Protein AF-A0A067BSN5-F1 (afdb_monomer_lite)

Organism: Saprolegnia parasitica (strain CBS 223.65) (NCBI:txid695850)

Foldseek 3Di:
DDPDDDDDDDPCPPDDPFAPLCQQEAPDPVVVVVVCVVQVADCDPPDPRHLQPHPDGPQALASDPLRNVVCADPRNDHDALRNQCCAQFHGGNFKDKAFDDQPPLLLVLLVLLVVLLVVQCVDVVLVVLLVVQDWDKWQFAFPVQDDPQKWFAEQESSLSGGDTDPAFFFHADPPDSNPDGHGHMFIQRSSLLLQLLLLLVLQQPDEDQVQLPVRTDPGPCSSVSNVSSVVSVVPGDDDDCPSSNVSLVVLVVLQEWTWTWIDDNNDTDIDIDRLCDSVTNSNSVSSSLSSCCSVVQKTWIWTHHPNDIHTYIHGGDDPPPPPPPPDDDDPVRVVVVVVVVVVVVVVVVVVVVVVVVCVVCVVVDDVVVVVVVVVVVVVVVVVVD

Structure (mmCIF, N/CA/C/O backbone):
data_AF-A0A067BSN5-F1
#
_entry.id   AF-A0A067BSN5-F1
#
loop_
_atom_site.group_PDB
_atom_site.id
_atom_site.type_symbol
_atom_site.label_atom_id
_atom_site.label_alt_id
_atom_site.label_comp_id
_atom_site.label_asym_id
_atom_site.label_entity_id
_atom_site.label_seq_id
_atom_site.pdbx_PDB_ins_code
_atom_site.Cartn_x
_atom_site.Cartn_y
_atom_site.Cartn_z
_atom_site.occupancy
_atom_site.B_iso_or_equiv
_atom_site.auth_seq_id
_atom_site.auth_comp_id
_atom_site.auth_asym_id
_atom_site.auth_atom_id
_atom_site.pdbx_PDB_model_num
ATOM 1 N N . MET A 1 1 ? 41.403 24.137 27.382 1.00 34.91 1 MET A N 1
ATOM 2 C CA . MET A 1 1 ? 40.594 23.102 26.706 1.00 34.91 1 MET A CA 1
ATOM 3 C C . MET A 1 1 ? 39.813 23.798 25.606 1.00 34.91 1 MET A C 1
ATOM 5 O O . MET A 1 1 ? 39.042 24.689 25.944 1.00 34.91 1 MET A O 1
ATOM 9 N N . PRO A 1 2 ? 40.088 23.525 24.323 1.00 34.25 2 PRO A N 1
ATOM 10 C CA . PRO A 1 2 ? 39.362 24.165 23.237 1.00 34.25 2 PRO A CA 1
ATOM 11 C C . PRO A 1 2 ? 37.929 23.631 23.232 1.00 34.25 2 PRO A C 1
ATOM 13 O O . PRO A 1 2 ? 37.708 22.422 23.261 1.00 34.25 2 PRO A O 1
ATOM 16 N N . SER A 1 3 ? 36.966 24.549 23.264 1.00 37.88 3 SER A N 1
ATOM 17 C CA . SER A 1 3 ? 35.544 24.269 23.120 1.00 37.88 3 SER A CA 1
ATOM 18 C C . SER A 1 3 ? 35.314 23.582 21.776 1.00 37.88 3 SER A C 1
ATOM 20 O O . SER A 1 3 ? 35.442 24.217 20.729 1.00 37.88 3 SER A O 1
ATOM 22 N N . ALA A 1 4 ? 35.005 22.286 21.802 1.00 39.91 4 ALA A N 1
ATOM 23 C CA . ALA A 1 4 ? 34.506 21.577 20.640 1.00 39.91 4 ALA A CA 1
ATOM 24 C C . ALA A 1 4 ? 33.156 22.197 20.263 1.00 39.91 4 ALA A C 1
ATOM 26 O O . ALA A 1 4 ? 32.150 21.996 20.942 1.00 39.91 4 ALA A O 1
ATOM 27 N N . SER A 1 5 ? 33.154 23.008 19.209 1.00 39.91 5 SER A N 1
ATOM 28 C CA . SER A 1 5 ? 31.932 23.439 18.544 1.00 39.91 5 SER A CA 1
ATOM 29 C C . SER A 1 5 ? 31.191 22.185 18.065 1.00 39.91 5 SER A C 1
ATOM 31 O O . SER A 1 5 ? 31.807 21.377 17.361 1.00 39.91 5 SER A O 1
ATOM 33 N N . PRO A 1 6 ? 29.913 21.984 18.424 1.00 41.19 6 PRO A N 1
ATOM 34 C CA . PRO A 1 6 ? 29.151 20.851 17.920 1.00 41.19 6 PRO A CA 1
ATOM 35 C C . PRO A 1 6 ? 29.038 20.963 16.395 1.00 41.19 6 PRO A C 1
ATOM 37 O O . PRO A 1 6 ? 28.510 21.942 15.871 1.00 41.19 6 PRO A O 1
ATOM 40 N N . SER A 1 7 ? 29.569 19.977 15.670 1.00 42.16 7 SER A N 1
ATOM 41 C CA . SER A 1 7 ? 29.392 19.874 14.223 1.00 42.16 7 SER A CA 1
ATOM 42 C C . SER A 1 7 ? 27.965 19.424 13.934 1.00 42.16 7 SER A C 1
ATOM 44 O O . SER A 1 7 ? 27.627 18.257 14.133 1.00 42.16 7 SER A O 1
ATOM 46 N N . ILE A 1 8 ? 27.121 20.355 13.491 1.00 47.25 8 ILE A N 1
ATOM 47 C CA . ILE A 1 8 ? 25.735 20.080 13.106 1.00 47.25 8 ILE A CA 1
ATOM 48 C C . ILE A 1 8 ? 25.682 19.796 11.602 1.00 47.25 8 ILE A C 1
ATOM 50 O O . ILE A 1 8 ? 26.203 20.542 10.772 1.00 47.25 8 ILE A O 1
ATOM 54 N N . LEU A 1 9 ? 25.053 18.678 11.261 1.00 47.88 9 LEU A N 1
ATOM 55 C CA . LEU A 1 9 ? 24.929 18.150 9.909 1.00 47.88 9 LEU A CA 1
ATOM 56 C C . LEU A 1 9 ? 23.762 18.823 9.170 1.00 47.88 9 LEU A C 1
ATOM 58 O O . LEU A 1 9 ? 22.606 18.438 9.313 1.00 47.88 9 LEU A O 1
ATOM 62 N N . VAL A 1 10 ? 24.062 19.851 8.374 1.00 44.47 10 VAL A N 1
ATOM 63 C CA . VAL A 1 10 ? 23.078 20.536 7.519 1.00 44.47 10 VAL A CA 1
ATOM 64 C C . VAL A 1 10 ? 22.833 19.715 6.250 1.00 44.47 10 VAL A C 1
ATOM 66 O O . VAL A 1 10 ? 23.783 19.396 5.539 1.00 44.47 10 VAL A O 1
ATOM 69 N N . LYS A 1 11 ? 21.563 19.411 5.941 1.00 45.53 11 LYS A N 1
ATOM 70 C CA . LYS A 1 11 ? 21.134 18.681 4.727 1.00 45.53 11 LYS A CA 1
ATOM 71 C C . LYS A 1 11 ? 21.806 17.316 4.519 1.00 45.53 11 LYS A C 1
ATOM 73 O O . LYS A 1 11 ? 21.986 16.889 3.383 1.00 45.53 11 LYS A O 1
ATOM 78 N N . ASN A 1 12 ? 22.139 16.600 5.588 1.00 48.19 12 ASN A N 1
ATOM 79 C CA . ASN A 1 12 ? 22.433 15.181 5.437 1.00 48.19 12 ASN A CA 1
ATOM 80 C C . ASN A 1 12 ? 21.136 14.407 5.612 1.00 48.19 12 ASN A C 1
ATOM 82 O O . ASN A 1 12 ? 20.753 14.070 6.729 1.00 48.19 12 ASN A O 1
ATOM 86 N N . ILE A 1 13 ? 20.450 14.157 4.499 1.00 53.62 13 ILE A N 1
ATOM 87 C CA . ILE A 1 13 ? 19.649 12.940 4.431 1.00 53.62 13 ILE A CA 1
ATOM 88 C C . ILE A 1 13 ? 20.702 11.835 4.460 1.00 53.62 13 ILE A C 1
ATOM 90 O O . ILE A 1 13 ? 21.520 11.812 3.539 1.00 53.62 13 ILE A O 1
ATOM 94 N N . PRO A 1 14 ? 20.777 11.006 5.517 1.00 52.72 14 PRO A N 1
ATOM 95 C CA . PRO A 1 14 ? 21.803 9.983 5.607 1.00 52.72 14 PRO A CA 1
ATOM 96 C C . PRO A 1 14 ? 21.734 9.133 4.344 1.00 52.72 14 PRO A C 1
ATOM 98 O O . PRO A 1 14 ? 20.775 8.390 4.141 1.00 52.72 14 PRO A O 1
ATOM 101 N N . TYR A 1 15 ? 22.739 9.285 3.482 1.00 52.72 15 TYR A N 1
ATOM 102 C CA . TYR A 1 15 ? 22.864 8.469 2.292 1.00 52.72 15 TYR A CA 1
ATOM 103 C C . TYR A 1 15 ? 23.043 7.031 2.760 1.00 52.72 15 TYR A C 1
ATOM 105 O O . TYR A 1 15 ? 24.060 6.677 3.364 1.00 52.72 15 TYR A O 1
ATOM 113 N N . ARG A 1 16 ? 22.022 6.213 2.533 1.00 53.72 16 ARG A N 1
ATOM 114 C CA . ARG A 1 16 ? 22.119 4.774 2.700 1.00 53.72 16 ARG A CA 1
ATOM 115 C C . ARG A 1 16 ? 22.183 4.171 1.313 1.00 53.72 16 ARG A C 1
ATOM 117 O O . ARG A 1 16 ? 21.280 4.379 0.512 1.00 53.72 16 ARG A O 1
ATOM 124 N N . MET A 1 17 ? 23.244 3.413 1.052 1.00 53.44 17 MET A N 1
ATOM 125 C CA . MET A 1 17 ? 23.201 2.437 -0.028 1.00 53.44 17 MET A CA 1
ATOM 126 C C . MET A 1 17 ? 22.204 1.365 0.395 1.00 53.44 17 MET A C 1
ATOM 128 O O . MET A 1 17 ? 22.497 0.542 1.260 1.00 53.44 17 MET A O 1
ATOM 132 N N . ALA A 1 18 ? 20.999 1.465 -0.147 1.00 60.41 18 ALA A N 1
ATOM 133 C CA . ALA A 1 18 ? 19.981 0.437 -0.069 1.00 60.41 18 ALA A CA 1
ATOM 134 C C . ALA A 1 18 ? 19.930 -0.304 -1.408 1.00 60.41 18 ALA A C 1
ATOM 136 O O . ALA A 1 18 ? 20.429 0.179 -2.427 1.00 60.41 18 ALA A O 1
ATOM 137 N N . THR A 1 19 ? 19.339 -1.489 -1.394 1.00 66.06 19 THR A N 1
ATOM 138 C CA . THR A 1 19 ? 18.939 -2.192 -2.610 1.00 66.06 19 THR A CA 1
ATOM 139 C C . THR A 1 19 ? 17.956 -1.304 -3.376 1.00 66.06 19 THR A C 1
ATOM 141 O O . THR A 1 19 ? 16.988 -0.790 -2.819 1.00 66.06 19 THR A O 1
ATOM 144 N N . TRP A 1 20 ? 18.235 -1.059 -4.656 1.00 75.75 20 TRP A N 1
ATOM 145 C CA . TRP A 1 20 ? 17.374 -0.250 -5.518 1.00 75.75 20 TRP A CA 1
ATOM 146 C C . TRP A 1 20 ? 16.216 -1.119 -6.026 1.00 75.75 20 TRP A C 1
ATOM 148 O O . TRP A 1 20 ? 16.192 -1.526 -7.176 1.00 75.75 20 TRP A O 1
ATOM 158 N N . THR A 1 21 ? 15.276 -1.459 -5.146 1.00 88.25 21 THR A N 1
ATOM 159 C CA . THR A 1 21 ? 14.183 -2.414 -5.423 1.00 88.25 21 THR A CA 1
ATOM 160 C C . THR A 1 21 ? 13.202 -1.901 -6.481 1.00 88.25 21 THR A C 1
ATOM 162 O O . THR A 1 21 ? 12.676 -2.683 -7.270 1.00 88.25 21 THR A O 1
ATOM 165 N N . SER A 1 22 ? 13.016 -0.581 -6.571 1.00 89.00 22 SER A N 1
ATOM 166 C CA . SER A 1 22 ? 12.194 0.058 -7.606 1.00 89.00 22 SER A CA 1
ATOM 167 C C . SER A 1 22 ? 12.787 -0.012 -9.013 1.00 89.00 22 SER A C 1
ATOM 169 O O . SER A 1 22 ? 12.058 0.255 -9.962 1.00 89.00 22 SER A O 1
ATOM 171 N N . ILE A 1 23 ? 14.055 -0.417 -9.182 1.00 89.25 23 ILE A N 1
ATOM 172 C CA . ILE A 1 23 ? 14.627 -0.662 -10.515 1.00 89.25 23 ILE A CA 1
ATOM 173 C C . ILE A 1 23 ? 13.877 -1.763 -11.265 1.00 89.25 23 ILE A C 1
ATOM 175 O O . ILE A 1 23 ? 13.965 -1.821 -12.477 1.00 89.25 23 ILE A O 1
ATOM 179 N N . ASN A 1 24 ? 13.149 -2.633 -10.558 1.00 90.75 24 ASN A N 1
ATOM 180 C CA . ASN A 1 24 ? 12.385 -3.729 -11.155 1.00 90.75 24 ASN A CA 1
ATOM 181 C C . ASN A 1 24 ? 11.139 -3.240 -11.923 1.00 90.75 24 ASN A C 1
ATOM 183 O O . ASN A 1 24 ? 10.558 -4.002 -12.699 1.00 90.75 24 ASN A O 1
ATOM 187 N N . LEU A 1 25 ? 10.720 -1.995 -11.684 1.00 93.31 25 LEU A N 1
ATOM 188 C CA . LEU A 1 25 ? 9.608 -1.323 -12.359 1.00 93.31 25 LEU A CA 1
ATOM 189 C C . LEU A 1 25 ? 10.077 -0.672 -13.666 1.00 93.31 25 LEU A C 1
ATOM 191 O O . LEU A 1 25 ? 11.259 -0.709 -14.002 1.00 93.31 25 LEU A O 1
ATOM 195 N N . ASN A 1 26 ? 9.155 -0.042 -14.391 1.00 92.12 26 ASN A N 1
ATOM 196 C CA . ASN A 1 26 ? 9.467 0.746 -15.574 1.00 92.12 26 ASN A CA 1
ATOM 197 C C . ASN A 1 26 ? 10.556 1.787 -15.272 1.00 92.12 26 ASN A C 1
ATOM 199 O O . ASN A 1 26 ? 10.383 2.695 -14.457 1.00 92.12 26 ASN A O 1
ATOM 203 N N . TRP A 1 27 ? 11.693 1.651 -15.951 1.00 88.88 27 TRP A N 1
ATOM 204 C CA . TRP A 1 27 ? 12.857 2.521 -15.788 1.00 88.88 27 TRP A CA 1
ATOM 205 C C . TRP A 1 27 ? 13.030 3.528 -16.931 1.00 88.88 27 TRP A C 1
ATOM 207 O O . TRP A 1 27 ? 14.100 4.112 -17.080 1.00 88.88 27 TRP A O 1
ATOM 217 N N . PHE A 1 28 ? 11.974 3.783 -17.702 1.00 89.00 28 PHE A N 1
ATOM 218 C CA . PHE A 1 28 ? 11.923 4.681 -18.855 1.00 89.00 28 PHE A CA 1
ATOM 219 C C . PHE A 1 28 ? 12.745 4.254 -20.080 1.00 89.00 28 PHE A C 1
ATOM 221 O O . PHE A 1 28 ? 13.859 3.740 -20.000 1.00 89.00 28 PHE A O 1
ATOM 228 N N . PHE A 1 29 ? 12.234 4.659 -21.247 1.00 89.38 29 PHE A N 1
ATOM 229 C CA . PHE A 1 29 ? 12.800 4.377 -22.570 1.00 89.38 29 PHE A CA 1
ATOM 230 C C . PHE A 1 29 ? 14.283 4.749 -22.741 1.00 89.38 29 PHE A C 1
ATOM 232 O O . PHE A 1 29 ? 15.004 4.133 -23.523 1.00 89.38 29 PHE A O 1
ATOM 239 N N . PHE A 1 30 ? 14.769 5.764 -22.020 1.00 91.00 30 PHE A N 1
ATOM 240 C CA . PHE A 1 30 ? 16.182 6.143 -22.085 1.00 91.00 30 PHE A CA 1
ATOM 241 C C . PHE A 1 30 ? 17.105 5.007 -21.620 1.00 91.00 30 PHE A C 1
ATOM 243 O O . PHE A 1 30 ? 18.132 4.766 -22.257 1.00 91.00 30 PHE A O 1
ATOM 250 N N . ASN A 1 31 ? 16.733 4.298 -20.549 1.00 89.25 31 ASN A N 1
ATOM 251 C CA . ASN A 1 31 ? 17.513 3.166 -20.053 1.00 89.25 31 ASN A CA 1
ATOM 252 C C . ASN A 1 31 ? 17.443 1.981 -21.019 1.00 89.25 31 ASN A C 1
ATOM 254 O O . ASN A 1 31 ? 18.477 1.368 -21.276 1.00 89.25 31 ASN A O 1
ATOM 258 N N . ASP A 1 32 ? 16.290 1.745 -21.655 1.00 88.56 32 ASP A N 1
ATOM 259 C CA . ASP A 1 32 ? 16.169 0.723 -22.701 1.00 88.56 32 ASP A CA 1
ATOM 260 C C . ASP A 1 32 ? 17.157 0.983 -23.844 1.00 88.56 32 ASP A C 1
ATOM 262 O O . ASP A 1 32 ? 17.954 0.113 -24.195 1.00 88.56 32 ASP A O 1
ATOM 266 N N . VAL A 1 33 ? 17.176 2.204 -24.391 1.00 91.00 33 VAL A N 1
ATOM 267 C CA . VAL A 1 33 ? 18.092 2.580 -25.483 1.00 91.00 33 VAL A CA 1
ATOM 268 C C . VAL A 1 33 ? 19.554 2.490 -25.044 1.00 91.00 33 VAL A C 1
ATOM 270 O O . VAL A 1 33 ? 20.391 1.999 -25.805 1.00 91.00 33 VAL A O 1
ATOM 273 N N . TYR A 1 34 ? 19.869 2.930 -23.825 1.00 89.75 34 TYR A N 1
ATOM 274 C CA . TYR A 1 34 ? 21.221 2.857 -23.277 1.00 89.75 34 TYR A CA 1
ATOM 275 C C . TYR A 1 34 ? 21.707 1.405 -23.142 1.00 89.75 34 TYR A C 1
ATOM 277 O O . TYR A 1 34 ? 22.799 1.071 -23.609 1.00 89.75 34 TYR A O 1
ATOM 285 N N . CYS A 1 35 ? 20.884 0.513 -22.585 1.00 87.75 35 CYS A N 1
ATOM 286 C CA . CYS A 1 35 ? 21.192 -0.914 -22.480 1.00 87.75 35 CYS A CA 1
ATOM 287 C C . CYS A 1 35 ? 21.336 -1.568 -23.860 1.00 87.75 35 CYS A C 1
ATOM 289 O O . CYS A 1 35 ? 22.287 -2.316 -24.094 1.00 87.75 35 CYS A O 1
ATOM 291 N N . MET A 1 36 ? 20.460 -1.233 -24.809 1.00 89.06 36 MET A N 1
ATOM 292 C CA . MET A 1 36 ? 20.544 -1.743 -26.180 1.00 89.06 36 MET A CA 1
ATOM 293 C C . MET A 1 36 ? 21.811 -1.286 -26.903 1.00 89.06 36 MET A C 1
ATOM 295 O O . MET A 1 36 ? 22.442 -2.088 -27.597 1.00 89.06 36 MET A O 1
ATOM 299 N N . GLN A 1 37 ? 22.246 -0.041 -26.686 1.00 89.94 37 GLN A N 1
ATOM 300 C CA . GLN A 1 37 ? 23.514 0.465 -27.211 1.00 89.94 37 GLN A CA 1
ATOM 301 C C . GLN A 1 37 ? 24.705 -0.339 -26.673 1.00 89.94 37 GLN A C 1
ATOM 303 O O . GLN A 1 37 ? 25.584 -0.717 -27.449 1.00 89.94 37 GLN A O 1
ATOM 308 N N . LEU A 1 38 ? 24.734 -0.630 -25.367 1.00 88.38 38 LEU A N 1
ATOM 309 C CA . LEU A 1 38 ? 25.792 -1.445 -24.754 1.00 88.38 38 LEU A CA 1
ATOM 310 C C . LEU A 1 38 ? 25.809 -2.879 -25.301 1.00 88.38 38 LEU A C 1
ATOM 312 O O . LEU A 1 38 ? 26.876 -3.476 -25.446 1.00 88.38 38 LEU A O 1
ATOM 316 N N . CYS A 1 39 ? 24.636 -3.414 -25.635 1.00 88.06 39 CYS A N 1
ATOM 317 C CA . CYS A 1 39 ? 24.460 -4.767 -26.153 1.00 88.06 39 CYS A CA 1
ATOM 318 C C . CYS A 1 39 ? 24.565 -4.869 -27.686 1.00 88.06 39 CYS A C 1
ATOM 320 O O . CYS A 1 39 ? 24.510 -5.976 -28.219 1.00 88.06 39 CYS A O 1
ATOM 322 N N . ASN A 1 40 ? 24.749 -3.749 -28.401 1.00 89.88 40 ASN A N 1
ATOM 323 C CA . ASN A 1 40 ? 24.688 -3.661 -29.868 1.00 89.88 40 ASN A CA 1
ATOM 324 C C . ASN A 1 40 ? 23.406 -4.2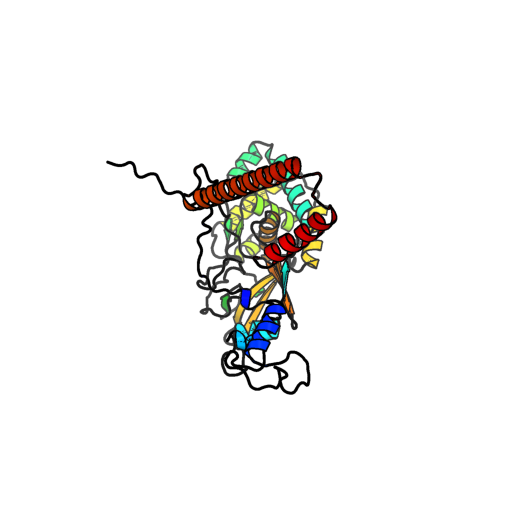96 -30.456 1.00 89.88 40 ASN A C 1
ATOM 326 O O . ASN A 1 40 ? 23.407 -4.881 -31.545 1.00 89.88 40 ASN A O 1
ATOM 330 N N . GLN A 1 41 ? 22.311 -4.186 -29.709 1.00 90.56 41 GLN A N 1
ATOM 331 C CA . GLN A 1 41 ? 20.997 -4.712 -30.051 1.00 90.56 41 GLN A CA 1
ATOM 332 C C . GLN A 1 41 ? 20.062 -3.567 -30.451 1.00 90.56 41 GLN A C 1
ATOM 334 O O . GLN A 1 41 ? 20.321 -2.391 -30.197 1.00 90.56 41 GLN A O 1
ATOM 339 N N . SER A 1 42 ? 18.985 -3.913 -31.139 1.00 90.06 42 SER A N 1
ATOM 340 C CA . SER A 1 42 ? 18.004 -2.984 -31.678 1.00 90.06 42 SER A CA 1
ATOM 341 C C . SER A 1 42 ? 16.636 -3.265 -31.073 1.00 90.06 42 SER A C 1
ATOM 343 O O . SER A 1 42 ? 16.218 -4.417 -30.991 1.00 90.06 42 SER A O 1
ATOM 345 N N . LEU A 1 43 ? 15.916 -2.197 -30.718 1.00 89.19 43 LEU A N 1
ATOM 346 C CA . LEU A 1 43 ? 14.495 -2.246 -30.344 1.00 89.19 43 LEU A CA 1
ATOM 347 C C . LEU A 1 43 ? 13.571 -2.342 -31.567 1.00 89.19 43 LEU A C 1
ATOM 349 O O . LEU A 1 43 ? 12.366 -2.546 -31.430 1.00 89.19 43 LEU A O 1
ATOM 353 N N . ILE A 1 44 ? 14.115 -2.165 -32.775 1.00 90.25 44 ILE A N 1
ATOM 354 C CA . ILE A 1 44 ? 13.345 -2.227 -34.014 1.00 90.25 44 ILE A CA 1
ATOM 355 C C . ILE A 1 44 ? 13.153 -3.691 -34.399 1.00 90.25 44 ILE A C 1
ATOM 357 O O . ILE A 1 44 ? 14.109 -4.405 -34.722 1.00 90.25 44 ILE A O 1
ATOM 361 N N . VAL A 1 45 ? 11.886 -4.095 -34.416 1.00 88.56 45 VAL A N 1
ATOM 362 C CA . VAL A 1 45 ? 11.442 -5.433 -34.804 1.00 88.56 45 VAL A CA 1
ATOM 363 C C . VAL A 1 45 ? 12.000 -5.827 -36.174 1.00 88.56 45 VAL A C 1
ATOM 365 O O . VAL A 1 45 ? 11.956 -5.033 -37.114 1.00 88.56 45 VAL A O 1
ATOM 36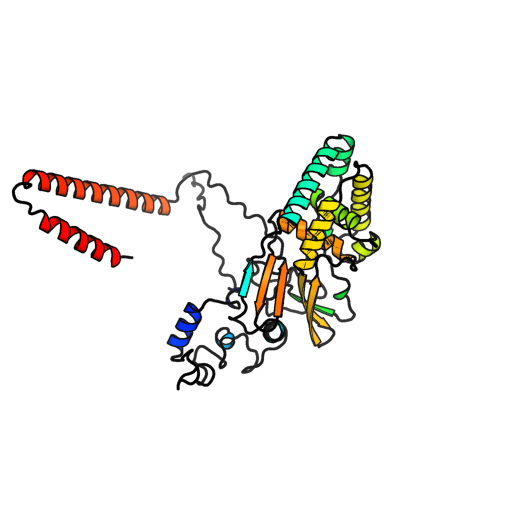8 N N . ASN A 1 46 ? 12.455 -7.078 -36.304 1.00 87.12 46 ASN A N 1
ATOM 369 C CA . ASN A 1 46 ? 12.885 -7.686 -37.574 1.00 87.12 46 ASN A CA 1
ATOM 370 C C . ASN A 1 46 ? 14.172 -7.083 -38.177 1.00 87.12 46 ASN A C 1
ATOM 372 O O . ASN A 1 46 ? 14.450 -7.233 -39.368 1.00 87.12 46 ASN A O 1
ATOM 376 N N . THR A 1 47 ? 14.971 -6.398 -37.360 1.00 90.44 47 THR A N 1
ATOM 377 C CA . THR A 1 47 ? 16.355 -6.054 -37.704 1.00 90.44 47 THR A CA 1
ATOM 378 C C . THR A 1 47 ? 17.284 -7.230 -37.406 1.00 90.44 47 THR A C 1
ATOM 380 O O . THR A 1 47 ? 16.971 -8.097 -36.594 1.00 90.44 47 THR A O 1
ATOM 383 N N . THR A 1 48 ? 18.455 -7.276 -38.046 1.00 88.56 48 THR A N 1
ATOM 384 C CA . THR A 1 48 ? 19.434 -8.365 -37.852 1.00 88.56 48 THR A CA 1
ATOM 385 C C . THR A 1 48 ? 19.957 -8.472 -36.419 1.00 88.56 48 THR A C 1
ATOM 387 O O . THR A 1 48 ? 20.538 -9.490 -36.059 1.00 88.56 48 THR A O 1
ATOM 390 N N . ASN A 1 49 ? 19.784 -7.419 -35.620 1.00 89.25 49 ASN A N 1
ATOM 391 C CA . ASN A 1 49 ? 20.164 -7.341 -34.216 1.00 89.25 49 ASN A CA 1
ATOM 392 C C . ASN A 1 49 ? 18.964 -7.044 -33.294 1.00 89.25 49 ASN A C 1
ATOM 394 O O . ASN A 1 49 ? 19.162 -6.476 -32.224 1.00 89.25 49 ASN A O 1
ATOM 398 N N . ASP A 1 50 ? 17.737 -7.408 -33.689 1.00 90.00 50 ASP A N 1
ATOM 399 C CA . ASP A 1 50 ? 16.540 -7.324 -32.833 1.00 90.00 50 ASP A CA 1
ATOM 400 C C . ASP A 1 50 ? 16.780 -8.068 -31.512 1.00 90.00 50 ASP A C 1
ATOM 402 O O . ASP A 1 50 ? 17.047 -9.274 -31.524 1.00 90.00 50 ASP A O 1
ATOM 406 N N . PHE A 1 51 ? 16.675 -7.358 -30.387 1.00 87.19 51 PHE A N 1
ATOM 407 C CA . PHE A 1 51 ? 17.035 -7.853 -29.053 1.00 87.19 51 PHE A CA 1
ATOM 408 C C . PHE A 1 51 ? 16.309 -9.140 -28.636 1.00 87.19 51 PHE A C 1
ATOM 410 O O . PHE A 1 51 ? 16.848 -9.925 -27.862 1.00 87.19 51 PHE A O 1
ATOM 417 N N . ARG A 1 52 ? 15.119 -9.399 -29.191 1.00 84.75 52 ARG A N 1
ATOM 418 C CA . ARG A 1 52 ? 14.311 -10.591 -28.880 1.00 84.75 52 ARG A CA 1
ATOM 419 C C . ARG A 1 52 ? 14.823 -11.859 -29.558 1.00 84.75 52 ARG A C 1
ATOM 421 O O . ARG A 1 52 ? 14.473 -12.960 -29.149 1.00 84.75 52 ARG A O 1
ATOM 428 N N . SER A 1 53 ? 15.592 -11.704 -30.635 1.00 85.25 53 SER A N 1
ATOM 429 C CA . SER A 1 53 ? 16.100 -12.810 -31.462 1.00 85.25 53 SER A CA 1
ATOM 430 C C . SER A 1 53 ? 17.624 -12.885 -31.498 1.00 85.25 53 SER A C 1
ATOM 432 O O . SER A 1 53 ? 18.191 -13.944 -31.773 1.00 85.25 53 SER A O 1
ATOM 434 N N . ALA A 1 54 ? 18.293 -11.765 -31.224 1.00 83.69 54 ALA A N 1
ATOM 435 C CA . ALA A 1 54 ? 19.733 -11.701 -31.099 1.00 83.69 54 ALA A CA 1
ATOM 436 C C . ALA A 1 54 ? 20.197 -12.531 -29.887 1.00 83.69 54 ALA A C 1
ATOM 438 O O . ALA A 1 54 ? 19.481 -12.627 -28.889 1.00 83.69 54 ALA A O 1
ATOM 439 N N . PRO A 1 55 ? 21.408 -13.114 -29.936 1.00 82.50 55 PRO A N 1
ATOM 440 C CA . PRO A 1 55 ? 21.995 -13.768 -28.773 1.00 82.50 55 PRO A CA 1
ATOM 441 C C . PRO A 1 55 ? 22.035 -12.820 -27.559 1.00 82.50 55 PRO A C 1
ATOM 443 O O . PRO A 1 55 ? 22.294 -11.625 -27.756 1.00 82.50 55 PRO A O 1
ATOM 446 N N . PRO A 1 56 ? 21.827 -13.327 -26.326 1.00 77.94 56 PRO A N 1
ATOM 447 C CA . PRO A 1 56 ? 21.946 -12.520 -25.115 1.00 77.94 56 PRO A CA 1
ATOM 448 C C . PRO A 1 56 ? 23.305 -11.814 -25.053 1.00 77.94 56 PRO A C 1
ATOM 450 O O . PRO A 1 56 ? 24.346 -12.408 -25.355 1.00 77.94 56 PRO A O 1
ATOM 453 N N . CYS A 1 57 ? 23.301 -10.532 -24.696 1.00 80.00 57 CYS A N 1
ATOM 454 C CA . CYS A 1 57 ? 24.534 -9.774 -24.513 1.00 80.00 57 CYS A CA 1
ATOM 455 C C . CYS A 1 57 ? 25.187 -10.086 -23.162 1.00 80.00 57 CYS A C 1
ATOM 457 O O . CYS A 1 57 ? 24.569 -10.661 -22.279 1.00 80.00 57 CYS A O 1
ATOM 459 N N . VAL A 1 58 ? 26.431 -9.642 -22.954 1.00 79.75 58 VAL A N 1
ATOM 460 C CA . VAL A 1 58 ? 27.175 -9.868 -21.693 1.00 79.75 58 VAL A CA 1
ATOM 461 C C . VAL A 1 58 ? 26.428 -9.353 -20.452 1.00 79.75 58 VAL A C 1
ATOM 463 O O . VAL A 1 58 ? 26.671 -9.832 -19.349 1.00 79.75 58 VAL A O 1
ATOM 466 N N . LEU A 1 59 ? 25.529 -8.382 -20.631 1.00 79.56 59 LEU A N 1
ATOM 467 C CA . LEU A 1 59 ? 24.742 -7.781 -19.557 1.00 79.56 59 LEU A CA 1
ATOM 468 C C . LEU A 1 59 ? 23.411 -8.494 -19.288 1.00 79.56 59 LEU A C 1
ATOM 470 O O . LEU A 1 59 ? 22.783 -8.173 -18.289 1.00 79.56 59 LEU A O 1
ATOM 474 N N . SER A 1 60 ? 22.973 -9.419 -20.149 1.00 82.25 60 SER A N 1
ATOM 475 C CA . SER A 1 60 ? 21.697 -10.123 -19.997 1.00 82.25 60 SER A CA 1
ATOM 476 C C . SER A 1 60 ? 21.884 -11.634 -20.032 1.00 82.25 60 SER A C 1
ATOM 478 O O . SER A 1 60 ? 22.545 -12.188 -20.910 1.00 82.25 60 SER A O 1
ATOM 480 N N . SER A 1 61 ? 21.250 -12.320 -19.091 1.00 75.06 61 SER A N 1
ATOM 481 C CA . SER A 1 61 ? 21.160 -13.783 -19.055 1.00 75.06 61 SER A CA 1
ATOM 482 C C . SER A 1 61 ? 20.104 -14.350 -20.020 1.00 75.06 61 SER A C 1
ATOM 484 O O . SER A 1 61 ? 20.113 -15.553 -20.290 1.00 75.06 61 SER A O 1
ATOM 486 N N . THR A 1 62 ? 19.212 -13.508 -20.550 1.00 78.50 62 THR A N 1
ATOM 487 C CA . THR A 1 62 ? 18.049 -13.880 -21.377 1.00 78.50 62 THR A CA 1
ATOM 488 C C . THR A 1 62 ? 17.882 -12.927 -22.573 1.00 78.50 62 THR A C 1
ATOM 490 O O . THR A 1 62 ? 18.577 -11.918 -22.704 1.00 78.50 62 THR A O 1
ATOM 493 N N . SER A 1 63 ? 16.950 -13.243 -23.474 1.00 75.25 63 SER A N 1
ATOM 494 C CA . SER A 1 63 ? 16.545 -12.386 -24.600 1.00 75.25 63 SER A CA 1
ATOM 495 C C . SER A 1 63 ? 15.372 -11.447 -24.252 1.00 75.25 63 SER A C 1
ATOM 497 O O . SER A 1 63 ? 14.591 -11.083 -25.131 1.00 75.25 63 SER A O 1
ATOM 499 N N . ASP A 1 64 ? 15.216 -11.093 -22.972 1.00 79.06 64 ASP A N 1
ATOM 500 C CA . ASP A 1 64 ? 14.251 -10.110 -22.469 1.00 79.06 64 ASP A CA 1
ATOM 501 C C . ASP A 1 64 ? 14.949 -9.055 -21.589 1.00 79.06 64 ASP A C 1
ATOM 503 O O . ASP A 1 64 ? 16.136 -9.167 -21.277 1.00 79.06 64 ASP A O 1
ATOM 507 N N . PHE A 1 65 ? 14.223 -7.999 -21.212 1.00 81.44 65 PHE A N 1
ATOM 508 C CA . PHE A 1 65 ? 14.767 -6.948 -20.348 1.00 81.44 65 PHE A CA 1
ATOM 509 C C . PHE A 1 65 ? 15.002 -7.434 -18.917 1.00 81.44 65 PHE A C 1
ATOM 511 O O . PHE A 1 65 ? 15.971 -7.031 -18.280 1.00 81.44 65 PHE A O 1
ATOM 518 N N . ALA A 1 66 ? 14.156 -8.329 -18.414 1.00 82.06 66 ALA A N 1
ATOM 519 C CA . ALA A 1 66 ? 14.255 -8.858 -17.060 1.00 82.06 66 ALA A CA 1
ATOM 520 C C . ALA A 1 66 ? 15.577 -9.620 -16.803 1.00 82.06 66 ALA A C 1
ATOM 522 O O . ALA A 1 66 ? 16.096 -9.589 -15.682 1.00 82.06 66 ALA A O 1
ATOM 523 N N . GLY A 1 67 ? 16.193 -10.203 -17.837 1.00 81.19 67 GLY A N 1
ATOM 524 C CA . GLY A 1 67 ? 17.543 -10.771 -17.765 1.00 81.19 67 GLY A CA 1
ATOM 525 C C . GLY A 1 67 ? 18.656 -9.768 -17.485 1.00 81.19 67 GLY A C 1
ATOM 526 O O . GLY A 1 67 ? 19.675 -10.158 -16.915 1.00 81.19 67 GLY A O 1
ATOM 527 N N . LEU A 1 68 ? 18.468 -8.480 -17.800 1.00 82.12 68 LEU A N 1
ATOM 528 C CA . LEU A 1 68 ? 19.428 -7.422 -17.448 1.00 82.12 68 LEU A CA 1
ATOM 529 C C . LEU A 1 68 ? 19.524 -7.224 -15.931 1.00 82.12 68 LEU A C 1
ATOM 531 O O . LEU A 1 68 ? 20.554 -6.782 -15.425 1.00 82.12 68 LEU A O 1
ATOM 535 N N . LEU A 1 69 ? 18.452 -7.553 -15.208 1.00 84.31 69 LEU A N 1
ATOM 536 C CA . LEU A 1 69 ? 18.394 -7.475 -13.750 1.00 84.31 69 LEU A CA 1
ATOM 537 C C . LEU A 1 69 ? 18.834 -8.780 -13.069 1.00 84.31 69 LEU A C 1
ATOM 539 O O . LEU A 1 69 ? 19.020 -8.799 -11.854 1.00 84.31 69 LEU A O 1
ATOM 543 N N . GLY A 1 70 ? 18.994 -9.873 -13.825 1.00 84.69 70 GLY A N 1
ATOM 544 C CA . GLY A 1 70 ? 19.326 -11.189 -13.273 1.00 84.69 70 GLY A CA 1
ATOM 545 C C . GLY A 1 70 ? 18.239 -11.766 -12.358 1.00 84.69 70 GLY A C 1
ATOM 546 O O . GLY A 1 70 ? 18.556 -12.489 -11.416 1.00 84.69 70 GLY A O 1
ATOM 547 N N . LEU A 1 71 ? 16.967 -11.418 -12.596 1.00 86.44 71 LEU A N 1
ATOM 548 C CA . LEU A 1 71 ? 15.817 -11.885 -11.799 1.00 86.44 71 LEU A CA 1
ATOM 549 C C . LEU A 1 71 ? 15.325 -13.283 -12.197 1.00 86.44 71 LEU A C 1
ATOM 551 O O . LEU A 1 71 ? 14.481 -13.875 -11.521 1.00 86.44 71 LEU A O 1
ATOM 555 N N . ASN A 1 72 ? 15.841 -13.802 -13.304 1.00 85.12 72 ASN A N 1
ATOM 556 C CA . ASN A 1 72 ? 15.612 -15.159 -13.764 1.00 85.12 72 ASN A CA 1
ATOM 557 C C . ASN A 1 72 ? 16.339 -16.166 -12.856 1.00 85.12 72 ASN A C 1
ATOM 559 O O . ASN A 1 72 ? 17.424 -15.903 -12.337 1.00 85.12 72 ASN A O 1
ATOM 563 N N . ASN A 1 73 ? 15.763 -17.352 -12.682 1.00 81.56 73 ASN A N 1
ATOM 564 C CA . ASN A 1 73 ? 16.345 -18.382 -11.823 1.00 81.56 73 ASN A CA 1
ATOM 565 C C . ASN A 1 73 ? 17.262 -19.327 -12.607 1.00 81.56 73 ASN A C 1
ATOM 567 O O . ASN A 1 73 ? 18.437 -19.476 -12.274 1.00 81.56 73 ASN A O 1
ATOM 571 N N . PHE A 1 74 ? 16.732 -19.963 -13.653 1.00 74.00 74 PHE A N 1
ATOM 572 C CA . PHE A 1 74 ? 17.472 -20.901 -14.498 1.00 74.00 74 PHE A CA 1
ATOM 573 C C . PHE A 1 74 ? 17.164 -20.617 -15.966 1.00 74.00 74 PHE A C 1
ATOM 575 O O . PHE A 1 74 ? 16.073 -20.907 -16.446 1.00 74.00 74 PHE A O 1
ATOM 582 N N . GLY A 1 75 ? 18.124 -20.037 -16.690 1.00 76.62 75 GLY A N 1
ATOM 583 C CA . GLY A 1 75 ? 17.897 -19.648 -18.083 1.00 76.62 75 GLY A CA 1
ATOM 584 C C . GLY A 1 75 ? 16.790 -18.600 -18.175 1.00 76.62 75 GLY A C 1
ATOM 585 O O . GLY A 1 75 ? 16.951 -17.513 -17.643 1.00 76.62 75 GLY A O 1
ATOM 586 N N . THR A 1 76 ? 15.673 -18.924 -18.818 1.00 77.00 76 THR A N 1
ATOM 587 C CA . THR A 1 76 ? 14.535 -18.010 -19.027 1.00 77.00 76 THR A CA 1
ATOM 588 C C . THR A 1 76 ? 13.405 -18.170 -18.007 1.00 77.00 76 THR A C 1
ATOM 590 O O . THR A 1 76 ? 12.383 -17.504 -18.139 1.00 77.00 76 THR A O 1
ATOM 593 N N . ASP A 1 77 ? 13.556 -19.049 -17.014 1.00 85.31 77 ASP A N 1
ATOM 594 C CA . ASP A 1 77 ? 12.472 -19.363 -16.081 1.00 85.31 77 ASP A CA 1
ATOM 595 C C . ASP A 1 77 ? 12.448 -18.415 -14.872 1.00 85.31 77 ASP A C 1
ATOM 597 O O . ASP A 1 77 ? 13.474 -18.181 -14.221 1.00 85.31 77 ASP A O 1
ATOM 601 N N . TYR A 1 78 ? 11.244 -17.949 -14.529 1.00 89.62 78 TYR A N 1
ATOM 602 C CA . TYR A 1 78 ? 10.925 -17.201 -13.310 1.00 89.62 78 TYR A CA 1
ATOM 603 C C . TYR A 1 78 ? 10.072 -18.081 -12.389 1.00 89.62 78 TYR A C 1
ATOM 605 O O . TYR A 1 78 ? 9.035 -18.595 -12.813 1.00 89.62 78 TYR A O 1
ATOM 613 N N . ILE A 1 79 ? 10.492 -18.278 -11.137 1.00 91.25 79 ILE A N 1
ATOM 614 C CA . ILE A 1 79 ? 9.797 -19.146 -10.170 1.00 91.25 79 ILE A CA 1
ATOM 615 C C . ILE A 1 79 ? 9.508 -18.411 -8.860 1.00 91.25 79 ILE A C 1
ATOM 617 O O . ILE A 1 79 ? 10.124 -17.396 -8.549 1.00 91.25 79 ILE A O 1
ATOM 621 N N . ASN A 1 80 ? 8.596 -18.946 -8.047 1.00 93.50 80 ASN A N 1
ATOM 622 C CA . ASN A 1 80 ? 8.258 -18.390 -6.732 1.00 93.50 80 ASN A CA 1
ATOM 623 C C . ASN A 1 80 ? 7.812 -16.914 -6.840 1.00 93.50 80 ASN A C 1
ATOM 625 O O . ASN A 1 80 ? 6.980 -16.604 -7.688 1.00 93.50 80 ASN A O 1
ATOM 629 N N . GLN A 1 81 ? 8.344 -15.996 -6.021 1.00 93.44 81 GLN A N 1
ATOM 630 C CA . GLN A 1 81 ? 7.975 -14.575 -6.067 1.00 93.44 81 GLN A CA 1
ATOM 631 C C . GLN A 1 81 ? 8.277 -13.909 -7.417 1.00 93.44 81 GLN A C 1
ATOM 633 O O . GLN A 1 81 ? 7.441 -13.152 -7.906 1.00 93.44 81 GLN A O 1
ATOM 638 N N . THR A 1 82 ? 9.435 -14.188 -8.036 1.00 93.19 82 THR A N 1
ATOM 639 C CA . THR A 1 82 ? 9.777 -13.594 -9.343 1.00 93.19 82 THR A CA 1
ATOM 640 C C . THR A 1 82 ? 8.816 -14.078 -10.420 1.00 93.19 82 THR A C 1
ATOM 642 O O . THR A 1 82 ? 8.335 -13.271 -11.208 1.00 93.19 82 THR A O 1
ATOM 645 N N . GLY A 1 83 ? 8.478 -15.372 -10.400 1.00 93.38 83 GLY A N 1
ATOM 646 C CA . GLY A 1 83 ? 7.479 -15.963 -11.289 1.00 93.38 83 GLY A CA 1
ATOM 647 C C . GLY A 1 83 ? 6.094 -15.353 -11.101 1.00 93.38 83 GLY A C 1
ATOM 648 O O . GLY A 1 83 ? 5.475 -14.948 -12.079 1.00 93.38 83 GLY A O 1
ATOM 649 N N . LEU A 1 84 ? 5.629 -15.226 -9.855 1.00 95.12 84 LEU A N 1
ATOM 650 C CA . LEU A 1 84 ? 4.328 -14.624 -9.561 1.00 95.12 84 LEU A CA 1
ATOM 651 C C . LEU A 1 84 ? 4.231 -13.189 -10.094 1.00 95.12 84 LEU A C 1
ATOM 653 O O . LEU A 1 84 ? 3.255 -12.861 -10.755 1.00 95.12 84 LEU A O 1
ATOM 657 N N . VAL A 1 85 ? 5.243 -12.346 -9.870 1.00 94.81 85 VAL A N 1
ATOM 658 C CA . VAL A 1 85 ? 5.229 -10.974 -10.408 1.00 94.81 85 VAL A CA 1
ATOM 659 C C . VAL A 1 85 ? 5.264 -10.976 -11.934 1.00 94.81 85 VAL A C 1
ATOM 661 O O . VAL A 1 85 ? 4.444 -10.308 -12.559 1.00 94.81 85 VAL A O 1
ATOM 664 N N . TYR A 1 86 ? 6.167 -11.758 -12.529 1.00 93.06 86 TYR A N 1
ATOM 665 C CA . TYR A 1 86 ? 6.350 -11.792 -13.977 1.00 93.06 86 TYR A CA 1
ATOM 666 C C . TYR A 1 86 ? 5.087 -12.245 -14.725 1.00 93.06 86 TYR A C 1
ATOM 668 O O . TYR A 1 86 ? 4.727 -11.651 -15.740 1.00 93.06 86 TYR A O 1
ATOM 676 N N . TYR A 1 87 ? 4.417 -13.294 -14.236 1.00 93.19 87 TYR A N 1
ATOM 677 C CA . TYR A 1 87 ? 3.276 -13.901 -14.928 1.00 93.19 87 TYR A CA 1
ATOM 678 C C . TYR A 1 87 ? 1.920 -13.285 -14.564 1.00 93.19 87 TYR A C 1
ATOM 680 O O . TYR A 1 87 ? 1.048 -13.248 -15.427 1.00 93.19 87 TYR A O 1
ATOM 688 N N . GLU A 1 88 ? 1.727 -12.806 -13.331 1.00 94.94 88 GLU A N 1
ATOM 689 C CA . GLU A 1 88 ? 0.427 -12.273 -12.882 1.00 94.94 88 GLU A CA 1
ATOM 690 C C . GLU A 1 88 ? 0.326 -10.747 -13.016 1.00 94.94 88 GLU A C 1
ATOM 692 O O . GLU A 1 88 ? -0.772 -10.216 -13.165 1.00 94.94 88 GLU A O 1
ATOM 697 N N . ILE A 1 89 ? 1.453 -10.027 -12.957 1.00 95.12 89 ILE A N 1
ATOM 698 C CA . ILE A 1 89 ? 1.484 -8.561 -13.098 1.00 95.12 89 ILE A CA 1
ATOM 699 C C . ILE A 1 89 ? 1.999 -8.197 -14.486 1.00 95.12 89 ILE A C 1
ATOM 701 O O . ILE A 1 89 ? 1.305 -7.543 -15.261 1.00 95.12 89 ILE A O 1
ATOM 705 N N . GLY A 1 90 ? 3.199 -8.658 -14.823 1.00 93.88 90 GLY A N 1
ATOM 706 C CA . GLY A 1 90 ? 3.803 -8.455 -16.132 1.00 93.88 90 GLY A CA 1
ATOM 707 C C . GLY A 1 90 ? 5.331 -8.511 -16.089 1.00 93.88 90 GLY A C 1
ATOM 708 O O . GLY A 1 90 ? 5.926 -8.604 -15.011 1.00 93.88 90 GLY A O 1
ATOM 709 N N . PRO A 1 91 ? 5.991 -8.436 -17.255 1.00 91.38 91 PRO A N 1
ATOM 710 C CA . PRO A 1 91 ? 7.445 -8.480 -17.334 1.00 91.38 91 PRO A CA 1
ATOM 711 C C . PRO A 1 91 ? 8.109 -7.352 -16.532 1.00 91.38 91 PRO A C 1
ATOM 713 O O . PRO A 1 91 ? 7.694 -6.192 -16.601 1.00 91.38 91 PRO A O 1
ATOM 716 N N . PHE A 1 92 ? 9.188 -7.671 -15.807 1.00 91.75 92 PHE A N 1
ATOM 717 C CA . PHE A 1 92 ? 9.994 -6.650 -15.126 1.00 91.75 92 PHE A CA 1
ATOM 718 C C . PHE A 1 92 ? 10.486 -5.592 -16.116 1.00 91.75 92 PHE A C 1
ATOM 720 O O . PHE A 1 92 ? 10.666 -5.876 -17.301 1.00 91.75 92 PHE A O 1
ATOM 727 N N . LEU A 1 93 ? 10.717 -4.376 -15.618 1.00 91.38 93 LEU A N 1
ATOM 728 C CA . LEU A 1 93 ? 11.056 -3.191 -16.416 1.00 91.38 93 LEU A CA 1
ATOM 729 C C . LEU A 1 93 ? 9.933 -2.666 -17.319 1.00 91.38 93 LEU A C 1
ATOM 731 O O . LEU A 1 93 ? 10.120 -1.645 -17.972 1.00 91.38 93 LEU A O 1
ATOM 735 N N . SER A 1 94 ? 8.766 -3.316 -17.320 1.00 90.50 94 SER A N 1
ATOM 736 C CA . SER A 1 94 ? 7.564 -2.866 -18.039 1.00 90.50 94 SER A CA 1
ATOM 737 C C . SER A 1 94 ? 6.366 -2.621 -17.114 1.00 90.50 94 SER A C 1
ATOM 739 O O . SER A 1 94 ? 5.305 -2.244 -17.589 1.00 90.50 94 SER A O 1
ATOM 741 N N . ILE A 1 95 ? 6.524 -2.821 -15.798 1.00 95.06 95 ILE A N 1
ATOM 742 C CA . ILE A 1 95 ? 5.475 -2.554 -14.803 1.00 95.06 95 ILE A CA 1
ATOM 743 C C . ILE A 1 95 ? 5.519 -1.076 -14.417 1.00 95.06 95 ILE A C 1
ATOM 745 O O . ILE A 1 95 ? 6.489 -0.621 -13.802 1.00 95.06 95 ILE A O 1
ATOM 749 N N . ASP A 1 96 ? 4.466 -0.336 -14.731 1.00 95.69 96 ASP A N 1
ATOM 750 C CA . ASP A 1 96 ? 4.316 1.063 -14.357 1.00 95.69 96 ASP A CA 1
ATOM 751 C C . ASP A 1 96 ? 3.811 1.190 -12.914 1.00 95.69 96 ASP A C 1
ATOM 753 O O . ASP A 1 96 ? 2.980 0.413 -12.450 1.00 95.69 96 ASP A O 1
ATOM 757 N N . ALA A 1 97 ? 4.316 2.186 -12.186 1.00 95.50 97 ALA A N 1
ATOM 758 C CA . ALA A 1 97 ? 3.843 2.533 -10.849 1.00 95.50 97 ALA A CA 1
ATOM 759 C C . ALA A 1 97 ? 3.223 3.931 -10.876 1.00 95.50 97 ALA A C 1
ATOM 761 O O . ALA A 1 97 ? 3.929 4.939 -10.966 1.00 95.50 97 ALA A O 1
ATOM 762 N N . LEU A 1 98 ? 1.894 3.990 -10.808 1.00 96.00 98 LEU A N 1
ATOM 763 C CA . LEU A 1 98 ? 1.121 5.223 -10.908 1.00 96.00 98 LEU A CA 1
ATOM 764 C C . LEU A 1 98 ? 0.573 5.623 -9.542 1.00 96.00 98 LEU A C 1
ATOM 766 O O . LEU A 1 98 ? -0.106 4.850 -8.871 1.00 96.00 98 LEU A O 1
ATOM 770 N N . TYR A 1 99 ? 0.851 6.856 -9.128 1.00 95.88 99 TYR A N 1
ATOM 771 C CA . TYR A 1 99 ? 0.304 7.398 -7.889 1.00 95.88 99 TYR A CA 1
ATOM 772 C C . TYR A 1 99 ? -1.219 7.537 -7.981 1.00 95.88 99 TYR A C 1
ATOM 774 O O . TYR A 1 99 ? -1.741 8.110 -8.939 1.00 95.88 99 TYR A O 1
ATOM 782 N N . ILE A 1 100 ? -1.926 7.058 -6.959 1.00 97.12 100 ILE A N 1
ATOM 783 C CA . ILE A 1 100 ? -3.374 7.198 -6.841 1.00 97.12 100 ILE A CA 1
ATOM 784 C C . ILE A 1 100 ? -3.672 8.382 -5.921 1.00 97.12 100 ILE A C 1
ATOM 786 O O . ILE A 1 100 ? -3.345 8.373 -4.732 1.00 97.12 100 ILE A O 1
ATOM 790 N N . GLU A 1 101 ? -4.332 9.402 -6.467 1.00 95.88 101 GLU A N 1
ATOM 791 C CA . GLU A 1 101 ? -4.806 10.543 -5.686 1.00 95.88 101 GLU A CA 1
ATOM 792 C C . GLU A 1 101 ? -5.989 10.154 -4.789 1.00 95.88 101 GLU A C 1
ATOM 794 O O . GLU A 1 101 ? -6.843 9.344 -5.155 1.00 95.88 101 GLU A O 1
ATOM 799 N N . ILE A 1 102 ? -6.078 10.779 -3.612 1.00 96.94 102 ILE A N 1
ATOM 800 C CA . ILE A 1 102 ? -7.207 10.588 -2.697 1.00 96.94 102 ILE A CA 1
ATOM 801 C C . ILE A 1 102 ? -8.472 11.181 -3.339 1.00 96.94 102 ILE A C 1
ATOM 803 O O . ILE A 1 102 ? -8.512 12.394 -3.578 1.00 96.94 102 ILE A O 1
ATOM 807 N N . PRO A 1 103 ? -9.548 10.397 -3.555 1.00 97.19 103 PRO A N 1
ATOM 808 C CA . PRO A 1 103 ? -10.788 10.935 -4.094 1.00 97.19 103 PRO A CA 1
ATOM 809 C C . PRO A 1 103 ? -11.343 12.047 -3.199 1.00 97.19 103 PRO A C 1
ATOM 811 O O . PRO A 1 103 ? -11.443 11.899 -1.976 1.00 97.19 103 PRO A O 1
ATOM 814 N N . SER A 1 104 ? -11.767 13.156 -3.806 1.00 96.69 104 SER A N 1
ATOM 815 C CA . SER A 1 104 ? -12.242 14.342 -3.076 1.00 96.69 104 SER A CA 1
ATOM 816 C C . SER A 1 104 ? -13.394 14.034 -2.114 1.00 96.69 104 SER A C 1
ATOM 818 O O . SER A 1 104 ? -13.457 14.603 -1.027 1.00 96.69 104 SER A O 1
ATOM 820 N N . VAL A 1 105 ? -14.265 13.083 -2.467 1.00 97.19 105 VAL A N 1
ATOM 821 C CA . VAL A 1 105 ? -15.377 12.616 -1.623 1.00 97.19 105 VAL A CA 1
ATOM 822 C C . VAL A 1 105 ? -14.877 11.903 -0.363 1.00 97.19 105 VAL A C 1
ATOM 824 O O . VAL A 1 105 ? -15.439 12.101 0.712 1.00 97.19 105 VAL A O 1
ATOM 827 N N . VAL A 1 106 ? -13.808 11.108 -0.469 1.00 97.12 106 VAL A N 1
ATOM 828 C CA . VAL A 1 106 ? -13.206 10.390 0.668 1.00 97.12 106 VAL A CA 1
ATOM 829 C C . VAL A 1 106 ? -12.544 11.378 1.625 1.00 97.12 106 VAL A C 1
ATOM 831 O O . VAL A 1 106 ? -12.792 11.330 2.831 1.00 97.12 106 VAL A O 1
ATOM 834 N N . SER A 1 107 ? -11.782 12.333 1.086 1.00 96.81 107 SER A N 1
ATOM 835 C CA . SER A 1 107 ? -11.191 13.417 1.879 1.00 96.81 107 SER A CA 1
ATOM 836 C C . SER A 1 107 ? -12.271 14.265 2.569 1.00 96.81 107 SER A C 1
ATOM 838 O O . SER A 1 107 ? -12.215 14.481 3.780 1.00 96.81 107 SER A O 1
ATOM 840 N N . ALA A 1 108 ? -13.333 14.644 1.845 1.00 96.94 108 ALA A N 1
ATOM 841 C CA . ALA A 1 108 ? -14.457 15.392 2.405 1.00 96.94 108 ALA A CA 1
ATOM 842 C C . ALA A 1 108 ? -15.179 14.625 3.527 1.00 96.94 108 ALA A C 1
ATOM 844 O O . ALA A 1 108 ? -15.538 15.228 4.539 1.00 96.94 108 ALA A O 1
ATOM 845 N N . ALA A 1 109 ? -15.370 13.309 3.379 1.00 97.19 109 ALA A N 1
ATOM 846 C CA . ALA A 1 109 ? -15.961 12.456 4.411 1.00 97.19 109 ALA A CA 1
ATOM 847 C C . ALA A 1 109 ? -15.123 12.438 5.693 1.00 97.19 109 ALA A C 1
ATOM 849 O O . ALA A 1 109 ? -15.666 12.614 6.786 1.00 97.19 109 ALA A O 1
ATOM 850 N N . HIS A 1 110 ? -13.803 12.293 5.562 1.00 97.06 110 HIS A N 1
ATOM 851 C CA . HIS A 1 110 ? -12.889 12.342 6.698 1.00 97.06 110 HIS A CA 1
ATOM 852 C C . HIS A 1 110 ? -12.891 13.722 7.376 1.00 97.06 110 HIS A C 1
ATOM 854 O O . HIS A 1 110 ? -13.041 13.804 8.594 1.00 97.06 110 HIS A O 1
ATOM 860 N N . THR A 1 111 ? -12.821 14.821 6.614 1.00 96.50 111 THR A N 1
ATOM 861 C CA . THR A 1 111 ? -12.895 16.185 7.170 1.00 96.50 111 THR A CA 1
ATOM 862 C C . THR A 1 111 ? -14.230 16.454 7.868 1.00 96.50 111 THR A C 1
ATOM 864 O O . THR A 1 111 ? -14.252 17.037 8.954 1.00 96.50 111 THR A O 1
ATOM 867 N N . ALA A 1 112 ? -15.349 16.016 7.284 1.00 96.69 112 ALA A N 1
ATOM 868 C CA . ALA A 1 112 ? -16.668 16.158 7.894 1.00 96.69 112 ALA A CA 1
ATOM 869 C C . ALA A 1 112 ? -16.765 15.377 9.209 1.00 96.69 112 ALA A C 1
ATOM 871 O O . ALA A 1 112 ? -17.266 15.911 10.200 1.00 96.69 112 ALA A O 1
ATOM 872 N N . PHE A 1 113 ? -16.236 14.149 9.242 1.00 97.19 113 PHE A N 1
ATOM 873 C CA . PHE A 1 113 ? -16.167 13.358 10.467 1.00 97.19 113 PHE A CA 1
ATOM 874 C C . PHE A 1 113 ? -15.275 14.010 11.523 1.00 97.19 113 PHE A C 1
ATOM 876 O O . PHE A 1 113 ? -15.680 14.097 12.677 1.00 97.19 113 PHE A O 1
ATOM 883 N N . GLN A 1 114 ? -14.096 14.517 11.152 1.00 96.38 114 GLN A N 1
ATOM 884 C CA . GLN A 1 114 ? -13.220 15.216 12.094 1.00 96.38 114 GLN A CA 1
ATOM 885 C C . GLN A 1 114 ? -13.909 16.439 12.702 1.00 96.38 114 GLN A C 1
ATOM 887 O O . GLN A 1 114 ? -13.882 16.613 13.919 1.00 96.38 114 GLN A O 1
ATOM 892 N N . LYS A 1 115 ? -14.571 17.265 11.881 1.00 96.25 115 LYS A N 1
ATOM 893 C CA . LYS A 1 115 ? -15.332 18.422 12.370 1.00 96.25 115 LYS A CA 1
ATOM 894 C C . LYS A 1 115 ? -16.427 17.992 13.347 1.00 96.25 115 LYS A C 1
ATOM 896 O O . LYS A 1 115 ? -16.505 18.535 14.445 1.00 96.25 115 LYS A O 1
ATOM 901 N N . TYR A 1 116 ? -17.216 16.989 12.967 1.00 96.75 116 TYR A N 1
ATOM 902 C CA . TYR A 1 116 ? -18.248 16.411 13.822 1.00 96.75 116 TYR A CA 1
ATOM 903 C C . TYR A 1 116 ? -17.665 15.897 15.147 1.00 96.75 116 TYR A C 1
ATOM 905 O O . TYR A 1 116 ? -18.169 16.245 16.211 1.00 96.75 116 TYR A O 1
ATOM 913 N N . LEU A 1 117 ? -16.565 15.140 15.105 1.00 96.62 117 LEU A N 1
ATOM 914 C CA . LEU A 1 117 ? -15.888 14.627 16.293 1.00 96.62 117 LEU A CA 1
ATOM 915 C C . LEU A 1 117 ? -15.504 15.773 17.237 1.00 96.62 117 LEU A C 1
ATOM 917 O O . LEU A 1 117 ? -15.861 15.736 18.411 1.00 96.62 117 LEU A O 1
ATOM 921 N N . PHE A 1 118 ? -14.842 16.820 16.739 1.00 96.06 118 PHE A N 1
ATOM 922 C CA . PHE A 1 118 ? -14.446 17.958 17.574 1.00 96.06 118 PHE A CA 1
ATOM 923 C C . PHE A 1 118 ? -15.637 18.750 18.134 1.00 96.06 118 PHE A C 1
ATOM 925 O O . PHE A 1 118 ? -15.559 19.223 19.266 1.00 96.06 118 PHE A O 1
ATOM 932 N N . GLU A 1 119 ? -16.748 18.854 17.401 1.00 96.44 119 GLU A N 1
ATOM 933 C CA . GLU A 1 119 ? -17.990 19.446 17.919 1.00 96.44 119 GLU A CA 1
ATOM 934 C C . GLU A 1 119 ? -18.559 18.635 19.093 1.00 96.44 119 GLU A C 1
ATOM 936 O O . GLU A 1 119 ? -18.951 19.213 20.106 1.00 96.44 119 GLU A O 1
ATOM 941 N N . GLN A 1 120 ? -18.556 17.300 19.009 1.00 96.25 120 GLN A N 1
ATOM 942 C CA . GLN A 1 120 ? -19.028 16.434 20.099 1.00 96.25 120 GLN A CA 1
ATOM 943 C C . GLN A 1 120 ? -18.090 16.450 21.314 1.00 96.25 120 GLN A C 1
ATOM 945 O O . GLN A 1 120 ? -18.545 16.358 22.457 1.00 96.25 120 GLN A O 1
ATOM 950 N N . LEU A 1 121 ? -16.785 16.596 21.072 1.00 96.38 121 LEU A N 1
ATOM 951 C CA . LEU A 1 121 ? -15.748 16.694 22.101 1.00 96.38 121 LEU A CA 1
ATOM 952 C C . LEU A 1 121 ? -15.700 18.059 22.804 1.00 96.38 121 LEU A C 1
ATOM 954 O O . LEU A 1 121 ? -14.962 18.205 23.776 1.00 96.38 121 LEU A O 1
ATOM 958 N N . ALA A 1 122 ? -16.493 19.044 22.369 1.00 95.44 122 ALA A N 1
ATOM 959 C CA . ALA A 1 122 ? -16.683 20.281 23.127 1.00 95.44 122 ALA A CA 1
ATOM 960 C C . ALA A 1 122 ? -17.331 20.020 24.503 1.00 95.44 122 ALA A C 1
ATOM 962 O O . ALA A 1 122 ? -17.149 20.804 25.438 1.00 95.44 122 ALA A O 1
ATOM 963 N N . ASP A 1 123 ? -18.052 18.903 24.652 1.00 95.38 123 ASP A N 1
ATOM 964 C CA . ASP A 1 123 ? -18.533 18.427 25.944 1.00 95.38 123 ASP A CA 1
ATOM 965 C C . ASP A 1 123 ? -17.390 17.838 26.793 1.00 95.38 123 ASP A C 1
ATOM 967 O O . ASP A 1 123 ? -16.649 16.940 26.384 1.00 95.38 123 ASP A O 1
ATOM 971 N N . SER A 1 124 ? -17.269 18.323 28.032 1.00 94.00 124 SER A N 1
ATOM 972 C CA . SER A 1 124 ? -16.174 17.940 28.932 1.00 94.00 124 SER A CA 1
ATOM 973 C C . SER A 1 124 ? -16.185 16.465 29.358 1.00 94.00 124 SER A C 1
ATOM 975 O O . SER A 1 124 ? -15.129 15.925 29.704 1.00 94.00 124 SER A O 1
ATOM 977 N N . HIS A 1 125 ? -17.347 15.803 29.365 1.00 94.19 125 HIS A N 1
ATOM 978 C CA . HIS A 1 125 ? -17.453 14.379 29.669 1.00 94.19 125 HIS A CA 1
ATOM 979 C C . HIS A 1 125 ? -16.991 13.548 28.469 1.00 94.19 125 HIS A C 1
ATOM 981 O O . HIS A 1 125 ? -16.153 12.661 28.645 1.00 94.19 125 HIS A O 1
ATOM 987 N N . HIS A 1 126 ? -17.440 13.892 27.256 1.00 94.75 126 HIS A N 1
ATOM 988 C CA . HIS A 1 126 ? -16.968 13.260 26.019 1.00 94.75 126 HIS A CA 1
ATOM 989 C C . HIS A 1 126 ? -15.457 13.406 25.839 1.00 94.75 126 HIS A C 1
ATOM 991 O O . HIS A 1 126 ? -14.782 12.414 25.567 1.00 94.75 126 HIS A O 1
ATOM 997 N N . TRP A 1 127 ? -14.909 14.603 26.075 1.00 95.69 127 TRP A N 1
ATOM 998 C CA . TRP A 1 127 ? -13.467 14.849 26.016 1.00 95.69 127 TRP A CA 1
ATOM 999 C C . TRP A 1 127 ? -12.672 13.949 26.969 1.00 95.69 127 TRP A C 1
ATOM 1001 O O . TRP A 1 127 ? -11.680 13.337 26.574 1.00 95.69 127 TRP A O 1
ATOM 1011 N N . LYS A 1 128 ? -13.127 13.808 28.222 1.00 94.94 128 LYS A N 1
ATOM 1012 C CA . LYS A 1 128 ? -12.470 12.936 29.209 1.00 94.94 128 LYS A CA 1
ATOM 1013 C C . LYS A 1 128 ? -12.487 11.469 28.788 1.00 94.94 128 LYS A C 1
ATOM 1015 O O . LYS A 1 128 ? -11.470 10.802 28.937 1.00 94.94 128 LYS A O 1
ATOM 1020 N N . THR A 1 129 ? -13.611 10.972 28.272 1.00 94.06 129 THR A N 1
ATOM 1021 C CA . THR A 1 129 ? -13.702 9.588 27.781 1.00 94.06 129 THR A CA 1
ATOM 1022 C C . THR A 1 129 ? -12.844 9.378 26.534 1.00 94.06 129 THR A C 1
ATOM 1024 O O . THR A 1 129 ? -12.172 8.358 26.433 1.00 94.06 129 THR A O 1
ATOM 1027 N N . PHE A 1 130 ? -12.803 10.349 25.620 1.00 95.94 130 PHE A N 1
ATOM 1028 C CA . PHE A 1 130 ? -11.957 10.299 24.427 1.00 95.94 130 PHE A CA 1
ATOM 1029 C C . PHE A 1 130 ? -10.468 10.189 24.772 1.00 95.94 130 PHE A C 1
ATOM 1031 O O . PHE A 1 130 ? -9.783 9.329 24.232 1.00 95.94 130 PHE A O 1
ATOM 1038 N N . LEU A 1 131 ? -9.980 10.989 25.726 1.00 95.44 131 LEU A N 1
ATOM 1039 C CA . LEU A 1 131 ? -8.585 10.929 26.185 1.00 95.44 131 LEU A CA 1
ATOM 1040 C C . LEU A 1 131 ? -8.211 9.608 26.876 1.00 95.44 131 LEU A C 1
ATOM 1042 O O . LEU A 1 131 ? -7.029 9.315 27.030 1.00 95.44 131 LEU A O 1
ATOM 1046 N N . GLN A 1 132 ? -9.200 8.837 27.329 1.00 95.19 132 GLN A N 1
ATOM 1047 C CA . GLN A 1 132 ? -8.995 7.528 27.949 1.00 95.19 132 GLN A CA 1
ATOM 1048 C C . GLN A 1 132 ? -8.991 6.381 26.932 1.00 95.19 132 GLN A C 1
ATOM 1050 O O . GLN A 1 132 ? -8.666 5.258 27.315 1.00 95.19 132 GLN A O 1
ATOM 1055 N N . LEU A 1 133 ? -9.351 6.630 25.666 1.00 94.94 133 LEU A N 1
ATOM 1056 C CA . LEU A 1 133 ? -9.267 5.612 24.622 1.00 94.94 133 LEU A CA 1
ATOM 1057 C C . LEU A 1 133 ? -7.792 5.342 24.296 1.00 94.94 133 LEU A C 1
ATOM 1059 O O . LEU A 1 133 ? -7.093 6.261 23.861 1.00 94.94 133 LEU A O 1
ATOM 1063 N N . PRO A 1 134 ? -7.302 4.106 24.491 1.00 95.19 134 PRO A N 1
ATOM 1064 C CA . PRO A 1 134 ? -5.931 3.770 24.147 1.00 95.19 134 PRO A CA 1
ATOM 1065 C C . PRO A 1 134 ? -5.765 3.685 22.627 1.00 95.19 134 PRO A C 1
ATOM 1067 O O . PRO A 1 134 ? -6.701 3.346 21.897 1.00 95.19 134 PRO A O 1
ATOM 1070 N N . THR A 1 135 ? -4.549 3.951 22.158 1.00 95.50 135 THR A N 1
ATOM 1071 C CA . THR A 1 135 ? -4.139 3.580 20.802 1.00 95.50 135 THR A CA 1
ATOM 1072 C C . THR A 1 135 ? -4.090 2.059 20.701 1.00 95.50 135 THR A C 1
ATOM 1074 O O . THR A 1 135 ? -3.454 1.403 21.526 1.00 95.50 135 THR A O 1
ATOM 1077 N N . LEU A 1 136 ? -4.759 1.503 19.693 1.00 95.94 136 LEU A N 1
ATOM 1078 C CA . LEU A 1 136 ? -4.847 0.064 19.470 1.00 95.94 136 LEU A CA 1
ATOM 1079 C C . LEU A 1 136 ? -3.924 -0.346 18.318 1.00 95.94 136 LEU A C 1
ATOM 1081 O O . LEU A 1 136 ? -4.186 0.008 17.172 1.00 95.94 136 LEU A O 1
ATOM 1085 N N . THR A 1 137 ? -2.881 -1.124 18.605 1.00 96.31 137 THR A N 1
ATOM 1086 C CA . THR A 1 137 ? -1.965 -1.658 17.582 1.00 96.31 137 THR A CA 1
ATOM 1087 C C . THR A 1 137 ? -2.296 -3.115 17.284 1.00 96.31 137 THR A C 1
ATOM 1089 O O . THR A 1 137 ? -2.182 -3.987 18.148 1.00 96.31 137 THR A O 1
ATOM 1092 N N . VAL A 1 138 ? -2.718 -3.387 16.054 1.00 95.94 138 VAL A N 1
ATOM 1093 C CA . VAL A 1 138 ? -3.229 -4.691 15.609 1.00 95.94 138 VAL A CA 1
ATOM 1094 C C . VAL A 1 138 ? -2.462 -5.216 14.402 1.00 95.94 138 VAL A C 1
ATOM 1096 O O . VAL A 1 138 ? -1.935 -4.439 13.611 1.00 95.94 138 VAL A O 1
ATOM 1099 N N . ASN A 1 139 ? -2.457 -6.535 14.227 1.00 95.06 139 ASN A N 1
ATOM 1100 C CA . ASN A 1 139 ? -1.934 -7.230 13.051 1.00 95.06 139 ASN A CA 1
ATOM 1101 C C . ASN A 1 139 ? -3.073 -7.891 12.243 1.00 95.06 139 ASN A C 1
ATOM 1103 O O . ASN A 1 139 ? -3.230 -9.117 12.270 1.00 95.06 139 ASN A O 1
ATOM 1107 N N . PRO A 1 140 ? -3.930 -7.101 11.572 1.00 94.50 140 PRO A N 1
ATOM 1108 C CA . PRO A 1 140 ? -5.102 -7.641 10.900 1.00 94.50 140 PRO A CA 1
ATOM 1109 C C . PRO A 1 140 ? -4.691 -8.583 9.763 1.00 94.50 140 PRO A C 1
ATOM 1111 O O . PRO A 1 140 ? -3.918 -8.234 8.877 1.00 94.50 140 PRO A O 1
ATOM 1114 N N . THR A 1 141 ? -5.230 -9.795 9.800 1.00 94.88 141 THR A N 1
ATOM 1115 C CA . THR A 1 141 ? -5.077 -10.826 8.778 1.00 94.88 141 THR A CA 1
ATOM 1116 C C . THR A 1 141 ? -6.437 -11.050 8.123 1.00 94.88 141 THR A C 1
ATOM 1118 O O . THR A 1 141 ? -7.354 -11.539 8.797 1.00 94.88 141 THR A O 1
ATOM 1121 N N . PRO A 1 142 ? -6.595 -10.712 6.830 1.00 93.38 142 PRO A N 1
ATOM 1122 C CA . PRO A 1 142 ? -7.813 -10.987 6.084 1.00 93.38 142 PRO A CA 1
ATOM 1123 C C . PRO A 1 142 ? -8.301 -12.433 6.257 1.00 93.38 142 PRO A C 1
ATOM 1125 O O . PRO A 1 142 ? -7.481 -13.355 6.251 1.00 93.38 142 PRO A O 1
ATOM 1128 N N . PRO A 1 143 ? -9.621 -12.672 6.379 1.00 90.25 143 PRO A N 1
ATOM 1129 C CA . PRO A 1 143 ? -10.160 -14.023 6.542 1.00 90.25 143 PRO A CA 1
ATOM 1130 C C . PRO A 1 143 ? -9.748 -14.969 5.406 1.00 90.25 143 PRO A C 1
ATOM 1132 O O . PRO A 1 143 ? -9.488 -16.143 5.644 1.00 90.25 143 PRO A O 1
ATOM 1135 N N . THR A 1 144 ? -9.661 -14.443 4.182 1.00 91.19 144 THR A N 1
ATOM 1136 C CA . THR A 1 144 ? -9.273 -15.160 2.956 1.00 91.19 144 THR A CA 1
ATOM 1137 C C . THR A 1 144 ? -7.822 -15.636 2.969 1.00 91.19 144 THR A C 1
ATOM 1139 O O . THR A 1 144 ? -7.467 -16.542 2.221 1.00 91.19 144 THR A O 1
ATOM 1142 N N . TRP A 1 145 ? -6.978 -15.045 3.817 1.00 93.62 145 TRP A N 1
ATOM 1143 C CA . TRP A 1 145 ? -5.558 -15.381 3.911 1.00 93.62 145 TRP A CA 1
ATOM 1144 C C . TRP A 1 145 ? -5.316 -16.483 4.948 1.00 93.62 145 TRP A C 1
ATOM 1146 O O . TRP A 1 145 ? -4.268 -17.121 4.948 1.00 93.62 145 TRP A O 1
ATOM 1156 N N . GLN A 1 146 ? -6.302 -16.764 5.803 1.00 89.50 146 GLN A N 1
ATOM 1157 C CA . GLN A 1 146 ? -6.202 -17.794 6.828 1.00 89.50 146 GLN A CA 1
ATOM 1158 C C . GLN A 1 146 ? -6.464 -19.183 6.233 1.00 89.50 146 GLN A C 1
ATOM 1160 O O . GLN A 1 146 ? -7.511 -19.446 5.645 1.00 89.50 146 GLN A O 1
ATOM 1165 N N . GLY A 1 147 ? -5.529 -20.112 6.431 1.00 85.75 147 GLY A N 1
ATOM 1166 C CA . GLY A 1 147 ? -5.684 -21.486 5.964 1.00 85.75 147 GLY A CA 1
ATOM 1167 C C . GLY A 1 147 ? -4.637 -22.440 6.539 1.00 85.75 147 GLY A C 1
ATOM 1168 O O . GLY A 1 147 ? -3.569 -22.005 6.981 1.00 85.75 147 GLY A O 1
ATOM 1169 N N . PRO A 1 148 ? -4.923 -23.753 6.562 1.00 87.25 148 PRO A N 1
ATOM 1170 C CA . PRO A 1 148 ? -3.971 -24.746 7.035 1.00 87.25 148 PRO A CA 1
ATOM 1171 C C . PRO A 1 148 ? -2.748 -24.793 6.113 1.00 87.25 148 PRO A C 1
ATOM 1173 O O . PRO A 1 148 ? -2.882 -24.955 4.904 1.00 87.25 148 PRO A O 1
ATOM 1176 N N . GLY A 1 149 ? -1.550 -24.675 6.689 1.00 88.19 149 GLY A N 1
ATOM 1177 C CA . GLY A 1 149 ? -0.299 -24.730 5.926 1.00 88.19 149 GLY A CA 1
ATOM 1178 C C . GLY A 1 149 ? -0.022 -23.497 5.060 1.00 88.19 149 GLY A C 1
ATOM 1179 O O . GLY A 1 149 ? 0.798 -23.593 4.149 1.00 88.19 149 GLY A O 1
ATOM 1180 N N . MET A 1 150 ? -0.694 -22.370 5.328 1.00 94.06 150 MET A N 1
ATOM 1181 C CA . MET A 1 150 ? -0.382 -21.087 4.695 1.00 94.06 150 MET A CA 1
ATOM 1182 C C . MET A 1 150 ? 0.932 -20.526 5.240 1.00 94.06 150 MET A C 1
ATOM 1184 O O . MET A 1 150 ? 1.103 -20.391 6.454 1.00 94.06 150 MET A O 1
ATOM 1188 N N . LEU A 1 151 ? 1.847 -20.191 4.334 1.00 96.44 151 LEU A N 1
ATOM 1189 C CA . LEU A 1 151 ? 3.098 -19.497 4.638 1.00 96.44 151 LEU A CA 1
ATOM 1190 C C . LEU A 1 151 ? 3.186 -18.230 3.792 1.00 96.44 151 LEU A C 1
ATOM 1192 O O . LEU A 1 151 ? 2.774 -18.232 2.636 1.00 96.44 151 LEU A O 1
ATOM 1196 N N . TYR A 1 152 ? 3.737 -17.162 4.361 1.00 96.50 152 TYR A N 1
ATOM 1197 C CA . TYR A 1 152 ? 3.802 -15.839 3.740 1.00 96.50 152 TYR A CA 1
ATOM 1198 C C . TYR A 1 152 ? 5.247 -15.406 3.507 1.00 96.50 152 TYR A C 1
ATOM 1200 O O . TYR A 1 152 ? 6.135 -15.727 4.303 1.00 96.50 152 TYR A O 1
ATOM 1208 N N . TYR A 1 153 ? 5.494 -14.652 2.439 1.00 95.69 153 TYR A N 1
ATOM 1209 C CA . TYR A 1 153 ? 6.848 -14.339 1.974 1.00 95.69 153 TYR A CA 1
ATOM 1210 C C . TYR A 1 153 ? 7.139 -12.840 1.824 1.00 95.69 153 TYR A C 1
ATOM 1212 O O . TYR A 1 153 ? 8.314 -12.492 1.712 1.00 95.69 153 TYR A O 1
ATOM 1220 N N . GLY A 1 154 ? 6.142 -11.953 1.886 1.00 94.31 154 GLY A N 1
ATOM 1221 C CA . GLY A 1 154 ? 6.336 -10.504 1.786 1.00 94.31 154 GLY A CA 1
ATOM 1222 C C . GLY A 1 154 ? 5.127 -9.776 1.191 1.00 94.31 154 GLY A C 1
ATOM 1223 O O . GLY A 1 154 ? 4.550 -10.231 0.204 1.00 94.31 154 GLY A O 1
ATOM 1224 N N . GLY A 1 155 ? 4.747 -8.638 1.784 1.00 94.44 155 GLY A N 1
ATOM 1225 C CA . GLY A 1 155 ? 3.659 -7.780 1.294 1.00 94.44 155 GLY A CA 1
ATOM 1226 C C . GLY A 1 155 ? 4.115 -6.697 0.312 1.00 94.44 155 GLY A C 1
ATOM 1227 O O . GLY A 1 155 ? 3.321 -5.862 -0.118 1.00 94.44 155 GLY A O 1
ATOM 1228 N N . ASN A 1 156 ? 5.399 -6.696 -0.040 1.00 94.31 156 ASN A N 1
ATOM 1229 C CA . ASN A 1 156 ? 5.993 -5.793 -1.011 1.00 94.31 156 ASN A CA 1
ATOM 1230 C C . ASN A 1 156 ? 6.326 -6.568 -2.289 1.00 94.31 156 ASN A C 1
ATOM 1232 O O . ASN A 1 156 ? 7.207 -7.428 -2.274 1.00 94.31 156 ASN A O 1
ATOM 1236 N N . LEU A 1 157 ? 5.659 -6.237 -3.397 1.00 93.38 157 LEU A N 1
ATOM 1237 C CA . LEU A 1 157 ? 5.865 -6.899 -4.690 1.00 93.38 157 LEU A CA 1
ATOM 1238 C C . LEU A 1 157 ? 7.288 -6.732 -5.249 1.00 93.38 157 LEU A C 1
ATOM 1240 O O . LEU A 1 157 ? 7.715 -7.521 -6.084 1.00 93.38 157 LEU A O 1
ATOM 1244 N N . LEU A 1 158 ? 8.039 -5.734 -4.774 1.00 92.25 158 LEU A N 1
ATOM 1245 C CA . LEU A 1 158 ? 9.430 -5.501 -5.169 1.00 92.25 158 LEU A CA 1
ATOM 1246 C C . LEU A 1 158 ? 10.419 -6.364 -4.369 1.00 92.25 158 LEU A C 1
ATOM 1248 O O . LEU A 1 158 ? 11.586 -6.478 -4.750 1.00 92.25 158 LEU A O 1
ATOM 1252 N N . CYS A 1 159 ? 9.962 -6.995 -3.283 1.00 92.88 159 CYS A N 1
ATOM 1253 C CA . CYS A 1 159 ? 10.747 -7.924 -2.478 1.00 92.88 159 CYS A CA 1
ATOM 1254 C C . CYS A 1 159 ? 10.587 -9.350 -2.995 1.00 92.88 159 CYS A C 1
ATOM 1256 O O . CYS A 1 159 ? 9.788 -10.146 -2.506 1.00 92.88 159 CYS A O 1
ATOM 1258 N N . LEU A 1 160 ? 11.399 -9.679 -3.996 1.00 92.44 160 LEU A N 1
ATOM 1259 C CA . LEU A 1 160 ? 11.316 -10.929 -4.755 1.00 92.44 160 LEU A CA 1
ATOM 1260 C C . LEU A 1 160 ? 12.013 -12.120 -4.072 1.00 92.44 160 LEU A C 1
ATOM 1262 O O . LEU A 1 160 ? 12.323 -13.126 -4.707 1.00 92.44 160 LEU A O 1
ATOM 1266 N N . TYR A 1 161 ? 12.292 -12.006 -2.777 1.00 89.25 161 TYR A N 1
ATOM 1267 C CA . TYR A 1 161 ? 12.942 -13.029 -1.971 1.00 89.25 161 TYR A CA 1
ATOM 1268 C C . TYR A 1 161 ? 12.497 -12.911 -0.513 1.00 89.25 161 TYR A C 1
ATOM 1270 O O . TYR A 1 161 ? 12.112 -11.848 -0.035 1.00 89.25 161 TYR A O 1
ATOM 1278 N N . GLY A 1 162 ? 12.552 -14.025 0.211 1.00 89.62 162 GLY A N 1
ATOM 1279 C CA . GLY A 1 162 ? 12.129 -14.083 1.604 1.00 89.62 162 GLY A CA 1
ATOM 1280 C C . GLY A 1 162 ? 12.011 -15.519 2.089 1.00 89.62 162 GLY A C 1
ATOM 1281 O O . GLY A 1 162 ? 11.771 -16.433 1.299 1.00 89.62 162 GLY A O 1
ATOM 1282 N N . ALA A 1 163 ? 12.193 -15.722 3.391 1.00 93.31 163 ALA A N 1
ATOM 1283 C CA . ALA A 1 163 ? 11.942 -17.009 4.025 1.00 93.31 163 ALA A CA 1
ATOM 1284 C C . ALA A 1 163 ? 10.431 -17.185 4.283 1.00 93.31 163 ALA A C 1
ATOM 1286 O O . ALA A 1 163 ? 9.715 -16.188 4.404 1.00 93.31 163 ALA A O 1
ATOM 1287 N N . PRO A 1 164 ? 9.925 -18.424 4.386 1.00 95.25 164 PRO A N 1
ATOM 1288 C CA . PRO A 1 164 ? 8.539 -18.649 4.781 1.00 95.25 164 PRO A CA 1
ATOM 1289 C C . PRO A 1 164 ? 8.285 -18.131 6.202 1.00 95.25 164 PRO A C 1
ATOM 1291 O O . PRO A 1 164 ? 9.016 -18.478 7.131 1.00 95.25 164 PRO A O 1
ATOM 1294 N N . GLN A 1 165 ? 7.226 -17.342 6.377 1.00 95.94 165 GLN A N 1
ATOM 1295 C CA . GLN A 1 165 ? 6.761 -16.845 7.673 1.00 95.94 165 GLN A CA 1
ATOM 1296 C C . GLN A 1 165 ? 5.346 -17.343 7.973 1.00 95.94 165 GLN A C 1
ATOM 1298 O O . GLN A 1 165 ? 4.549 -17.588 7.072 1.00 95.94 165 GLN A O 1
ATOM 1303 N N . THR A 1 166 ? 5.013 -17.456 9.258 1.00 93.69 166 THR A N 1
ATOM 1304 C CA . THR A 1 166 ? 3.668 -17.841 9.727 1.00 93.69 166 THR A CA 1
ATOM 1305 C C . THR A 1 166 ? 2.753 -16.640 9.973 1.00 93.69 166 THR A C 1
ATOM 1307 O O . THR A 1 166 ? 1.653 -16.798 10.494 1.00 93.69 166 THR A O 1
ATOM 1310 N N . TYR A 1 167 ? 3.222 -15.435 9.659 1.00 93.75 167 TYR A N 1
ATOM 1311 C CA . TYR A 1 167 ? 2.510 -14.178 9.844 1.00 93.75 167 TYR A CA 1
ATOM 1312 C C . TYR A 1 167 ? 2.569 -13.357 8.560 1.00 93.75 167 TYR A C 1
ATOM 1314 O O . TYR A 1 167 ? 3.536 -13.440 7.807 1.00 93.75 167 TYR A O 1
ATOM 1322 N N . VAL A 1 168 ? 1.537 -12.547 8.351 1.00 95.62 168 VAL A N 1
ATOM 1323 C CA . VAL A 1 168 ? 1.444 -11.595 7.244 1.00 95.62 168 VAL A CA 1
ATOM 1324 C C . VAL A 1 168 ? 2.479 -10.489 7.438 1.00 95.62 168 VAL A C 1
ATOM 1326 O O . VAL A 1 168 ? 2.553 -9.898 8.517 1.00 95.62 168 VAL A O 1
ATOM 1329 N N . GLN A 1 169 ? 3.277 -10.202 6.411 1.00 95.69 169 GLN A N 1
ATOM 1330 C CA . GLN A 1 169 ? 4.259 -9.118 6.418 1.00 95.69 169 GLN A CA 1
ATOM 1331 C C . GLN A 1 169 ? 3.663 -7.777 5.971 1.00 95.69 169 GLN A C 1
ATOM 1333 O O . GLN A 1 169 ? 2.669 -7.744 5.246 1.00 95.69 169 GLN A O 1
ATOM 1338 N N . THR A 1 170 ? 4.306 -6.679 6.372 1.00 94.75 170 THR A N 1
ATOM 1339 C CA . THR A 1 170 ? 3.944 -5.311 5.969 1.00 94.75 170 THR A CA 1
ATOM 1340 C C . THR A 1 170 ? 3.875 -5.131 4.447 1.00 94.75 170 THR A C 1
ATOM 1342 O O . THR A 1 170 ? 4.557 -5.822 3.687 1.00 94.75 170 THR A O 1
ATOM 1345 N N . MET A 1 171 ? 3.049 -4.174 4.021 1.00 95.12 171 MET A N 1
ATOM 1346 C CA . MET A 1 171 ? 2.879 -3.777 2.622 1.00 95.12 171 MET A CA 1
ATOM 1347 C C . MET A 1 171 ? 4.112 -3.044 2.082 1.00 95.12 171 MET A C 1
ATOM 1349 O O . MET A 1 171 ? 5.020 -2.699 2.843 1.00 95.12 171 MET A O 1
ATOM 1353 N N . PHE A 1 172 ? 4.120 -2.774 0.774 1.00 94.56 172 PHE A N 1
ATOM 1354 C CA . PHE A 1 172 ? 5.209 -2.056 0.113 1.00 94.56 172 PHE A CA 1
ATOM 1355 C C . PHE A 1 172 ? 5.491 -0.687 0.745 1.00 94.56 172 PHE A C 1
ATOM 1357 O O . PHE A 1 172 ? 4.599 -0.012 1.260 1.00 94.56 172 PHE A O 1
ATOM 1364 N N . SER A 1 173 ? 6.749 -0.266 0.680 1.00 91.06 173 SER A N 1
ATOM 1365 C CA . SER A 1 173 ? 7.193 1.049 1.132 1.00 91.06 173 SER A CA 1
ATOM 1366 C C . SER A 1 173 ? 8.296 1.549 0.221 1.00 91.06 173 SER A C 1
ATOM 1368 O O . SER A 1 173 ? 9.168 0.774 -0.170 1.00 91.06 173 SER A O 1
ATOM 1370 N N . PHE A 1 174 ? 8.329 2.855 -0.035 1.00 85.75 174 PHE A N 1
ATOM 1371 C CA . PHE A 1 174 ? 9.452 3.486 -0.726 1.00 85.75 174 PHE A CA 1
ATOM 1372 C C . PHE A 1 174 ? 10.805 3.226 -0.032 1.00 85.75 174 PHE A C 1
ATOM 1374 O O . PHE A 1 174 ? 11.838 3.132 -0.690 1.00 85.75 174 PHE A O 1
ATOM 1381 N N . TYR A 1 175 ? 10.810 3.103 1.300 1.00 84.88 175 TYR A N 1
ATOM 1382 C CA . TYR A 1 175 ? 12.031 2.905 2.092 1.00 84.88 175 TYR A CA 1
ATOM 1383 C C . TYR A 1 175 ? 12.356 1.435 2.378 1.00 84.88 175 TYR A C 1
ATOM 1385 O O . TYR A 1 175 ? 13.304 1.160 3.117 1.00 84.88 175 TYR A O 1
ATOM 1393 N N . ASP A 1 176 ? 11.578 0.501 1.832 1.00 86.62 176 ASP A N 1
ATOM 1394 C CA . ASP A 1 176 ? 11.801 -0.923 2.039 1.00 86.62 176 ASP A CA 1
ATOM 1395 C C . ASP A 1 176 ? 12.904 -1.440 1.105 1.00 86.62 176 ASP A C 1
ATOM 1397 O O . ASP A 1 176 ? 12.790 -1.443 -0.123 1.00 86.62 176 ASP A O 1
ATOM 1401 N N . ASN A 1 177 ? 14.001 -1.870 1.722 1.00 87.12 177 ASN A N 1
ATOM 1402 C CA . ASN A 1 177 ? 15.166 -2.458 1.070 1.00 87.12 177 ASN A CA 1
ATOM 1403 C C . ASN A 1 177 ? 15.092 -3.998 1.028 1.00 87.12 177 ASN A C 1
ATOM 1405 O O . ASN A 1 177 ? 16.080 -4.654 0.683 1.00 87.12 177 ASN A O 1
ATOM 1409 N N . CYS A 1 178 ? 13.954 -4.587 1.404 1.00 89.06 178 CYS A N 1
ATOM 1410 C CA . CYS A 1 178 ? 13.732 -6.027 1.401 1.00 89.06 178 CYS A CA 1
ATOM 1411 C C . CYS A 1 178 ? 14.760 -6.801 2.248 1.00 89.06 178 CYS A C 1
ATOM 1413 O O . CYS A 1 178 ? 15.086 -7.945 1.935 1.00 89.06 178 CYS A O 1
ATOM 1415 N N . ASP A 1 179 ? 15.331 -6.192 3.295 1.00 88.12 179 ASP A N 1
ATOM 1416 C CA . ASP A 1 179 ? 16.329 -6.843 4.159 1.00 88.12 179 ASP A CA 1
ATOM 1417 C C . ASP A 1 179 ? 15.710 -7.590 5.351 1.00 88.12 179 ASP A C 1
ATOM 1419 O O . ASP A 1 179 ? 16.358 -8.442 5.969 1.00 88.12 179 ASP A O 1
ATOM 1423 N N . ARG A 1 180 ? 14.451 -7.283 5.674 1.00 89.25 180 ARG A N 1
ATOM 1424 C CA . ARG A 1 180 ? 13.722 -7.798 6.833 1.00 89.25 180 ARG A CA 1
ATOM 1425 C C . ARG A 1 180 ? 12.289 -8.130 6.460 1.00 89.25 180 ARG A C 1
ATOM 1427 O O . ARG A 1 180 ? 11.610 -7.371 5.783 1.00 89.25 180 ARG A O 1
ATOM 1434 N N . GLN A 1 181 ? 11.802 -9.239 7.002 1.00 92.94 181 GLN A N 1
ATOM 1435 C CA . GLN A 1 181 ? 10.390 -9.599 6.952 1.00 92.94 181 GLN A CA 1
ATOM 1436 C C . GLN A 1 181 ? 9.737 -9.138 8.256 1.00 92.94 181 GLN A C 1
ATOM 1438 O O . GLN A 1 181 ? 9.908 -9.768 9.296 1.00 92.94 181 GLN A O 1
ATOM 1443 N N . VAL A 1 182 ? 9.059 -7.991 8.211 1.00 93.38 182 VAL A N 1
ATOM 1444 C CA . VAL A 1 182 ? 8.409 -7.369 9.377 1.00 93.38 182 VAL A CA 1
ATOM 1445 C C . VAL A 1 182 ? 6.909 -7.679 9.348 1.00 93.38 182 VAL A C 1
ATOM 1447 O O . VAL A 1 182 ? 6.318 -7.575 8.270 1.00 93.38 182 VAL A O 1
ATOM 1450 N N . PRO A 1 183 ? 6.278 -8.050 10.481 1.00 94.69 183 PRO A N 1
ATOM 1451 C CA . PRO A 1 183 ? 4.832 -8.248 10.549 1.00 94.69 183 PRO A CA 1
ATOM 1452 C C . PRO A 1 183 ? 4.034 -7.027 10.076 1.00 94.69 183 PRO A C 1
ATOM 1454 O O . PRO A 1 183 ? 4.452 -5.886 10.266 1.00 94.69 183 PRO A O 1
ATOM 1457 N N . ALA A 1 184 ? 2.873 -7.266 9.468 1.00 94.44 184 ALA A N 1
ATOM 1458 C CA . ALA A 1 184 ? 1.920 -6.214 9.148 1.00 94.44 184 ALA A CA 1
ATOM 1459 C C . ALA A 1 184 ? 1.299 -5.669 10.437 1.00 94.44 184 ALA A C 1
ATOM 1461 O O . ALA A 1 184 ? 0.675 -6.412 11.195 1.00 94.44 184 ALA A O 1
ATOM 1462 N N . GLU A 1 185 ? 1.442 -4.365 10.654 1.00 94.06 185 GLU A N 1
ATOM 1463 C CA . GLU A 1 185 ? 0.858 -3.662 11.792 1.00 94.06 185 GLU A CA 1
ATOM 1464 C C . GLU A 1 185 ? 0.018 -2.470 11.319 1.00 94.06 185 GLU A C 1
ATOM 1466 O O . GLU A 1 185 ? 0.343 -1.767 10.352 1.00 94.06 185 GLU A O 1
ATOM 1471 N N . LEU A 1 186 ? -1.091 -2.250 12.019 1.00 95.62 186 LEU A N 1
ATOM 1472 C CA . LEU A 1 186 ? -1.961 -1.095 11.877 1.00 95.62 186 LEU A CA 1
ATOM 1473 C C . LEU A 1 186 ? -2.169 -0.472 13.256 1.00 95.62 186 LEU A C 1
ATOM 1475 O O . LEU A 1 186 ? -2.657 -1.123 14.181 1.00 95.62 186 LEU A O 1
ATOM 1479 N N . GLU A 1 187 ? -1.799 0.798 13.376 1.00 95.38 187 GLU A N 1
ATOM 1480 C CA . GLU A 1 187 ? -1.990 1.588 14.585 1.00 95.38 187 GLU A CA 1
ATOM 1481 C C . GLU A 1 187 ? -3.281 2.405 14.471 1.00 95.38 187 GLU A C 1
ATOM 1483 O O . GLU A 1 187 ? -3.416 3.293 13.633 1.00 95.38 187 GLU A O 1
ATOM 1488 N N . LEU A 1 188 ? -4.249 2.113 15.333 1.00 96.31 188 LEU A N 1
ATOM 1489 C CA . LEU A 1 188 ? -5.521 2.818 15.408 1.00 96.31 188 LEU A CA 1
ATOM 1490 C C . LEU A 1 188 ? -5.481 3.789 16.587 1.00 96.31 188 LEU A C 1
ATOM 1492 O O . LEU A 1 188 ? -5.835 3.445 17.718 1.00 96.31 188 LEU A O 1
ATOM 1496 N N . SER A 1 189 ? -5.056 5.023 16.316 1.00 95.69 189 SER A N 1
ATOM 1497 C CA . SER A 1 189 ? -5.208 6.132 17.265 1.00 95.69 189 SER A CA 1
ATOM 1498 C C . SER A 1 189 ? -6.693 6.393 17.562 1.00 95.69 189 SER A C 1
ATOM 1500 O O . SER A 1 189 ? -7.555 6.064 16.747 1.00 95.69 189 SER A O 1
ATOM 1502 N N . ALA A 1 190 ? -7.023 7.022 18.694 1.00 96.25 190 ALA A N 1
ATOM 1503 C CA . ALA A 1 190 ? -8.412 7.330 19.054 1.00 96.25 190 ALA A CA 1
ATOM 1504 C C . ALA A 1 190 ? -9.250 7.984 17.920 1.00 96.25 190 ALA A C 1
ATOM 1506 O O . ALA A 1 190 ? -10.356 7.501 17.665 1.00 96.25 190 ALA A O 1
ATOM 1507 N N . PRO A 1 191 ? -8.781 9.023 17.192 1.00 96.12 191 PRO A N 1
ATOM 1508 C CA . PRO A 1 191 ? -9.553 9.582 16.077 1.00 96.12 191 PRO A CA 1
ATOM 1509 C C . PRO A 1 191 ? -9.697 8.606 14.897 1.00 96.12 191 PRO A C 1
ATOM 1511 O O . PRO A 1 191 ? -10.794 8.493 14.348 1.00 96.12 191 PRO A O 1
ATOM 1514 N N . THR A 1 192 ? -8.640 7.865 14.541 1.00 96.94 192 THR A N 1
ATOM 1515 C CA . THR A 1 192 ? -8.663 6.850 13.470 1.00 96.94 192 THR A CA 1
ATOM 1516 C C . THR A 1 192 ? -9.631 5.712 13.800 1.00 96.94 192 THR A C 1
ATOM 1518 O O . THR A 1 192 ? -10.444 5.319 12.964 1.00 96.94 192 THR A O 1
ATOM 1521 N N . LEU A 1 193 ? -9.598 5.226 15.043 1.00 97.25 193 LEU A N 1
ATOM 1522 C CA . LEU A 1 193 ? -10.491 4.199 15.571 1.00 97.25 193 LEU A CA 1
ATOM 1523 C C . LEU A 1 193 ? -11.957 4.629 15.454 1.00 97.25 193 LEU A C 1
ATOM 1525 O O . LEU A 1 193 ? -12.786 3.878 14.942 1.00 97.25 193 LEU A O 1
ATOM 1529 N N . LEU A 1 194 ? -12.282 5.841 15.914 1.00 97.25 194 LEU A N 1
ATOM 1530 C CA . LEU A 1 194 ? -13.652 6.353 15.870 1.00 97.25 194 LEU A CA 1
ATOM 1531 C C . LEU A 1 194 ? -14.129 6.586 14.432 1.00 97.25 194 LEU A C 1
ATOM 1533 O O . LEU A 1 194 ? -15.290 6.302 14.141 1.00 9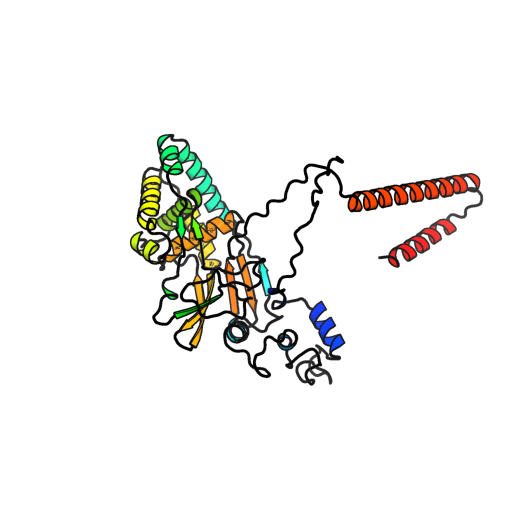7.25 194 LEU A O 1
ATOM 1537 N N . PHE A 1 195 ? -13.253 7.040 13.529 1.00 97.31 195 PHE A N 1
ATOM 1538 C CA . PHE A 1 195 ? -13.576 7.165 12.105 1.00 97.31 195 PHE A CA 1
ATOM 1539 C C . PHE A 1 195 ? -13.878 5.801 11.476 1.00 97.31 195 PHE A C 1
ATOM 1541 O O . PHE A 1 195 ? -14.915 5.634 10.832 1.00 97.31 195 PHE A O 1
ATOM 1548 N N . ALA A 1 196 ? -13.019 4.806 11.711 1.00 96.88 196 ALA A N 1
ATOM 1549 C CA . ALA A 1 196 ? -13.210 3.452 11.203 1.00 96.88 196 ALA A CA 1
ATOM 1550 C C . ALA A 1 196 ? -14.510 2.819 11.728 1.00 96.88 196 ALA A C 1
ATOM 1552 O O . ALA A 1 196 ? -15.262 2.210 10.961 1.00 96.88 196 ALA A O 1
ATOM 1553 N N . LEU A 1 197 ? -14.828 3.021 13.013 1.00 96.12 197 LEU A N 1
ATOM 1554 C CA . LEU A 1 197 ? -16.100 2.601 13.603 1.00 96.12 197 LEU A CA 1
ATOM 1555 C C . LEU A 1 197 ? -17.291 3.321 12.958 1.00 96.12 197 LEU A C 1
ATOM 1557 O O . LEU A 1 197 ? -18.253 2.660 12.579 1.00 96.12 197 LEU A O 1
ATOM 1561 N N . ALA A 1 198 ? -17.234 4.644 12.786 1.00 95.62 198 ALA A N 1
ATOM 1562 C CA . ALA A 1 198 ? -18.316 5.416 12.175 1.00 95.62 198 ALA A CA 1
ATOM 1563 C C . ALA A 1 198 ? -18.587 4.996 10.720 1.00 95.62 198 ALA A C 1
ATOM 1565 O O . ALA A 1 198 ? -19.744 4.814 10.340 1.00 95.62 198 ALA A O 1
ATOM 1566 N N . MET A 1 199 ? -17.533 4.771 9.928 1.00 95.44 199 MET A N 1
ATOM 1567 C CA . MET A 1 199 ? -17.641 4.234 8.567 1.00 95.44 199 MET A CA 1
ATOM 1568 C C . MET A 1 199 ? -18.266 2.835 8.562 1.00 95.44 199 MET A C 1
ATOM 1570 O O . MET A 1 199 ? -19.214 2.583 7.818 1.00 95.44 199 MET A O 1
ATOM 1574 N N . THR A 1 200 ? -17.793 1.948 9.442 1.00 94.38 200 THR A N 1
ATOM 1575 C CA . THR A 1 200 ? -18.319 0.580 9.572 1.00 94.38 200 THR A CA 1
ATOM 1576 C C . THR A 1 200 ? -19.803 0.593 9.948 1.00 94.38 200 THR A C 1
ATOM 1578 O O . THR A 1 200 ? -20.602 -0.077 9.302 1.00 94.38 200 THR A O 1
ATOM 1581 N N . LEU A 1 201 ? -20.199 1.415 10.924 1.00 91.44 201 LEU A N 1
ATOM 1582 C CA . LEU A 1 201 ? -21.589 1.579 11.365 1.00 91.44 201 LEU A CA 1
ATOM 1583 C C . LEU A 1 201 ? -22.503 2.155 10.272 1.00 91.44 201 LEU A C 1
ATOM 1585 O O . LEU A 1 201 ? -23.685 1.821 10.216 1.00 91.44 201 LEU A O 1
ATOM 1589 N N . ALA A 1 202 ? -21.977 3.033 9.416 1.00 91.25 202 ALA A N 1
ATOM 1590 C CA . ALA A 1 202 ? -22.752 3.695 8.369 1.00 91.25 202 ALA A CA 1
ATOM 1591 C C . ALA A 1 202 ? -23.031 2.801 7.149 1.00 91.25 202 ALA A C 1
ATOM 1593 O O . ALA A 1 202 ? -24.003 3.051 6.422 1.00 91.25 202 ALA A O 1
ATOM 1594 N N . VAL A 1 203 ? -22.166 1.811 6.906 1.00 88.69 203 VAL A N 1
ATOM 1595 C CA . VAL A 1 203 ? -22.084 1.079 5.636 1.00 88.69 203 VAL A CA 1
ATOM 1596 C C . VAL A 1 203 ? -22.252 -0.430 5.798 1.00 88.69 203 VAL A C 1
ATOM 1598 O O . VAL A 1 203 ? -22.956 -1.039 4.995 1.00 88.69 203 VAL A O 1
ATOM 1601 N N . ALA A 1 204 ? -21.605 -1.049 6.788 1.00 80.00 204 ALA A N 1
ATOM 1602 C CA . ALA A 1 204 ? -21.566 -2.501 6.907 1.00 80.00 204 ALA A CA 1
ATOM 1603 C C . ALA A 1 204 ? -22.860 -3.016 7.570 1.00 80.00 204 ALA A C 1
ATOM 1605 O O . ALA A 1 204 ? -23.119 -2.698 8.731 1.00 80.00 204 ALA A O 1
ATOM 1606 N N . PRO A 1 205 ? -23.683 -3.830 6.883 1.00 68.56 205 PRO A N 1
ATOM 1607 C CA . PRO A 1 205 ? -24.953 -4.306 7.435 1.00 68.56 205 PRO A CA 1
ATOM 1608 C C . PRO A 1 205 ? -24.775 -5.390 8.511 1.00 68.56 205 PRO A C 1
ATOM 1610 O O . PRO A 1 205 ? -25.655 -5.571 9.348 1.00 68.56 205 PRO A O 1
ATOM 1613 N N . ALA A 1 206 ? -23.644 -6.103 8.502 1.00 68.69 206 ALA A N 1
ATOM 1614 C CA . ALA A 1 206 ? -23.328 -7.184 9.431 1.00 68.69 206 ALA A CA 1
ATOM 1615 C C . ALA A 1 206 ? -21.909 -7.005 9.988 1.00 68.69 206 ALA A C 1
ATOM 1617 O O . ALA A 1 206 ? -20.953 -7.604 9.503 1.00 68.69 206 ALA A O 1
ATOM 1618 N N . TRP A 1 207 ? -21.765 -6.164 11.011 1.00 81.88 207 TRP A N 1
ATOM 1619 C CA . TRP A 1 207 ? -20.510 -6.006 11.745 1.00 81.88 207 TRP A CA 1
ATOM 1620 C C . TRP A 1 207 ? -20.636 -6.623 13.140 1.00 81.88 207 TRP A C 1
ATOM 1622 O O . TRP A 1 207 ? -21.692 -6.584 13.773 1.00 81.88 207 TRP A O 1
ATOM 1632 N N . ASN A 1 208 ? -19.548 -7.215 13.627 1.00 90.31 208 ASN A N 1
ATOM 1633 C CA . ASN A 1 208 ? -19.470 -7.752 14.980 1.00 90.31 208 ASN A CA 1
ATOM 1634 C C . ASN A 1 208 ? -18.061 -7.522 15.531 1.00 90.31 208 ASN A C 1
ATOM 1636 O O . ASN A 1 208 ? -17.076 -7.904 14.901 1.00 90.31 208 ASN A O 1
ATOM 1640 N N . VAL A 1 209 ? -17.976 -6.938 16.728 1.00 93.25 209 VAL A N 1
ATOM 1641 C CA . VAL A 1 209 ? -16.712 -6.692 17.436 1.00 93.25 209 VAL A CA 1
ATOM 1642 C C . VAL A 1 209 ? -15.896 -7.976 17.597 1.00 93.25 209 VAL A C 1
ATOM 1644 O O . VAL A 1 209 ? -14.686 -7.953 17.388 1.00 93.25 209 VAL A O 1
ATOM 1647 N N . SER A 1 210 ? -16.532 -9.110 17.913 1.00 93.44 210 SER A N 1
ATOM 1648 C CA . SER A 1 210 ? -15.819 -10.384 18.064 1.00 93.44 210 SER A CA 1
ATOM 1649 C C . SER A 1 210 ? -15.253 -10.885 16.739 1.00 93.44 210 SER A C 1
ATOM 1651 O O . SER A 1 210 ? -14.159 -11.434 16.726 1.00 93.44 210 SER A O 1
ATOM 1653 N N . ALA A 1 211 ? -15.970 -10.678 15.629 1.00 92.88 211 ALA A N 1
ATOM 1654 C CA . ALA A 1 211 ? -15.503 -11.068 14.302 1.00 92.88 211 ALA A CA 1
ATOM 1655 C C . ALA A 1 211 ? -14.324 -10.197 13.851 1.00 92.88 211 ALA A C 1
ATOM 1657 O O . ALA A 1 211 ? -13.342 -10.730 13.354 1.00 92.88 211 ALA A O 1
ATOM 1658 N N . ILE A 1 212 ? -14.387 -8.882 14.089 1.00 94.62 212 ILE A N 1
ATOM 1659 C CA . ILE A 1 212 ? -13.292 -7.947 13.792 1.00 94.62 212 ILE A CA 1
ATOM 1660 C C . ILE A 1 212 ? -12.046 -8.311 14.609 1.00 94.62 212 ILE A C 1
ATOM 1662 O O . ILE A 1 212 ? -10.966 -8.491 14.054 1.00 94.62 212 ILE A O 1
ATOM 1666 N N . CYS A 1 213 ? -12.195 -8.477 15.926 1.00 95.62 213 CYS A N 1
ATOM 1667 C CA . CYS A 1 213 ? -11.067 -8.794 16.798 1.00 95.62 213 CYS A CA 1
ATOM 1668 C C . CYS A 1 213 ? -10.507 -10.209 16.595 1.00 95.62 213 CYS A C 1
ATOM 1670 O O . CYS A 1 213 ? -9.368 -10.440 16.978 1.00 95.62 213 CYS A O 1
ATOM 1672 N N . ALA A 1 214 ? -11.256 -11.136 15.989 1.00 94.75 214 ALA A N 1
ATOM 1673 C CA . ALA A 1 214 ? -10.751 -12.463 15.629 1.00 94.75 214 ALA A CA 1
ATOM 1674 C C . ALA A 1 214 ? -9.783 -12.443 14.432 1.00 94.75 214 ALA A C 1
ATOM 1676 O O . ALA A 1 214 ? -9.078 -13.423 14.209 1.00 94.75 214 ALA A O 1
ATOM 1677 N N . LEU A 1 215 ? -9.731 -11.346 13.665 1.00 94.06 215 LEU A N 1
ATOM 1678 C CA . LEU A 1 215 ? -8.807 -11.195 12.535 1.00 94.06 215 LEU A CA 1
ATOM 1679 C C . LEU A 1 215 ? -7.413 -10.718 12.948 1.00 94.06 215 LEU A C 1
ATOM 1681 O O . LEU A 1 215 ? -6.566 -10.525 12.088 1.00 94.06 215 LEU A O 1
ATOM 1685 N N . GLN A 1 216 ? -7.161 -10.507 14.234 1.00 93.88 216 GLN A N 1
ATOM 1686 C CA . GLN A 1 216 ? -5.860 -10.101 14.754 1.00 93.88 216 GLN A CA 1
ATOM 1687 C C . GLN A 1 216 ? -5.492 -10.979 15.948 1.00 93.88 216 GLN A C 1
ATOM 1689 O O . GLN A 1 216 ? -6.362 -11.570 16.591 1.00 93.88 216 GLN A O 1
ATOM 1694 N N . THR A 1 217 ? -4.202 -11.056 16.251 1.00 91.56 217 THR A N 1
ATOM 1695 C CA . THR A 1 217 ? -3.685 -11.836 17.383 1.00 91.56 217 THR A CA 1
ATOM 1696 C C . THR A 1 217 ? -2.800 -11.030 18.331 1.00 91.56 217 THR A C 1
ATOM 1698 O O . THR A 1 217 ? -2.420 -11.551 19.377 1.00 91.56 217 THR A O 1
ATOM 1701 N N . SER A 1 218 ? -2.418 -9.799 17.979 1.00 91.50 218 SER A N 1
ATOM 1702 C CA . SER A 1 218 ? -1.474 -8.987 18.753 1.00 91.50 218 SER A CA 1
ATOM 1703 C C . SER A 1 218 ? -2.111 -8.247 19.932 1.00 91.50 218 SER A C 1
ATOM 1705 O O . SER A 1 218 ? -1.441 -8.043 20.943 1.00 91.50 218 SER A O 1
ATOM 1707 N N . ALA A 1 219 ? -3.385 -7.853 19.837 1.00 92.44 219 ALA A N 1
ATOM 1708 C CA . ALA A 1 219 ? -4.046 -6.996 20.822 1.00 92.44 219 ALA A CA 1
ATOM 1709 C C . ALA A 1 219 ? -5.120 -7.747 21.621 1.00 92.44 219 ALA A C 1
ATOM 1711 O O . ALA A 1 219 ? -6.236 -7.986 21.149 1.00 92.44 219 ALA A O 1
ATOM 1712 N N . PHE A 1 220 ? -4.806 -8.083 22.874 1.00 91.38 220 PHE A N 1
ATOM 1713 C CA . PHE A 1 220 ? -5.727 -8.790 23.775 1.00 91.38 220 PHE A CA 1
ATOM 1714 C C . PHE A 1 220 ? -6.932 -7.943 24.214 1.00 91.38 220 PHE A C 1
ATOM 1716 O O . PHE A 1 220 ? -7.982 -8.482 24.557 1.00 91.38 220 PHE A O 1
ATOM 1723 N N . ASP A 1 221 ? -6.795 -6.621 24.201 1.00 93.69 221 ASP A N 1
ATOM 1724 C CA . ASP A 1 221 ? -7.794 -5.643 24.632 1.00 93.69 221 ASP A CA 1
ATOM 1725 C C . ASP A 1 221 ? -8.679 -5.120 23.488 1.00 93.69 221 ASP A C 1
ATOM 1727 O O . ASP A 1 221 ? -9.568 -4.305 23.734 1.00 93.69 221 ASP A O 1
ATOM 1731 N N . CYS A 1 222 ? -8.514 -5.625 22.259 1.00 96.00 222 CYS A N 1
ATOM 1732 C CA . CYS A 1 222 ? -9.262 -5.182 21.075 1.00 96.00 222 CYS A CA 1
ATOM 1733 C C . CYS A 1 222 ? -10.774 -5.063 21.317 1.00 96.00 222 CYS A C 1
ATOM 1735 O O . CYS A 1 222 ? -11.384 -4.046 20.990 1.00 96.00 222 CYS A O 1
ATOM 1737 N N . THR A 1 223 ? -11.394 -6.067 21.945 1.00 96.06 223 THR A N 1
ATOM 1738 C CA . THR A 1 223 ? -12.843 -6.062 22.204 1.00 96.06 223 THR A CA 1
ATOM 1739 C C . THR A 1 223 ? -13.251 -4.958 23.181 1.00 96.06 223 THR A C 1
ATOM 1741 O O . THR A 1 223 ? -14.278 -4.303 22.984 1.00 96.06 223 THR A O 1
ATOM 1744 N N . ALA A 1 224 ? -12.440 -4.707 24.212 1.00 95.56 224 ALA A N 1
ATOM 1745 C CA . ALA A 1 224 ? -12.660 -3.650 25.193 1.00 95.56 224 ALA A CA 1
ATOM 1746 C C . ALA A 1 224 ? -12.477 -2.255 24.570 1.00 95.56 224 ALA A C 1
ATOM 1748 O O . ALA A 1 224 ? -13.283 -1.356 24.818 1.00 95.56 224 ALA A O 1
ATOM 1749 N N . VAL A 1 225 ? -11.469 -2.082 23.711 1.00 96.12 225 VAL A N 1
ATOM 1750 C CA . VAL A 1 225 ? -11.198 -0.804 23.038 1.00 96.12 225 VAL A CA 1
ATOM 1751 C C . VAL A 1 225 ? -12.284 -0.472 22.013 1.00 96.12 225 VAL A C 1
ATOM 1753 O O . VAL A 1 225 ? -12.847 0.624 22.049 1.00 96.12 225 VAL A O 1
ATOM 1756 N N . LEU A 1 226 ? -12.664 -1.430 21.159 1.00 96.25 226 LEU A N 1
ATOM 1757 C CA . LEU A 1 226 ? -13.734 -1.235 20.174 1.00 96.25 226 LEU A CA 1
ATOM 1758 C C . LEU A 1 226 ? -15.079 -0.962 20.854 1.00 96.25 226 LEU A C 1
ATOM 1760 O O . LEU A 1 226 ? -15.786 -0.035 20.461 1.00 96.25 226 LEU A O 1
ATOM 1764 N N . SER A 1 227 ? -15.428 -1.718 21.900 1.00 95.56 227 SER A N 1
ATOM 1765 C CA . SER A 1 227 ? -16.676 -1.486 22.644 1.00 95.56 227 SER A CA 1
ATOM 1766 C C . SER A 1 227 ? -16.700 -0.125 23.345 1.00 95.56 227 SER A C 1
ATOM 1768 O O . SER A 1 227 ? -17.739 0.537 23.344 1.00 95.56 227 SER A O 1
ATOM 1770 N N . SER A 1 228 ? -15.563 0.341 23.869 1.00 95.62 228 SER A N 1
ATOM 1771 C CA . SER A 1 228 ? -15.435 1.687 24.441 1.00 95.62 228 SER A CA 1
ATOM 1772 C C . SER A 1 228 ? -15.622 2.777 23.381 1.00 95.62 228 SER A C 1
ATOM 1774 O O . SER A 1 228 ? -16.356 3.738 23.618 1.00 95.62 228 SER A O 1
ATOM 1776 N N . GLY A 1 229 ? -15.037 2.603 22.191 1.00 96.25 229 GLY A N 1
ATOM 1777 C CA . GLY A 1 229 ? -15.229 3.509 21.054 1.00 96.25 229 GLY A CA 1
ATOM 1778 C C . GLY A 1 229 ? -16.682 3.559 20.570 1.00 96.25 229 GLY A C 1
ATOM 1779 O O . GLY A 1 229 ? -17.232 4.642 20.380 1.00 96.25 229 GLY A O 1
ATOM 1780 N N . ILE A 1 230 ? -17.345 2.403 20.453 1.00 95.06 230 ILE A N 1
ATOM 1781 C CA . ILE A 1 230 ? -18.769 2.309 20.079 1.00 95.06 230 ILE A CA 1
ATOM 1782 C C . ILE A 1 230 ? -19.655 2.977 21.136 1.00 95.06 230 ILE A C 1
ATOM 1784 O O . ILE A 1 230 ? -20.561 3.736 20.798 1.00 95.06 230 ILE A O 1
ATOM 1788 N N . SER A 1 231 ? -19.381 2.726 22.419 1.00 95.25 231 SER A N 1
ATOM 1789 C CA . SER A 1 231 ? -20.099 3.353 23.531 1.00 95.25 231 SER A CA 1
ATOM 1790 C C . SER A 1 231 ? -19.967 4.876 23.490 1.00 95.25 231 SER A C 1
ATOM 1792 O O . SER A 1 231 ? -20.962 5.581 23.655 1.00 95.25 231 SER A O 1
ATOM 1794 N N . LEU A 1 232 ? -18.774 5.399 23.190 1.00 95.56 232 LEU A N 1
ATOM 1795 C CA . LEU A 1 232 ? -18.566 6.835 23.020 1.00 95.56 232 LEU A CA 1
ATOM 1796 C C . LEU A 1 232 ? -19.362 7.391 21.828 1.00 95.56 232 LEU A C 1
ATOM 1798 O O . LEU A 1 232 ? -20.111 8.347 22.012 1.00 95.56 232 LEU A O 1
ATOM 1802 N N . LEU A 1 233 ? -19.282 6.758 20.651 1.00 94.94 233 LEU A N 1
ATOM 1803 C CA . LEU A 1 233 ? -20.050 7.173 19.466 1.00 94.94 233 LEU A CA 1
ATOM 1804 C C . LEU A 1 233 ? -21.564 7.153 19.711 1.00 94.94 233 LEU A C 1
ATOM 1806 O O . LEU A 1 233 ? -22.273 8.023 19.218 1.00 94.94 233 LEU A O 1
ATOM 1810 N N . SER A 1 234 ? -22.066 6.203 20.505 1.00 93.94 234 SER A N 1
ATOM 1811 C CA . SER A 1 234 ? -23.498 6.099 20.821 1.00 93.94 234 SER A CA 1
ATOM 1812 C C . SER A 1 234 ? -24.040 7.261 21.663 1.00 93.94 234 SER A C 1
ATOM 1814 O O . SER A 1 234 ? -25.247 7.496 21.673 1.00 93.94 234 SER A O 1
ATOM 1816 N N . LYS A 1 235 ? -23.162 7.991 22.365 1.00 94.62 235 LYS A N 1
ATOM 1817 C CA . LYS A 1 235 ? -23.523 9.175 23.163 1.00 94.62 235 LYS A CA 1
ATOM 1818 C C . LYS A 1 235 ? -23.534 10.462 22.340 1.00 94.62 235 LYS A C 1
ATOM 1820 O O . LYS A 1 235 ? -24.054 11.474 22.806 1.00 94.62 235 LYS A O 1
ATOM 1825 N N . PHE A 1 236 ? -22.943 10.441 21.150 1.00 94.94 236 PHE A N 1
ATOM 1826 C CA . PHE A 1 236 ? -22.887 11.605 20.280 1.00 94.94 236 PHE A CA 1
ATOM 1827 C C . PHE A 1 236 ? -24.224 11.843 19.575 1.00 94.94 236 PHE A C 1
ATOM 1829 O O . PHE A 1 236 ? -25.044 10.939 19.403 1.00 94.94 236 PHE A O 1
ATOM 1836 N N . LEU A 1 237 ? -24.443 13.081 19.136 1.00 93.44 237 LEU A N 1
ATOM 1837 C CA . LEU A 1 237 ? -25.599 13.422 18.310 1.00 93.44 237 LEU A CA 1
ATOM 1838 C C . LEU A 1 237 ? -25.537 12.674 16.967 1.00 93.44 237 LEU A C 1
ATOM 1840 O O . LEU A 1 237 ? -24.445 12.533 16.421 1.00 93.44 237 LEU A O 1
ATOM 1844 N N . PRO A 1 238 ? -26.666 12.224 16.388 1.00 90.94 238 PRO A N 1
ATOM 1845 C CA . PRO A 1 238 ? -26.658 11.528 15.103 1.00 90.94 238 PRO A CA 1
ATOM 1846 C C . PRO A 1 238 ? -25.966 12.341 13.998 1.00 90.94 238 PRO A C 1
ATOM 1848 O O . PRO A 1 238 ? -26.300 13.504 13.773 1.00 90.94 238 PRO A O 1
ATOM 1851 N N . MET A 1 239 ? -25.018 11.716 13.299 1.00 90.12 239 MET A N 1
ATOM 1852 C CA . MET A 1 239 ? -24.326 12.303 12.149 1.00 90.12 239 MET A CA 1
ATOM 1853 C C . MET A 1 239 ? -25.070 11.975 10.847 1.00 90.12 239 MET A C 1
ATOM 1855 O O . MET A 1 239 ? -25.577 10.862 10.679 1.00 90.12 239 MET A O 1
ATOM 1859 N N . ASP A 1 240 ? -25.082 12.907 9.890 1.00 89.31 240 ASP A N 1
ATOM 1860 C CA . ASP A 1 240 ? -25.455 12.570 8.517 1.00 89.31 240 ASP A CA 1
ATOM 1861 C C . ASP A 1 240 ? -24.397 11.645 7.895 1.00 89.31 240 ASP A C 1
ATOM 1863 O O . ASP A 1 240 ? -23.225 11.985 7.734 1.00 89.31 240 ASP A O 1
ATOM 1867 N N . THR A 1 241 ? -24.839 10.444 7.546 1.00 93.12 241 THR A N 1
ATOM 1868 C CA . THR A 1 241 ? -24.012 9.353 7.025 1.00 93.12 241 THR A CA 1
ATOM 1869 C C . THR A 1 241 ? -23.976 9.322 5.496 1.00 93.12 241 THR A C 1
ATOM 1871 O O . THR A 1 241 ? -23.306 8.461 4.926 1.00 93.12 241 THR A O 1
ATOM 1874 N N . ALA A 1 242 ? -24.671 10.234 4.805 1.00 95.12 242 ALA A N 1
ATOM 1875 C CA . ALA A 1 242 ? -24.698 10.291 3.342 1.00 95.12 242 ALA A CA 1
ATOM 1876 C C . ALA A 1 242 ? -23.290 10.415 2.740 1.00 95.12 242 ALA A C 1
ATOM 1878 O O . ALA A 1 242 ? -22.946 9.668 1.822 1.00 95.12 242 ALA A O 1
ATOM 1879 N N . LEU A 1 243 ? -22.450 11.286 3.309 1.00 94.69 243 LEU A N 1
ATOM 1880 C CA . LEU A 1 243 ? -21.083 11.496 2.832 1.00 94.69 243 LEU A CA 1
ATOM 1881 C C . LEU A 1 243 ? -20.179 10.281 3.100 1.00 94.69 243 LEU A C 1
ATOM 1883 O O . LEU A 1 243 ? -19.384 9.914 2.240 1.00 94.69 243 LEU A O 1
ATOM 1887 N N . LEU A 1 244 ? -20.355 9.605 4.244 1.00 95.44 244 LEU A N 1
ATOM 1888 C CA . LEU A 1 244 ? -19.630 8.369 4.573 1.00 95.44 244 LEU A CA 1
ATOM 1889 C C . LEU A 1 244 ? -19.977 7.239 3.588 1.00 95.44 244 LEU A C 1
ATOM 1891 O O . LEU A 1 244 ? -19.092 6.546 3.087 1.00 95.44 244 LEU A O 1
ATOM 1895 N N . ARG A 1 245 ? -21.263 7.088 3.242 1.00 95.25 245 ARG A N 1
ATOM 1896 C CA . ARG A 1 245 ? -21.701 6.108 2.235 1.00 95.25 245 ARG A CA 1
ATOM 1897 C C . ARG A 1 245 ? -21.180 6.448 0.842 1.00 95.25 245 ARG A C 1
ATOM 1899 O O . ARG A 1 245 ? -20.737 5.546 0.140 1.00 95.25 245 ARG A O 1
ATOM 1906 N N . ALA A 1 246 ? -21.197 7.724 0.454 1.00 96.12 246 ALA A N 1
ATOM 1907 C CA . ALA A 1 246 ? -20.645 8.167 -0.826 1.00 96.12 246 ALA A CA 1
ATOM 1908 C C . ALA A 1 246 ? -19.131 7.905 -0.915 1.00 96.12 246 ALA A C 1
ATOM 1910 O O . ALA A 1 246 ? -18.655 7.395 -1.928 1.00 96.12 246 ALA A O 1
ATOM 1911 N N . ALA A 1 247 ? -18.386 8.175 0.163 1.00 96.75 247 ALA A N 1
ATOM 1912 C CA . ALA A 1 247 ? -16.966 7.848 0.250 1.00 96.75 247 ALA A CA 1
ATOM 1913 C C . ALA A 1 247 ? -16.717 6.343 0.121 1.00 96.75 247 ALA A C 1
ATOM 1915 O O . ALA A 1 247 ? -15.837 5.936 -0.630 1.00 96.75 247 ALA A O 1
ATOM 1916 N N . HIS A 1 248 ? -17.524 5.505 0.776 1.00 95.75 248 HIS A N 1
ATOM 1917 C CA . HIS A 1 248 ? -17.416 4.057 0.609 1.00 95.75 248 HIS A CA 1
ATOM 1918 C C . HIS A 1 248 ? -17.666 3.602 -0.834 1.00 95.75 248 HIS A C 1
ATOM 1920 O O . HIS A 1 248 ? -16.895 2.793 -1.338 1.00 95.75 248 HIS A O 1
ATOM 1926 N N . GLN A 1 249 ? -18.679 4.141 -1.520 1.00 96.00 249 GLN A N 1
ATOM 1927 C CA . GLN A 1 249 ? -18.914 3.814 -2.933 1.00 96.00 249 GLN A CA 1
ATOM 1928 C C . GLN A 1 249 ? -17.720 4.205 -3.815 1.00 96.00 249 GLN A C 1
ATOM 1930 O O . GLN A 1 249 ? -17.307 3.423 -4.664 1.00 96.00 249 GLN A O 1
ATOM 1935 N N . SER A 1 250 ? -17.109 5.368 -3.564 1.00 96.50 250 SER A N 1
ATOM 1936 C CA . SER A 1 250 ? -15.888 5.780 -4.269 1.00 96.50 250 SER A CA 1
ATOM 1937 C C . SER A 1 250 ? -14.692 4.865 -3.978 1.00 96.50 250 SER A C 1
ATOM 1939 O O . SER A 1 250 ? -13.853 4.664 -4.853 1.00 96.50 250 SER A O 1
ATOM 1941 N N . LEU A 1 251 ? -14.586 4.319 -2.764 1.00 96.38 251 LEU A N 1
ATOM 1942 C CA . LEU A 1 251 ? -13.525 3.374 -2.404 1.00 96.38 251 LEU A CA 1
ATOM 1943 C C . LEU A 1 251 ? -13.753 1.996 -3.039 1.00 96.38 251 LEU A C 1
ATOM 1945 O O . LEU A 1 251 ? -12.787 1.364 -3.447 1.00 96.38 251 LEU A O 1
ATOM 1949 N N . LEU A 1 252 ? -15.010 1.560 -3.183 1.00 95.25 252 LEU A N 1
ATOM 1950 C CA . LEU A 1 252 ? -15.350 0.336 -3.915 1.00 95.25 252 LEU A CA 1
ATOM 1951 C C . LEU A 1 252 ? -14.955 0.422 -5.390 1.00 95.25 252 LEU A C 1
ATOM 1953 O O . LEU A 1 252 ? -14.479 -0.559 -5.942 1.00 95.25 252 LEU A O 1
ATOM 1957 N N . THR A 1 253 ? -15.128 1.584 -6.028 1.00 94.50 253 THR A N 1
ATOM 1958 C CA . THR A 1 253 ? -14.723 1.765 -7.433 1.00 94.50 253 THR A CA 1
ATOM 1959 C C . THR A 1 253 ? -13.213 1.821 -7.625 1.00 94.50 253 THR A C 1
ATOM 1961 O O . THR A 1 253 ? -12.739 1.539 -8.718 1.00 94.50 253 THR A O 1
ATOM 1964 N N . LEU A 1 254 ? -12.473 2.228 -6.591 1.00 94.38 254 LEU A N 1
ATOM 1965 C CA . LEU A 1 254 ? -11.014 2.316 -6.638 1.00 94.38 254 LEU A CA 1
ATOM 1966 C C . LEU A 1 254 ? -10.343 0.948 -6.436 1.00 94.38 254 LEU A C 1
ATOM 1968 O O . LEU A 1 254 ? -9.205 0.769 -6.849 1.00 94.38 254 LEU A O 1
ATOM 1972 N N . ASP A 1 255 ? -11.048 0.020 -5.781 1.00 94.50 255 ASP A N 1
ATOM 1973 C CA . ASP A 1 255 ? -10.626 -1.361 -5.515 1.00 94.50 255 ASP A CA 1
ATOM 1974 C C . ASP A 1 255 ? -9.245 -1.494 -4.847 1.00 94.50 255 ASP A C 1
ATOM 1976 O O . ASP A 1 255 ? -8.503 -2.445 -5.076 1.00 94.50 255 ASP A O 1
ATOM 1980 N N . LEU A 1 256 ? -8.882 -0.530 -3.989 1.00 96.56 256 LEU A N 1
ATOM 1981 C CA . LEU A 1 256 ? -7.612 -0.582 -3.263 1.00 96.56 256 LEU A CA 1
ATOM 1982 C C . LEU A 1 256 ? -7.514 -1.850 -2.416 1.00 96.56 256 LEU A C 1
ATOM 1984 O O . LEU A 1 256 ? -8.422 -2.170 -1.641 1.00 96.56 256 LEU A O 1
ATOM 1988 N N . SER A 1 257 ? -6.364 -2.509 -2.497 1.00 96.44 257 SER A N 1
ATOM 1989 C CA . SER A 1 257 ? -6.148 -3.815 -1.891 1.00 96.44 257 SER A CA 1
ATOM 1990 C C . SER A 1 257 ? -4.843 -3.909 -1.099 1.00 96.44 257 SER A C 1
ATOM 1992 O O . SER A 1 257 ? -3.914 -3.106 -1.232 1.00 96.44 257 SER A O 1
ATOM 1994 N N . LEU A 1 258 ? -4.806 -4.898 -0.211 1.00 96.31 258 LEU A N 1
ATOM 1995 C CA . LEU A 1 258 ? -3.587 -5.406 0.404 1.00 96.31 258 LEU A CA 1
ATOM 1996 C C . LEU A 1 258 ? -3.005 -6.509 -0.479 1.00 96.31 258 LEU A C 1
ATOM 1998 O O . LEU A 1 258 ? -3.758 -7.255 -1.101 1.00 96.31 258 LEU A O 1
ATOM 2002 N N . PHE A 1 259 ? -1.681 -6.647 -0.471 1.00 96.50 259 PHE A N 1
ATOM 2003 C CA . PHE A 1 259 ? -0.942 -7.634 -1.258 1.00 96.50 259 PHE A CA 1
ATOM 2004 C C . PHE A 1 259 ? -0.070 -8.504 -0.354 1.00 96.50 259 PHE A C 1
ATOM 2006 O O . PHE A 1 259 ? 0.507 -8.009 0.617 1.00 96.50 259 PHE A O 1
ATOM 2013 N N . GLN A 1 260 ? 0.052 -9.790 -0.681 1.00 96.75 260 GLN A N 1
ATOM 2014 C CA . GLN A 1 260 ? 0.952 -10.709 0.008 1.00 96.75 260 GLN A CA 1
ATOM 2015 C C . GLN A 1 260 ? 1.376 -11.863 -0.906 1.00 96.75 260 GLN A C 1
ATOM 2017 O O . GLN A 1 260 ? 0.538 -12.502 -1.541 1.00 96.75 260 GLN A O 1
ATOM 2022 N N . PHE A 1 261 ? 2.667 -12.196 -0.917 1.00 97.06 261 PHE A N 1
ATOM 2023 C CA . PHE A 1 261 ? 3.135 -13.465 -1.474 1.00 97.06 261 PHE A CA 1
ATOM 2024 C C . PHE A 1 261 ? 2.887 -14.597 -0.485 1.00 97.06 261 PHE A C 1
ATOM 2026 O O . PHE A 1 261 ? 3.282 -14.496 0.680 1.00 97.06 261 PHE A O 1
ATOM 2033 N N . ALA A 1 262 ? 2.300 -15.701 -0.942 1.00 96.75 262 ALA A N 1
ATOM 2034 C CA . ALA A 1 262 ? 2.038 -16.846 -0.086 1.00 96.75 262 ALA A CA 1
ATOM 2035 C C . ALA A 1 262 ? 2.256 -18.186 -0.788 1.00 96.75 262 ALA A C 1
ATOM 2037 O O . ALA A 1 262 ? 2.296 -18.285 -2.016 1.00 96.75 262 ALA A O 1
ATOM 2038 N N . THR A 1 263 ? 2.350 -19.236 0.018 1.00 95.88 263 THR A N 1
ATOM 2039 C CA . THR A 1 263 ? 2.178 -20.611 -0.434 1.00 95.88 263 THR A CA 1
ATOM 2040 C C . THR A 1 263 ? 1.050 -21.279 0.331 1.00 95.88 263 THR A C 1
ATOM 2042 O O . THR A 1 263 ? 0.925 -21.131 1.547 1.00 95.88 263 THR A O 1
ATOM 2045 N N . SER A 1 264 ? 0.232 -22.039 -0.394 1.00 91.62 264 SER A N 1
ATOM 2046 C CA . SER A 1 264 ? -0.716 -22.983 0.191 1.00 91.62 264 SER A CA 1
ATOM 2047 C C . SER A 1 264 ? -0.129 -24.384 0.041 1.00 91.62 264 SER A C 1
ATOM 2049 O O . SER A 1 264 ? -0.174 -24.995 -1.032 1.00 91.62 264 SER A O 1
ATOM 2051 N N . GLY A 1 265 ? 0.547 -24.860 1.091 1.00 87.44 265 GLY A N 1
ATOM 2052 C CA . GLY A 1 265 ? 1.369 -26.068 1.019 1.00 87.44 265 GLY A CA 1
ATOM 2053 C C . GLY A 1 265 ? 2.620 -25.855 0.160 1.00 87.44 265 GLY A C 1
ATOM 2054 O O . GLY A 1 265 ? 3.629 -25.366 0.655 1.00 87.44 265 GLY A O 1
ATOM 2055 N N . SER A 1 266 ? 2.571 -26.244 -1.117 1.00 87.12 266 SER A N 1
ATOM 2056 C CA . SER A 1 266 ? 3.683 -26.082 -2.074 1.00 87.12 266 SER A CA 1
ATOM 2057 C C . SER A 1 266 ? 3.360 -25.185 -3.271 1.00 87.12 266 SER A C 1
ATOM 2059 O O . SER A 1 266 ? 4.251 -24.901 -4.069 1.00 87.12 266 SER A O 1
ATOM 2061 N N . GLN A 1 267 ? 2.104 -24.756 -3.418 1.00 92.44 267 GLN A N 1
ATOM 2062 C CA . GLN A 1 267 ? 1.675 -23.909 -4.530 1.00 92.44 267 GLN A CA 1
ATOM 2063 C C . GLN A 1 267 ? 1.868 -22.442 -4.168 1.00 92.44 267 GLN A C 1
ATOM 2065 O O . GLN A 1 267 ? 1.331 -21.989 -3.158 1.00 92.44 267 GLN A O 1
ATOM 2070 N N . TRP A 1 268 ? 2.627 -21.721 -4.990 1.00 94.56 268 TRP A N 1
ATOM 2071 C CA . TRP A 1 268 ? 2.820 -20.279 -4.873 1.00 94.56 268 TRP A CA 1
ATOM 2072 C C . TRP A 1 268 ? 1.595 -19.538 -5.392 1.00 94.56 268 TRP A C 1
ATOM 2074 O O . TRP A 1 268 ? 1.061 -19.883 -6.441 1.00 94.56 268 TRP A O 1
ATOM 2084 N N . THR A 1 269 ? 1.160 -18.522 -4.657 1.00 95.12 269 THR A N 1
ATOM 2085 C CA . THR A 1 269 ? 0.030 -17.677 -5.034 1.00 95.12 269 THR A CA 1
ATOM 2086 C C . THR A 1 269 ? 0.256 -16.251 -4.560 1.00 95.12 269 THR A C 1
ATOM 2088 O O . THR A 1 269 ? 0.904 -16.005 -3.537 1.00 95.12 269 THR A O 1
ATOM 2091 N N . ILE A 1 270 ? -0.324 -15.307 -5.291 1.00 95.75 270 ILE A N 1
ATOM 2092 C CA . ILE A 1 270 ? -0.543 -13.953 -4.797 1.00 95.75 270 ILE A CA 1
ATOM 2093 C C . ILE A 1 270 ? -1.848 -13.964 -4.004 1.00 95.75 270 ILE A C 1
ATOM 2095 O O . ILE A 1 270 ? -2.834 -14.574 -4.423 1.00 95.75 270 ILE A O 1
ATOM 2099 N N . LEU A 1 271 ? -1.844 -13.319 -2.844 1.00 95.81 271 LEU A N 1
ATOM 2100 C CA . LEU A 1 271 ? -3.045 -13.033 -2.078 1.00 95.81 271 LEU A CA 1
ATOM 2101 C C . LEU A 1 271 ? -3.338 -11.542 -2.167 1.00 95.81 271 LEU A C 1
ATOM 2103 O O . LEU A 1 271 ? -2.486 -10.709 -1.852 1.00 95.81 271 LEU A O 1
ATOM 2107 N N . THR A 1 272 ? -4.569 -11.225 -2.546 1.00 95.31 272 THR A N 1
ATOM 2108 C CA . THR A 1 272 ? -5.101 -9.866 -2.536 1.00 95.31 272 THR A CA 1
ATOM 2109 C C . THR A 1 272 ? -6.368 -9.818 -1.702 1.00 95.31 272 THR A C 1
ATOM 2111 O O . THR A 1 272 ? -7.202 -10.718 -1.788 1.00 95.31 272 THR A O 1
ATOM 2114 N N . GLU A 1 273 ? -6.530 -8.775 -0.896 1.00 94.25 273 GLU A N 1
ATOM 2115 C CA . GLU A 1 273 ? -7.786 -8.496 -0.190 1.00 94.25 273 GLU A CA 1
ATOM 2116 C C . GLU A 1 273 ? -8.145 -7.026 -0.392 1.00 94.25 273 GLU A C 1
ATOM 2118 O O . GLU A 1 273 ? -7.366 -6.141 -0.034 1.00 94.25 273 GLU A O 1
ATOM 2123 N N . ALA A 1 274 ? -9.337 -6.762 -0.928 1.00 95.00 274 ALA A N 1
ATOM 2124 C CA . ALA A 1 274 ? -9.862 -5.408 -1.044 1.00 95.00 274 ALA A CA 1
ATOM 2125 C C . ALA A 1 274 ? -10.063 -4.784 0.348 1.00 95.00 274 ALA A C 1
ATOM 2127 O O . ALA A 1 274 ? -10.678 -5.382 1.236 1.00 95.00 274 ALA A O 1
ATOM 2128 N N . LEU A 1 275 ? -9.593 -3.549 0.534 1.00 93.88 275 LEU A N 1
ATOM 2129 C CA . LEU A 1 275 ? -9.639 -2.851 1.822 1.00 93.88 275 LEU A CA 1
ATOM 2130 C C . LEU A 1 275 ? -11.068 -2.722 2.350 1.00 93.88 275 LEU A C 1
ATOM 2132 O O . LEU A 1 275 ? -11.315 -2.953 3.531 1.00 93.88 275 LEU A O 1
ATOM 2136 N N . VAL A 1 276 ? -12.009 -2.352 1.478 1.00 92.94 276 VAL A N 1
ATOM 2137 C CA . VAL A 1 276 ? -13.370 -1.964 1.870 1.00 92.94 276 VAL A CA 1
ATOM 2138 C C . VAL A 1 276 ? -14.451 -2.956 1.429 1.00 92.94 276 VAL A C 1
ATOM 2140 O O . VAL A 1 276 ? -15.575 -2.549 1.155 1.00 92.94 276 VAL A O 1
ATOM 2143 N N . ASN A 1 277 ? -14.159 -4.258 1.383 1.00 90.00 277 ASN A N 1
ATOM 2144 C CA . ASN A 1 277 ? -15.173 -5.265 1.051 1.00 90.00 277 ASN A CA 1
ATOM 2145 C C . ASN A 1 277 ? -16.272 -5.355 2.140 1.00 90.00 277 ASN A C 1
ATOM 2147 O O . ASN A 1 277 ? -15.990 -5.850 3.233 1.00 90.00 277 ASN A O 1
ATOM 2151 N N . PRO A 1 278 ? -17.537 -4.969 1.867 1.00 82.81 278 PRO A N 1
ATOM 2152 C CA . PRO A 1 278 ? -18.594 -4.918 2.880 1.00 82.81 278 PRO A CA 1
ATOM 2153 C C . PRO A 1 278 ? -19.032 -6.299 3.389 1.00 82.81 278 PRO A C 1
ATOM 2155 O O . PRO A 1 278 ? -19.708 -6.380 4.414 1.00 82.81 278 PRO A O 1
ATOM 2158 N N . ALA A 1 279 ? -18.673 -7.382 2.690 1.00 85.75 279 ALA A N 1
ATOM 2159 C CA . ALA A 1 279 ? -18.950 -8.750 3.123 1.00 85.75 279 ALA A CA 1
ATOM 2160 C C . ALA A 1 279 ? -17.918 -9.285 4.135 1.00 85.75 279 ALA A C 1
ATOM 2162 O O . ALA A 1 279 ? -18.173 -10.292 4.795 1.00 85.75 279 ALA A O 1
ATOM 2163 N N . SER A 1 280 ? -16.759 -8.630 4.260 1.00 89.25 280 SER A N 1
ATOM 2164 C CA . SER A 1 280 ? -15.651 -9.054 5.117 1.00 89.25 280 SER A CA 1
ATOM 2165 C C . SER A 1 280 ? -15.608 -8.219 6.396 1.00 89.25 280 SER A C 1
ATOM 2167 O O . SER A 1 280 ? -15.702 -6.994 6.358 1.00 89.25 280 SER A O 1
ATOM 2169 N N . ALA A 1 281 ? -15.379 -8.857 7.550 1.00 90.50 281 ALA A N 1
ATOM 2170 C CA . ALA A 1 281 ? -15.139 -8.129 8.802 1.00 90.50 281 ALA A CA 1
ATOM 2171 C C . ALA A 1 281 ? -13.838 -7.297 8.760 1.00 90.50 281 ALA A C 1
ATOM 2173 O O . ALA A 1 281 ? -13.661 -6.386 9.569 1.00 90.50 281 ALA A O 1
ATOM 2174 N N . HIS A 1 282 ? -12.956 -7.566 7.788 1.00 92.50 282 HIS A N 1
ATOM 2175 C CA . HIS A 1 282 ? -11.733 -6.803 7.550 1.00 92.50 282 HIS A CA 1
ATOM 2176 C C . HIS A 1 282 ? -12.002 -5.345 7.129 1.00 92.50 282 HIS A C 1
ATOM 2178 O O . HIS A 1 282 ? -11.144 -4.488 7.339 1.00 92.50 282 HIS A O 1
ATOM 2184 N N . VAL A 1 283 ? -13.208 -5.034 6.625 1.00 94.50 283 VAL A N 1
ATOM 2185 C CA . VAL A 1 283 ? -13.624 -3.684 6.192 1.00 94.50 283 VAL A CA 1
ATOM 2186 C C . VAL A 1 283 ? -13.328 -2.599 7.235 1.00 94.50 283 VAL A C 1
ATOM 2188 O O . VAL A 1 283 ? -12.946 -1.483 6.887 1.00 94.50 283 VAL A O 1
ATOM 2191 N N . PHE A 1 284 ? -13.435 -2.940 8.524 1.00 95.56 284 PHE A N 1
ATOM 2192 C CA . PHE A 1 284 ? -13.118 -2.041 9.631 1.00 95.56 284 PHE A CA 1
ATOM 2193 C C . PHE A 1 284 ? -11.649 -1.590 9.611 1.00 95.56 284 PHE A C 1
ATOM 2195 O O . PHE A 1 284 ? -11.372 -0.392 9.680 1.00 95.56 284 PHE A O 1
ATOM 2202 N N . PHE A 1 285 ? -10.709 -2.530 9.476 1.00 96.06 285 PHE A N 1
ATOM 2203 C CA . PHE A 1 285 ? -9.282 -2.211 9.375 1.00 96.06 285 PHE A CA 1
ATOM 2204 C C . PHE A 1 285 ? -8.981 -1.480 8.066 1.00 96.06 285 PHE A C 1
ATOM 2206 O O . PHE A 1 285 ? -8.187 -0.541 8.064 1.00 96.06 285 PHE A O 1
ATOM 2213 N N . GLY A 1 286 ? -9.701 -1.828 6.993 1.00 96.12 286 GLY A N 1
ATOM 2214 C CA . GLY A 1 286 ? -9.738 -1.087 5.733 1.00 96.12 286 GLY A CA 1
ATOM 2215 C C . GLY A 1 286 ? -9.934 0.415 5.919 1.00 96.12 286 GLY A C 1
ATOM 2216 O O . GLY A 1 286 ? -9.145 1.212 5.417 1.00 96.12 286 GLY A O 1
ATOM 2217 N N . TYR A 1 287 ? -10.940 0.819 6.699 1.00 97.19 287 TYR A N 1
ATOM 2218 C CA . TYR A 1 287 ? -11.174 2.236 6.994 1.00 97.19 287 TYR A CA 1
ATOM 2219 C C . TYR A 1 287 ? -10.070 2.878 7.846 1.00 97.19 287 TYR A C 1
ATOM 2221 O O . TYR A 1 287 ? -9.834 4.078 7.712 1.00 97.19 287 TYR A O 1
ATOM 2229 N N . GLY A 1 288 ? -9.370 2.098 8.676 1.00 97.00 288 GLY A N 1
ATOM 2230 C CA . GLY A 1 288 ? -8.159 2.546 9.370 1.00 97.00 288 GLY A CA 1
ATOM 2231 C C . GLY A 1 288 ? -7.027 2.877 8.394 1.00 97.00 288 GLY A C 1
ATOM 2232 O O . GLY A 1 288 ? -6.478 3.975 8.443 1.00 97.00 288 GLY A O 1
ATOM 2233 N N . TYR A 1 289 ? -6.752 1.985 7.436 1.00 97.00 289 TYR A N 1
ATOM 2234 C CA . TYR A 1 289 ? -5.777 2.243 6.371 1.00 97.00 289 TYR A CA 1
ATOM 2235 C C . TYR A 1 289 ? -6.153 3.463 5.517 1.00 97.00 289 TYR A C 1
ATOM 2237 O O . TYR A 1 289 ? -5.291 4.276 5.186 1.00 97.00 289 TYR A O 1
ATOM 2245 N N . VAL A 1 290 ? -7.441 3.628 5.194 1.00 97.25 290 VAL A N 1
ATOM 2246 C CA . VAL A 1 290 ? -7.936 4.793 4.443 1.00 97.25 290 VAL A CA 1
ATOM 2247 C C . VAL A 1 290 ? -7.750 6.089 5.232 1.00 97.25 290 VAL A C 1
ATOM 2249 O O . VAL A 1 290 ? -7.369 7.098 4.647 1.00 97.25 290 VAL A O 1
ATOM 2252 N N . ALA A 1 291 ? -7.983 6.091 6.545 1.00 96.94 291 ALA A N 1
ATOM 2253 C CA . ALA A 1 291 ? -7.743 7.274 7.370 1.00 96.94 291 ALA A CA 1
ATOM 2254 C C . ALA A 1 291 ? -6.260 7.676 7.375 1.00 96.94 291 ALA A C 1
ATOM 2256 O O . ALA A 1 291 ? -5.950 8.847 7.163 1.00 96.94 291 ALA A O 1
ATOM 2257 N N . ASP A 1 292 ? -5.349 6.712 7.530 1.00 95.31 292 ASP A N 1
ATOM 2258 C CA . ASP A 1 292 ? -3.904 6.958 7.434 1.00 95.31 292 ASP A CA 1
ATOM 2259 C C . ASP A 1 292 ? -3.506 7.508 6.056 1.00 95.31 292 ASP A C 1
ATOM 2261 O O . ASP A 1 292 ? -2.663 8.403 5.963 1.00 95.31 292 ASP A O 1
ATOM 2265 N N . TRP A 1 293 ? -4.124 6.997 4.987 1.00 96.25 293 TRP A N 1
ATOM 2266 C CA . TRP A 1 293 ? -3.910 7.489 3.626 1.00 96.25 293 TRP A CA 1
ATOM 2267 C C . TRP A 1 293 ? -4.386 8.936 3.467 1.00 96.25 293 TRP A C 1
ATOM 2269 O O . TRP A 1 293 ? -3.636 9.770 2.970 1.00 96.25 293 TRP A O 1
ATOM 2279 N N . VAL A 1 294 ? -5.576 9.275 3.975 1.00 96.38 294 VAL A N 1
ATOM 2280 C CA . VAL A 1 294 ? -6.108 10.650 3.932 1.00 96.38 294 VAL A CA 1
ATOM 2281 C C . VAL A 1 294 ? -5.250 11.627 4.744 1.00 96.38 294 VAL A C 1
ATOM 2283 O O . VAL A 1 294 ? -5.096 12.782 4.348 1.00 96.38 294 VAL A O 1
ATOM 2286 N N . ILE A 1 295 ? -4.675 11.183 5.865 1.00 92.94 295 ILE A N 1
ATOM 2287 C CA . ILE A 1 295 ? -3.758 11.987 6.693 1.00 92.94 295 ILE A CA 1
ATOM 2288 C C . ILE A 1 295 ? -2.389 12.172 6.007 1.00 92.94 295 ILE A C 1
ATOM 2290 O O . ILE A 1 295 ? -1.656 13.103 6.343 1.00 92.94 295 ILE A O 1
ATOM 2294 N N . GLY A 1 296 ? -2.058 11.331 5.022 1.00 91.44 296 GLY A N 1
ATOM 2295 C CA . GLY A 1 296 ? -0.779 11.350 4.309 1.00 91.44 296 GLY A CA 1
ATOM 2296 C C . GLY A 1 296 ? 0.320 10.530 4.987 1.00 91.44 296 GLY A C 1
ATOM 2297 O O . GLY A 1 296 ? 1.495 10.701 4.675 1.00 91.44 296 GLY A O 1
ATOM 2298 N N . SER A 1 297 ? -0.044 9.642 5.916 1.00 92.50 297 SER A N 1
ATOM 2299 C CA . SER A 1 297 ? 0.888 8.700 6.553 1.00 92.50 297 SER A CA 1
ATOM 2300 C C . SER A 1 297 ? 1.144 7.460 5.690 1.00 92.50 297 SER A C 1
ATOM 2302 O O . SER A 1 297 ? 2.105 6.731 5.927 1.00 92.50 297 SER A O 1
ATOM 2304 N N . ARG A 1 298 ? 0.279 7.205 4.706 1.00 94.44 298 ARG A N 1
ATOM 2305 C CA . ARG A 1 298 ? 0.386 6.142 3.697 1.00 94.44 298 ARG A CA 1
ATOM 2306 C C . ARG A 1 298 ? 0.167 6.742 2.317 1.00 94.44 298 ARG A C 1
ATOM 2308 O O . ARG A 1 298 ? -0.393 7.829 2.196 1.00 94.44 298 ARG A O 1
ATOM 2315 N N . GLU A 1 299 ? 0.549 6.009 1.288 1.00 94.81 299 GLU A N 1
ATOM 2316 C CA . GLU A 1 299 ? 0.228 6.318 -0.100 1.00 94.81 299 GLU A CA 1
ATOM 2317 C C . GLU A 1 299 ? -0.463 5.133 -0.774 1.00 94.81 299 GLU A C 1
ATOM 2319 O O . GLU A 1 299 ? -0.434 4.007 -0.275 1.00 94.81 299 GLU A O 1
ATOM 2324 N N . ALA A 1 300 ? -1.097 5.404 -1.908 1.00 96.88 300 ALA A N 1
ATOM 2325 C CA . ALA A 1 300 ? -1.700 4.394 -2.755 1.00 96.88 300 ALA A CA 1
ATOM 2326 C C . ALA A 1 300 ? -1.051 4.465 -4.138 1.00 96.88 300 ALA A C 1
ATOM 2328 O O . ALA A 1 300 ? -0.877 5.554 -4.691 1.00 96.88 300 ALA A O 1
ATOM 2329 N N . VAL A 1 301 ? -0.673 3.310 -4.676 1.00 97.00 301 VAL A N 1
ATOM 2330 C CA . VAL A 1 301 ? 0.018 3.186 -5.962 1.00 97.00 301 VAL A CA 1
ATOM 2331 C C . VAL A 1 301 ? -0.627 2.056 -6.756 1.00 97.00 301 VAL A C 1
ATOM 2333 O O . VAL A 1 301 ? -0.824 0.960 -6.233 1.00 97.00 301 VAL A O 1
ATOM 2336 N N . SER A 1 302 ? -0.967 2.334 -8.011 1.00 97.12 302 SER A N 1
ATOM 2337 C CA . SER A 1 302 ? -1.389 1.344 -8.999 1.00 97.12 302 SER A CA 1
ATOM 2338 C C . SER A 1 302 ? -0.151 0.765 -9.667 1.00 97.12 302 SER A C 1
ATOM 2340 O O . SER A 1 302 ? 0.606 1.506 -10.295 1.00 97.12 302 SER A O 1
ATOM 2342 N N . PHE A 1 303 ? 0.079 -0.535 -9.498 1.00 97.25 303 PHE A N 1
ATOM 2343 C CA . PHE A 1 303 ? 1.101 -1.268 -10.238 1.00 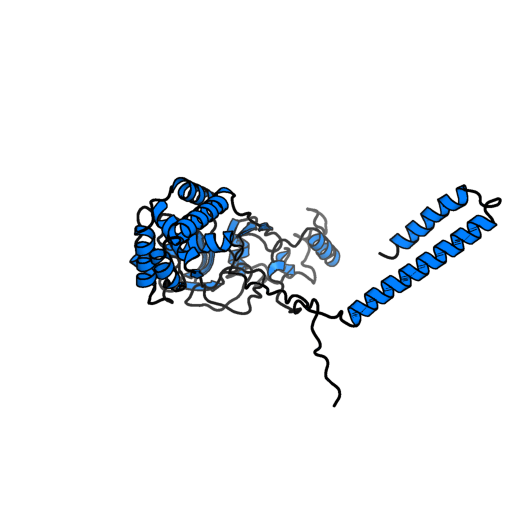97.25 303 PHE A CA 1
ATOM 2344 C C . PHE A 1 303 ? 0.450 -1.891 -11.466 1.00 97.25 303 PHE A C 1
ATOM 2346 O O . PHE A 1 303 ? -0.350 -2.818 -11.339 1.00 97.25 303 PHE A O 1
ATOM 2353 N N . GLU A 1 304 ? 0.765 -1.352 -12.638 1.00 97.25 304 GLU A N 1
ATOM 2354 C CA . GLU A 1 304 ? 0.132 -1.701 -13.907 1.00 97.25 304 GLU A CA 1
ATOM 2355 C C . GLU A 1 304 ? 1.151 -2.407 -14.788 1.00 97.25 304 GLU A C 1
ATOM 2357 O O . GLU A 1 304 ? 2.128 -1.808 -15.230 1.00 97.25 304 GLU A O 1
ATOM 2362 N N . GLY A 1 305 ? 0.950 -3.702 -15.004 1.00 95.19 305 GLY A N 1
ATOM 2363 C CA . GLY A 1 305 ? 1.715 -4.466 -15.978 1.00 95.19 305 GLY A CA 1
ATOM 2364 C C . GLY A 1 305 ? 0.816 -5.026 -17.074 1.00 95.19 305 GLY A C 1
ATOM 2365 O O . GLY A 1 305 ? -0.406 -4.868 -17.063 1.00 95.19 305 GLY A O 1
ATOM 2366 N N . ASP A 1 306 ? 1.438 -5.714 -18.026 1.00 92.19 306 ASP A N 1
ATOM 2367 C CA . ASP A 1 306 ? 0.746 -6.273 -19.190 1.00 92.19 306 ASP A CA 1
ATOM 2368 C C . ASP A 1 306 ? -0.288 -7.360 -18.839 1.00 92.19 306 ASP A C 1
ATOM 2370 O O . ASP A 1 306 ? -1.228 -7.588 -19.604 1.00 92.19 306 ASP A O 1
ATOM 2374 N N . ALA A 1 307 ? -0.109 -8.061 -17.713 1.00 94.69 307 ALA A N 1
ATOM 2375 C CA . ALA A 1 307 ? -0.966 -9.169 -17.289 1.00 94.69 307 ALA A CA 1
ATOM 2376 C C . ALA A 1 307 ? -2.009 -8.754 -16.241 1.00 94.69 307 ALA A C 1
ATOM 2378 O O . ALA A 1 307 ? -3.111 -9.308 -16.225 1.00 94.69 307 ALA A O 1
ATOM 2379 N N . GLY A 1 308 ? -1.696 -7.768 -15.395 1.00 94.31 308 GLY A N 1
ATOM 2380 C CA . GLY A 1 308 ? -2.562 -7.387 -14.288 1.00 94.31 308 GLY A CA 1
ATOM 2381 C C . GLY A 1 308 ? -2.300 -5.990 -13.737 1.00 94.31 308 GLY A C 1
ATOM 2382 O O . GLY A 1 308 ? -1.213 -5.427 -13.862 1.00 94.31 308 GLY A O 1
ATOM 2383 N N . ILE A 1 309 ? -3.335 -5.449 -13.094 1.00 96.31 309 ILE A N 1
ATOM 2384 C CA . ILE A 1 309 ? -3.325 -4.146 -12.427 1.00 96.31 309 ILE A CA 1
ATOM 2385 C C . ILE A 1 309 ? -3.595 -4.366 -10.942 1.00 96.31 309 ILE A C 1
ATOM 2387 O O . ILE A 1 309 ? -4.598 -4.979 -10.573 1.00 96.31 309 ILE A O 1
ATOM 2391 N N . PHE A 1 310 ? -2.710 -3.846 -10.097 1.00 96.69 310 PHE A N 1
ATOM 2392 C CA . PHE A 1 310 ? -2.770 -4.001 -8.649 1.00 96.69 310 PHE A CA 1
ATOM 2393 C C . PHE A 1 310 ? -2.757 -2.621 -7.977 1.00 96.69 310 PHE A C 1
ATOM 2395 O O . PHE A 1 310 ? -1.685 -2.051 -7.762 1.00 96.69 310 PHE A O 1
ATOM 2402 N N . PRO A 1 311 ? -3.930 -2.061 -7.631 1.00 97.06 311 PRO A N 1
ATOM 2403 C CA . PRO A 1 311 ? -4.029 -0.847 -6.830 1.00 97.06 311 PRO A CA 1
ATOM 2404 C C . PRO A 1 311 ? -3.774 -1.186 -5.357 1.00 97.06 311 PRO A C 1
ATOM 2406 O O . PRO A 1 311 ? -4.612 -1.785 -4.677 1.00 97.06 311 PRO A O 1
ATOM 2409 N N . LEU A 1 312 ? -2.594 -0.820 -4.858 1.00 97.44 312 LEU A N 1
ATOM 2410 C CA . LEU A 1 312 ? -2.102 -1.218 -3.541 1.00 97.44 312 LEU A CA 1
ATOM 2411 C C . LEU A 1 312 ? -1.922 -0.019 -2.611 1.00 97.44 312 LEU A C 1
ATOM 2413 O O . LEU A 1 312 ? -1.571 1.080 -3.040 1.00 97.44 312 LEU A O 1
ATOM 2417 N N . ILE A 1 313 ? -2.098 -0.253 -1.310 1.00 96.94 313 ILE A N 1
ATOM 2418 C CA . ILE A 1 313 ? -1.780 0.719 -0.257 1.00 96.94 313 ILE A CA 1
ATOM 2419 C C . ILE A 1 313 ? -0.428 0.415 0.401 1.00 96.94 313 ILE A C 1
ATOM 2421 O O . ILE A 1 313 ? -0.088 -0.744 0.647 1.00 96.94 313 ILE A O 1
ATOM 2425 N N . SER A 1 314 ? 0.338 1.459 0.706 1.00 96.25 314 SER A N 1
ATOM 2426 C CA . SER A 1 314 ? 1.674 1.337 1.286 1.00 96.25 314 SER A CA 1
ATOM 2427 C C . SER A 1 314 ? 1.653 1.042 2.788 1.00 96.25 314 SER A C 1
ATOM 2429 O O . SER A 1 314 ? 0.655 1.241 3.498 1.00 96.25 314 SER A O 1
ATOM 2431 N N . SER A 1 315 ? 2.812 0.650 3.316 1.00 94.31 315 SER A N 1
ATOM 2432 C CA . SER A 1 315 ? 3.101 0.710 4.746 1.00 94.31 315 SER A CA 1
ATOM 2433 C C . SER A 1 315 ? 3.018 2.151 5.263 1.00 94.31 315 SER A C 1
ATOM 2435 O O . SER A 1 315 ? 3.065 3.114 4.494 1.00 94.31 315 SER A O 1
ATOM 2437 N N . VAL A 1 316 ? 2.929 2.307 6.585 1.00 92.75 316 VAL A N 1
ATOM 2438 C CA . VAL A 1 316 ? 3.021 3.628 7.210 1.00 92.75 316 VAL A CA 1
ATOM 2439 C C . VAL A 1 316 ? 4.434 4.184 7.037 1.00 92.75 316 VAL A C 1
ATOM 2441 O O . VAL A 1 316 ? 5.423 3.471 7.229 1.00 92.75 316 VAL A O 1
ATOM 2444 N N . TYR A 1 317 ? 4.531 5.457 6.670 1.00 87.69 317 TYR A N 1
ATOM 2445 C CA . TYR A 1 317 ? 5.785 6.188 6.608 1.00 87.69 317 TYR A CA 1
ATOM 2446 C C . TYR A 1 317 ? 6.079 6.826 7.958 1.00 87.69 317 TYR A C 1
ATOM 2448 O O . TYR A 1 317 ? 5.273 7.585 8.498 1.00 87.69 317 TYR A O 1
ATOM 2456 N N . ALA A 1 318 ? 7.264 6.549 8.504 1.00 77.56 318 ALA A N 1
ATOM 2457 C CA . ALA A 1 318 ? 7.725 7.276 9.675 1.00 77.56 318 ALA A CA 1
ATOM 2458 C C . ALA A 1 318 ? 7.888 8.761 9.301 1.00 77.56 318 ALA A C 1
ATOM 2460 O O . ALA A 1 318 ? 8.558 9.057 8.304 1.00 77.56 318 ALA A O 1
ATOM 2461 N N . PRO A 1 319 ? 7.314 9.703 10.072 1.00 70.00 319 PRO A N 1
ATOM 2462 C CA . PRO A 1 319 ? 7.449 11.117 9.775 1.00 70.00 319 PRO A CA 1
ATOM 2463 C C . PRO A 1 319 ? 8.929 11.486 9.787 1.00 70.00 319 PRO A C 1
ATOM 2465 O O . PRO A 1 319 ? 9.622 11.351 10.799 1.00 70.00 319 PRO A O 1
ATOM 2468 N N . TYR A 1 320 ? 9.424 11.956 8.644 1.00 66.88 320 TYR A N 1
ATOM 2469 C CA . TYR A 1 320 ? 10.786 12.444 8.562 1.00 66.88 320 TYR A CA 1
ATOM 2470 C C . TYR A 1 320 ? 10.858 13.779 9.301 1.00 66.88 320 TYR A C 1
ATOM 2472 O O . TYR A 1 320 ? 10.465 14.827 8.784 1.00 66.88 320 TYR A O 1
ATOM 2480 N N . ALA A 1 321 ? 11.355 13.745 10.537 1.00 59.78 321 ALA A N 1
ATOM 2481 C CA . ALA A 1 321 ? 11.668 14.951 11.279 1.00 59.78 321 ALA A CA 1
ATOM 2482 C C . ALA A 1 321 ? 12.827 15.660 10.568 1.00 59.78 321 ALA A C 1
ATOM 2484 O O . ALA A 1 321 ? 14.002 15.379 10.812 1.00 59.78 321 ALA A O 1
ATOM 2485 N N . MET A 1 322 ? 12.502 16.595 9.672 1.00 56.56 322 MET A N 1
ATOM 2486 C CA . MET A 1 322 ? 13.475 17.583 9.233 1.00 56.56 322 MET A CA 1
ATOM 2487 C C . MET A 1 322 ? 13.905 18.341 10.483 1.00 56.56 322 MET A C 1
ATOM 2489 O O . MET A 1 322 ? 13.153 19.165 11.001 1.00 56.56 322 MET A O 1
ATOM 2493 N N . SER A 1 323 ? 15.103 18.034 10.990 1.00 53.94 323 SER A N 1
ATOM 2494 C CA . SER A 1 323 ? 15.753 18.870 11.991 1.00 53.94 323 SER A CA 1
ATOM 2495 C C . SER A 1 323 ? 15.791 20.271 11.397 1.00 53.94 323 SER A C 1
ATOM 2497 O O . SER A 1 323 ? 16.487 20.520 10.407 1.00 53.94 323 SER A O 1
ATOM 2499 N N . SER A 1 324 ? 14.948 21.162 11.921 1.00 50.47 324 SER A N 1
ATOM 2500 C CA . SER A 1 324 ? 14.986 22.559 11.537 1.00 50.47 324 SER A CA 1
ATOM 2501 C C . SER A 1 324 ? 16.393 23.021 11.875 1.00 50.47 324 SER A C 1
ATOM 2503 O O . SER A 1 324 ? 16.828 22.942 13.023 1.00 50.47 324 SER A O 1
ATOM 2505 N N . ALA A 1 325 ? 17.153 23.378 10.842 1.00 50.00 325 ALA A N 1
ATOM 2506 C CA . ALA A 1 325 ? 18.541 23.777 10.965 1.00 50.00 325 ALA A CA 1
ATOM 2507 C C . ALA A 1 325 ? 18.610 25.085 11.766 1.00 50.00 325 ALA A C 1
ATOM 2509 O O . ALA A 1 325 ? 18.705 26.177 11.207 1.00 50.00 325 ALA A O 1
ATOM 2510 N N . GLN A 1 326 ? 18.531 24.994 13.091 1.00 50.19 326 GLN A N 1
ATOM 2511 C CA . GLN A 1 326 ? 18.906 26.078 13.973 1.00 50.19 326 GLN A CA 1
ATOM 2512 C C . GLN A 1 326 ? 20.434 26.177 13.933 1.00 50.19 326 GLN A C 1
ATOM 2514 O O . GLN A 1 326 ? 21.157 25.578 14.720 1.00 50.19 326 GLN A O 1
ATOM 2519 N N . SER A 1 327 ? 20.880 27.012 12.993 1.00 54.53 327 SER A N 1
ATOM 2520 C CA . SER A 1 327 ? 22.125 27.786 12.968 1.00 54.53 327 SER A CA 1
ATOM 2521 C C . SER A 1 327 ? 23.431 27.175 12.418 1.00 54.53 327 SER A C 1
ATOM 2523 O O . SER A 1 327 ? 23.838 26.053 12.699 1.00 54.53 327 SER A O 1
ATOM 2525 N N . SER A 1 328 ? 24.113 28.064 11.679 1.00 57.44 328 SER A N 1
ATOM 2526 C CA . SER A 1 328 ? 25.425 28.022 11.011 1.00 57.44 328 SER A CA 1
ATOM 2527 C C . SER A 1 328 ? 25.544 27.190 9.725 1.00 57.44 328 SER A C 1
ATOM 2529 O O . SER A 1 328 ? 25.299 25.988 9.683 1.00 57.44 328 SER A O 1
ATOM 2531 N N . LEU A 1 329 ? 25.937 27.868 8.638 1.00 56.22 329 LEU A N 1
ATOM 2532 C CA . LEU A 1 329 ? 26.314 27.215 7.390 1.00 56.22 329 LEU A CA 1
ATOM 2533 C C . LEU A 1 329 ? 27.557 26.354 7.622 1.00 56.22 329 LEU A C 1
ATOM 2535 O O . LEU A 1 329 ? 28.562 26.842 8.136 1.00 56.22 329 LEU A O 1
ATOM 2539 N N . SER A 1 330 ? 27.519 25.105 7.155 1.00 62.25 330 SER A N 1
ATOM 2540 C CA . SER A 1 330 ? 28.717 24.269 7.023 1.00 62.25 330 SER A CA 1
ATOM 2541 C C . SER A 1 330 ? 29.822 25.026 6.271 1.00 62.25 330 SER A C 1
ATOM 2543 O O . SER A 1 330 ? 29.542 25.818 5.364 1.00 62.25 330 SER A O 1
ATOM 2545 N N . THR A 1 331 ? 31.090 24.779 6.613 1.00 66.19 331 THR A N 1
ATOM 2546 C CA . THR A 1 331 ? 32.259 25.372 5.942 1.00 66.19 331 THR A CA 1
ATOM 2547 C C . THR A 1 331 ? 32.213 25.158 4.426 1.00 66.19 331 THR A C 1
ATOM 2549 O O . THR A 1 331 ? 32.536 26.075 3.678 1.00 66.19 331 THR A O 1
ATOM 2552 N N . ALA A 1 332 ? 31.728 24.001 3.958 1.00 64.62 332 ALA A N 1
ATOM 2553 C CA . ALA A 1 332 ? 31.576 23.714 2.530 1.00 64.62 332 ALA A CA 1
ATOM 2554 C C . ALA A 1 332 ? 30.508 24.602 1.867 1.00 64.62 332 ALA A C 1
ATOM 2556 O O . ALA A 1 332 ? 30.742 25.181 0.810 1.00 64.62 332 ALA A O 1
ATOM 2557 N N . THR A 1 333 ? 29.353 24.779 2.514 1.00 68.25 333 THR A N 1
ATOM 2558 C CA . THR A 1 333 ? 28.287 25.665 2.018 1.00 68.25 333 THR A CA 1
ATOM 2559 C C . THR A 1 333 ? 28.717 27.132 2.066 1.00 68.25 333 THR A C 1
ATOM 2561 O O . THR A 1 333 ? 28.402 27.896 1.158 1.00 68.25 333 THR A O 1
ATOM 2564 N N . SER A 1 334 ? 29.496 27.514 3.081 1.00 72.19 334 SER A N 1
ATOM 2565 C CA . SER A 1 334 ? 30.096 28.846 3.189 1.00 72.19 334 SER A CA 1
ATOM 2566 C C . SER A 1 334 ? 31.097 29.099 2.062 1.00 72.19 334 SER A C 1
ATOM 2568 O O . SER A 1 334 ? 31.054 30.158 1.451 1.00 72.19 334 SER A O 1
ATOM 2570 N N . LEU A 1 335 ? 31.949 28.124 1.721 1.00 78.44 335 LEU A N 1
ATOM 2571 C CA . LEU A 1 335 ? 32.884 28.224 0.593 1.00 78.44 335 LEU A CA 1
ATOM 2572 C C . LEU A 1 335 ? 32.165 28.354 -0.753 1.00 78.44 335 LEU A C 1
ATOM 2574 O O . LEU A 1 335 ? 32.585 29.160 -1.581 1.00 78.44 335 LEU A O 1
ATOM 2578 N N . ILE A 1 336 ? 31.066 27.622 -0.960 1.00 81.75 336 ILE A N 1
ATOM 2579 C CA . ILE A 1 336 ? 30.236 27.763 -2.167 1.00 81.75 336 ILE A CA 1
ATOM 2580 C C . ILE A 1 336 ? 29.641 29.172 -2.232 1.00 81.75 336 ILE A C 1
ATOM 2582 O O . ILE A 1 336 ? 29.745 29.826 -3.267 1.00 81.75 336 ILE A O 1
ATOM 2586 N N . LEU A 1 337 ? 29.089 29.687 -1.128 1.00 81.31 337 LEU A N 1
ATOM 2587 C CA . LEU A 1 337 ? 28.573 31.057 -1.095 1.00 81.31 337 LEU A CA 1
ATOM 2588 C C . LEU A 1 337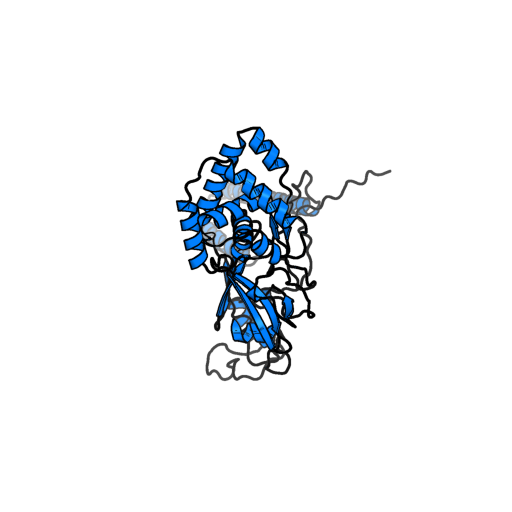 ? 29.667 32.100 -1.324 1.00 81.31 337 LEU A C 1
ATOM 2590 O O . LEU A 1 337 ? 29.467 33.008 -2.125 1.00 81.31 337 LEU A O 1
ATOM 2594 N N . TYR A 1 338 ? 30.833 31.968 -0.688 1.00 85.12 338 TYR A N 1
ATOM 2595 C CA . TYR A 1 338 ? 31.966 32.861 -0.935 1.00 85.12 338 TYR A CA 1
ATOM 2596 C C . TYR A 1 338 ? 32.434 32.794 -2.388 1.00 85.12 338 TYR A C 1
ATOM 2598 O O . TYR A 1 338 ? 32.756 33.832 -2.957 1.00 85.12 338 TYR A O 1
ATOM 2606 N N . SER A 1 339 ? 32.407 31.614 -3.010 1.00 82.56 339 SER A N 1
ATOM 2607 C CA . SER A 1 339 ? 32.738 31.447 -4.428 1.00 82.56 339 SER A CA 1
ATOM 2608 C C . SER A 1 339 ? 31.724 32.156 -5.323 1.00 82.56 339 SER A C 1
ATOM 2610 O O . SER A 1 339 ? 32.135 32.854 -6.244 1.00 82.56 339 SER A O 1
ATOM 2612 N N . ILE A 1 340 ? 30.424 32.062 -5.011 1.00 85.94 340 ILE A N 1
ATOM 2613 C CA . ILE A 1 340 ? 29.352 32.775 -5.726 1.00 85.94 340 ILE A CA 1
ATOM 2614 C C . ILE A 1 340 ? 29.488 34.293 -5.548 1.00 85.94 340 ILE A C 1
ATOM 2616 O O . ILE A 1 340 ? 29.370 35.041 -6.521 1.00 85.94 340 ILE A O 1
ATOM 2620 N N . TYR A 1 341 ? 29.754 34.775 -4.329 1.00 90.38 341 TYR A N 1
ATOM 2621 C CA . TYR A 1 341 ? 29.965 36.202 -4.072 1.00 90.38 341 TYR A CA 1
ATOM 2622 C C . TYR A 1 341 ? 31.209 36.724 -4.788 1.00 90.38 341 TYR A C 1
ATOM 2624 O O . TYR A 1 341 ? 31.152 37.777 -5.421 1.00 90.38 341 TYR A O 1
ATOM 2632 N N . TYR A 1 342 ? 32.312 35.977 -4.731 1.00 90.69 342 TYR A N 1
ATOM 2633 C CA . TYR A 1 342 ? 33.555 36.321 -5.406 1.00 90.69 342 TYR A CA 1
ATOM 2634 C C . TYR A 1 342 ? 33.376 36.349 -6.925 1.00 90.69 342 TYR A C 1
ATOM 2636 O O . TYR A 1 342 ? 33.703 37.356 -7.551 1.00 90.69 342 TYR A O 1
ATOM 2644 N N . SER A 1 343 ? 32.793 35.302 -7.521 1.00 87.31 343 SER A N 1
ATOM 2645 C CA . SER A 1 343 ? 32.551 35.257 -8.965 1.00 87.31 343 SER A CA 1
ATOM 2646 C C . SER A 1 343 ? 31.634 36.397 -9.401 1.00 87.31 343 SER A C 1
ATOM 2648 O O . SER A 1 343 ? 31.931 37.077 -10.378 1.00 87.31 343 SER A O 1
ATOM 2650 N N . SER A 1 344 ? 30.571 36.675 -8.641 1.00 89.56 344 SER A N 1
ATOM 2651 C CA . SER A 1 344 ? 29.654 37.786 -8.925 1.00 89.56 344 SER A CA 1
ATOM 2652 C C . SER A 1 344 ? 30.357 39.143 -8.841 1.00 89.56 344 SER A C 1
ATOM 2654 O O . SER A 1 344 ? 30.188 39.972 -9.732 1.00 89.56 344 SER A O 1
ATOM 2656 N N . ALA A 1 345 ? 31.190 39.368 -7.821 1.00 92.00 345 ALA A N 1
ATOM 2657 C CA . ALA A 1 345 ? 31.955 40.605 -7.671 1.00 92.00 345 ALA A CA 1
ATOM 2658 C C . ALA A 1 345 ? 32.961 40.803 -8.816 1.00 92.00 345 ALA A C 1
ATOM 2660 O O . ALA A 1 345 ? 33.069 41.907 -9.351 1.00 92.00 345 ALA A O 1
ATOM 2661 N N . VAL A 1 346 ? 33.649 39.737 -9.239 1.00 91.44 346 VAL A N 1
ATOM 2662 C CA . VAL A 1 346 ? 34.558 39.765 -10.395 1.00 91.44 346 VAL A CA 1
ATOM 2663 C C . VAL A 1 346 ? 33.789 40.077 -11.680 1.00 91.44 346 VAL A C 1
ATOM 2665 O O . VAL A 1 346 ? 34.210 40.957 -12.429 1.00 91.44 346 VAL A O 1
ATOM 2668 N N . PHE A 1 347 ? 32.638 39.437 -11.919 1.00 85.25 347 PHE A N 1
ATOM 2669 C CA . PHE A 1 347 ? 31.807 39.730 -13.092 1.00 85.25 347 PHE A CA 1
ATOM 2670 C C . PHE A 1 347 ? 31.318 41.180 -13.110 1.00 85.25 347 PHE A C 1
ATOM 2672 O O . PHE A 1 347 ? 31.383 41.828 -14.154 1.00 85.25 347 PHE A O 1
ATOM 2679 N N . VAL A 1 348 ? 30.890 41.717 -11.965 1.00 90.88 348 VAL A N 1
ATOM 2680 C CA . VAL A 1 348 ? 30.480 43.124 -11.849 1.00 90.88 348 VAL A CA 1
ATOM 2681 C C . VAL A 1 348 ? 31.661 44.060 -12.113 1.00 90.88 348 VAL A C 1
ATOM 2683 O O . VAL A 1 348 ? 31.516 45.016 -12.871 1.00 90.88 348 VAL A O 1
ATOM 2686 N N . ALA A 1 349 ? 32.841 43.781 -11.555 1.00 91.75 349 ALA A N 1
ATOM 2687 C CA . ALA A 1 349 ? 34.032 44.597 -11.784 1.00 91.75 349 ALA A CA 1
ATOM 2688 C C . ALA A 1 349 ? 34.447 44.607 -13.265 1.00 91.75 349 ALA A C 1
ATOM 2690 O O . ALA A 1 349 ? 34.689 45.674 -13.829 1.00 91.75 349 ALA A O 1
ATOM 2691 N N . VAL A 1 350 ? 34.464 43.441 -13.920 1.00 88.81 350 VAL A N 1
ATOM 2692 C CA . VAL A 1 350 ? 34.750 43.328 -15.359 1.00 88.81 350 VAL A CA 1
ATOM 2693 C C . VAL A 1 350 ? 33.696 44.072 -16.179 1.00 88.81 350 VAL A C 1
ATOM 2695 O O . VAL A 1 350 ? 34.056 44.833 -17.073 1.00 88.81 350 VAL A O 1
ATOM 2698 N N . ALA A 1 351 ? 32.409 43.933 -15.846 1.00 84.19 351 ALA A N 1
ATOM 2699 C CA . ALA A 1 351 ? 31.335 44.648 -16.530 1.00 84.19 351 ALA A CA 1
ATOM 2700 C C . ALA A 1 351 ? 31.485 46.174 -16.407 1.00 84.19 351 ALA A C 1
ATOM 2702 O O . ALA A 1 351 ? 31.346 46.879 -17.406 1.00 84.19 351 ALA A O 1
ATOM 2703 N N . LEU A 1 352 ? 31.828 46.687 -15.220 1.00 88.44 352 LEU A N 1
ATOM 2704 C CA . LEU A 1 352 ? 32.070 48.116 -14.995 1.00 88.44 352 LEU A CA 1
ATOM 2705 C C . LEU A 1 352 ? 33.301 48.625 -15.756 1.00 88.44 352 LEU A C 1
ATOM 2707 O O . LEU A 1 352 ? 33.251 49.716 -16.323 1.00 88.44 352 LEU A O 1
ATOM 2711 N N . LEU A 1 353 ? 34.382 47.840 -15.821 1.00 88.19 353 LEU A N 1
ATOM 2712 C CA . LEU A 1 353 ? 35.575 48.180 -16.604 1.00 88.19 353 LEU A CA 1
ATOM 2713 C C . LEU A 1 353 ? 35.277 48.204 -18.107 1.00 88.19 353 LEU A C 1
ATOM 2715 O O . LEU A 1 353 ? 35.631 49.168 -18.785 1.00 88.19 353 LEU A O 1
ATOM 2719 N N . CYS A 1 354 ? 34.581 47.187 -18.624 1.00 82.56 354 CYS A N 1
ATOM 2720 C CA . CYS A 1 354 ? 34.142 47.139 -20.018 1.00 82.56 354 CYS A CA 1
ATOM 2721 C C . CYS A 1 354 ? 33.195 48.299 -20.350 1.00 82.56 354 CYS A C 1
ATOM 2723 O O . CYS A 1 354 ? 33.331 48.911 -21.407 1.00 82.56 354 CYS A O 1
ATOM 2725 N N . PHE A 1 355 ? 32.276 48.639 -19.444 1.00 81.88 355 PHE A N 1
ATOM 2726 C CA . PHE A 1 355 ? 31.373 49.777 -19.602 1.00 81.88 355 PHE A CA 1
ATOM 2727 C C . PHE A 1 355 ? 32.133 51.109 -19.605 1.00 81.88 355 PHE A C 1
ATOM 2729 O O . PHE A 1 355 ? 31.932 51.923 -20.501 1.00 81.88 355 PHE A O 1
ATOM 2736 N N . GLY A 1 356 ? 33.062 51.313 -18.666 1.00 85.12 356 GLY A N 1
ATOM 2737 C CA . GLY A 1 356 ? 33.898 52.514 -18.603 1.00 85.12 356 GLY A CA 1
ATOM 2738 C C . GLY A 1 356 ? 34.772 52.692 -19.847 1.00 85.12 356 GLY A C 1
ATOM 2739 O O . GLY A 1 356 ? 34.792 53.772 -20.436 1.00 85.12 356 GLY A O 1
ATOM 2740 N N . TYR A 1 357 ? 35.427 51.621 -20.305 1.00 81.75 357 TYR A N 1
ATOM 2741 C CA . TYR A 1 357 ? 36.174 51.623 -21.567 1.00 81.75 357 TYR A CA 1
ATOM 2742 C C . TYR A 1 357 ? 35.256 51.917 -22.763 1.00 81.75 357 TYR A C 1
ATOM 2744 O O . TYR A 1 357 ? 35.602 52.706 -23.645 1.00 81.75 357 TYR A O 1
ATOM 2752 N N . GLY A 1 358 ? 34.049 51.345 -22.741 1.00 77.31 358 GLY A N 1
ATOM 2753 C CA . GLY A 1 358 ? 32.999 51.597 -23.718 1.00 77.31 358 GLY A CA 1
ATOM 2754 C C . GLY A 1 358 ? 32.600 53.070 -23.810 1.00 77.31 358 GLY A C 1
ATOM 2755 O O . GLY A 1 358 ? 32.483 53.607 -24.908 1.00 77.31 358 GLY A O 1
ATOM 2756 N N . LEU A 1 359 ? 32.458 53.751 -22.670 1.00 78.12 359 LEU A N 1
ATOM 2757 C CA . LEU A 1 359 ? 32.134 55.179 -22.613 1.00 78.12 359 LEU A CA 1
ATOM 2758 C C . LEU A 1 359 ? 33.269 56.062 -23.153 1.00 78.12 359 LEU A C 1
ATOM 2760 O O . LEU A 1 359 ? 33.002 57.010 -23.891 1.00 78.12 359 LEU A O 1
ATOM 2764 N N . VAL A 1 360 ? 34.528 55.746 -22.826 1.00 81.12 360 VAL A N 1
ATOM 2765 C CA . VAL A 1 360 ? 35.707 56.512 -23.284 1.00 81.12 360 VAL A CA 1
ATOM 2766 C C . VAL A 1 360 ? 35.894 56.402 -24.800 1.00 81.12 360 VAL A C 1
ATOM 2768 O O . VAL A 1 360 ? 36.254 57.380 -25.455 1.00 81.12 360 VAL A O 1
ATOM 2771 N N . HIS A 1 361 ? 35.597 55.235 -25.374 1.00 74.62 361 HIS A N 1
ATOM 2772 C CA . HIS A 1 361 ? 35.775 54.958 -26.800 1.00 74.62 361 HIS A CA 1
ATOM 2773 C C . HIS A 1 361 ? 34.461 54.900 -27.594 1.00 74.62 361 HIS A C 1
ATOM 2775 O O . HIS A 1 361 ? 34.477 54.451 -28.739 1.00 74.62 361 HIS A O 1
ATOM 2781 N N . TRP A 1 362 ? 33.342 55.401 -27.048 1.00 68.75 362 TRP A N 1
ATOM 2782 C CA . TRP A 1 362 ? 31.997 55.274 -27.644 1.00 68.75 362 TRP A CA 1
ATOM 2783 C C . TRP A 1 362 ? 31.971 55.701 -29.116 1.00 68.75 362 TRP A C 1
ATOM 2785 O O . TRP A 1 362 ? 31.402 55.021 -29.963 1.00 68.75 362 TRP A O 1
ATOM 2795 N N . ARG A 1 363 ? 32.679 56.775 -29.474 1.00 69.25 363 ARG A N 1
ATOM 2796 C CA . ARG A 1 363 ? 32.721 57.292 -30.853 1.00 69.25 363 ARG A CA 1
ATOM 2797 C C . ARG A 1 363 ? 33.394 56.371 -31.883 1.00 69.25 363 ARG A C 1
ATOM 2799 O O . ARG A 1 363 ? 33.247 56.623 -33.074 1.00 69.25 363 ARG A O 1
ATOM 2806 N N . HIS A 1 364 ? 34.107 55.336 -31.445 1.00 68.12 364 HIS A N 1
ATOM 2807 C CA . HIS A 1 364 ? 34.782 54.349 -32.296 1.00 68.12 364 HIS A CA 1
ATOM 2808 C C . HIS A 1 364 ? 34.169 52.945 -32.201 1.00 68.12 364 HIS A C 1
ATOM 2810 O O . HIS A 1 364 ? 34.658 52.022 -32.851 1.00 68.12 364 HIS A O 1
ATOM 2816 N N . LEU A 1 365 ? 33.119 52.766 -31.396 1.00 65.94 365 LEU A N 1
ATOM 2817 C CA . LEU A 1 365 ? 32.448 51.481 -31.240 1.00 65.94 365 LEU A CA 1
ATOM 2818 C C . LEU A 1 365 ? 31.343 51.342 -32.281 1.00 65.94 365 LEU A C 1
ATOM 2820 O O . LEU A 1 365 ? 30.310 52.005 -32.208 1.00 65.94 365 LEU A O 1
ATOM 2824 N N . ASP A 1 366 ? 31.563 50.452 -33.242 1.00 71.38 366 ASP A N 1
ATOM 2825 C CA . ASP A 1 366 ? 30.544 50.090 -34.217 1.00 71.38 366 ASP A CA 1
ATOM 2826 C C . ASP A 1 366 ? 29.533 49.126 -33.572 1.00 71.38 366 ASP A C 1
ATOM 2828 O O . ASP A 1 366 ? 29.906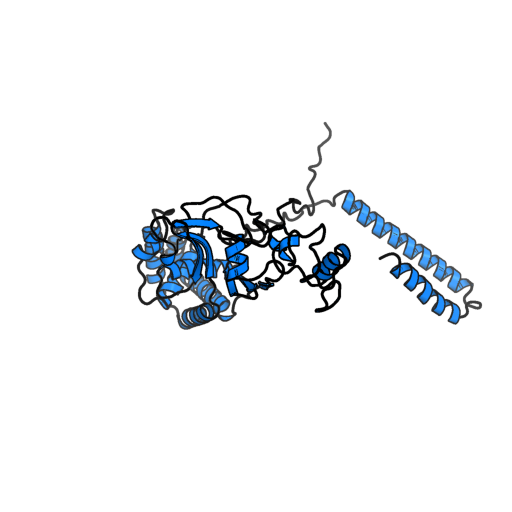 48.053 -33.080 1.00 71.38 366 ASP A O 1
ATOM 2832 N N . GLY A 1 367 ? 28.251 49.504 -33.546 1.00 65.50 367 GLY A N 1
ATOM 2833 C CA . GLY A 1 367 ? 27.187 48.769 -32.849 1.00 65.50 367 GLY A CA 1
ATOM 2834 C C . GLY A 1 367 ? 27.003 47.335 -33.354 1.00 65.50 367 GLY A C 1
ATOM 2835 O O . GLY A 1 367 ? 26.594 46.457 -32.593 1.00 65.50 367 GLY A O 1
ATOM 2836 N N . ALA A 1 368 ? 27.387 47.062 -34.604 1.00 69.62 368 ALA A N 1
ATOM 2837 C CA . ALA A 1 368 ? 27.412 45.715 -35.170 1.00 69.62 368 ALA A CA 1
ATOM 2838 C C . ALA A 1 368 ? 28.370 44.774 -34.413 1.00 69.62 368 ALA A C 1
ATOM 2840 O O . ALA A 1 368 ? 28.085 43.587 -34.267 1.00 69.62 368 ALA A O 1
ATOM 2841 N N . THR A 1 369 ? 29.472 45.289 -33.865 1.00 67.88 369 THR A N 1
ATOM 2842 C CA . THR A 1 369 ? 30.482 44.497 -33.138 1.00 67.88 369 THR A CA 1
ATOM 2843 C C . THR A 1 369 ? 29.942 43.973 -31.802 1.00 67.88 369 THR A C 1
ATOM 2845 O O . THR A 1 369 ? 30.204 42.831 -31.423 1.00 67.88 369 THR A O 1
ATOM 2848 N N . LEU A 1 370 ? 29.099 44.759 -31.122 1.00 68.44 370 LEU A N 1
ATOM 2849 C CA . LEU A 1 370 ? 28.426 44.366 -29.875 1.00 68.44 370 LEU A CA 1
ATOM 2850 C C . LEU A 1 370 ? 27.412 43.227 -30.090 1.00 68.44 370 LEU A C 1
ATOM 2852 O O . LEU A 1 370 ? 27.294 42.339 -29.246 1.00 68.44 370 LEU A O 1
ATOM 2856 N N . TRP A 1 371 ? 26.743 43.183 -31.246 1.00 67.81 371 TRP A N 1
ATOM 2857 C CA . TRP A 1 371 ? 25.836 42.081 -31.602 1.00 67.81 371 TRP A CA 1
ATOM 2858 C C . TRP A 1 371 ? 26.560 40.742 -31.808 1.00 67.81 371 TRP A C 1
ATOM 2860 O O . TRP A 1 371 ? 26.004 39.685 -31.501 1.00 67.81 371 TRP A O 1
ATOM 2870 N N . HIS A 1 372 ? 27.812 40.764 -32.275 1.00 70.00 372 HIS A N 1
ATOM 2871 C CA . HIS A 1 372 ? 28.627 39.551 -32.420 1.00 70.00 372 HIS A CA 1
ATOM 2872 C C . HIS A 1 372 ? 29.126 39.023 -31.066 1.00 70.00 372 HIS A C 1
ATOM 2874 O O . HIS A 1 372 ? 29.220 37.809 -30.877 1.00 70.00 372 HIS A O 1
ATOM 2880 N N . PHE A 1 373 ? 29.371 39.910 -30.097 1.00 68.94 373 PHE A N 1
ATOM 2881 C CA . PHE A 1 373 ? 29.793 39.536 -28.744 1.00 68.94 373 PHE A CA 1
ATOM 2882 C C . PHE A 1 373 ? 28.747 38.676 -28.016 1.00 68.94 373 PHE A C 1
ATOM 2884 O O . PHE A 1 373 ? 29.096 37.653 -27.426 1.00 68.94 373 PHE A O 1
ATOM 2891 N N . HIS A 1 374 ? 27.457 39.016 -28.134 1.00 67.12 374 HIS A N 1
ATOM 2892 C CA . HIS A 1 374 ? 26.366 38.224 -27.550 1.00 67.12 374 HIS A CA 1
ATOM 2893 C C . HIS A 1 374 ? 26.361 36.761 -28.042 1.00 67.12 374 HIS A C 1
ATOM 2895 O O . HIS A 1 374 ? 26.103 35.844 -27.261 1.00 67.12 374 HIS A O 1
ATOM 2901 N N . ARG A 1 375 ? 26.716 36.519 -29.313 1.00 68.19 375 ARG A N 1
ATOM 2902 C CA . ARG A 1 375 ? 26.797 35.164 -29.888 1.00 68.19 375 ARG A CA 1
ATOM 2903 C C . ARG A 1 375 ? 27.992 34.364 -29.362 1.00 68.19 375 ARG A C 1
ATOM 2905 O O . ARG A 1 375 ? 27.851 33.168 -29.128 1.00 68.19 375 ARG A O 1
ATOM 2912 N N . LEU A 1 376 ? 29.137 35.014 -29.146 1.00 65.75 376 LEU A N 1
ATOM 2913 C CA . LEU A 1 376 ? 30.343 34.383 -28.595 1.00 65.75 376 LEU A CA 1
ATOM 2914 C C . LEU A 1 376 ? 30.170 34.006 -27.120 1.00 65.75 376 LEU A C 1
ATOM 2916 O O . LEU A 1 376 ? 30.437 32.867 -26.745 1.00 65.75 376 LEU A O 1
ATOM 2920 N N . VAL A 1 377 ? 29.659 34.922 -26.293 1.00 67.88 377 VAL A N 1
ATOM 2921 C CA . VAL A 1 377 ? 29.437 34.656 -24.860 1.00 67.88 377 VAL A CA 1
ATOM 2922 C C . VAL A 1 377 ? 28.370 33.577 -24.659 1.00 67.88 377 VAL A C 1
ATOM 2924 O O . VAL A 1 377 ? 28.555 32.674 -23.846 1.00 67.88 377 VAL A O 1
ATOM 2927 N N . GLY A 1 378 ? 27.289 33.611 -25.447 1.00 61.44 378 GLY A N 1
ATOM 2928 C CA . GLY A 1 378 ? 26.251 32.579 -25.405 1.00 61.44 378 GLY A CA 1
ATOM 2929 C C . GLY A 1 378 ? 26.741 31.188 -25.829 1.00 61.44 378 GLY A C 1
ATOM 2930 O O . GLY A 1 378 ? 26.262 30.192 -25.291 1.00 61.44 378 GLY A O 1
ATOM 2931 N N . ALA A 1 379 ? 27.701 31.101 -26.758 1.00 62.50 379 ALA A N 1
ATOM 2932 C CA . ALA A 1 379 ? 28.283 29.830 -27.196 1.00 62.50 379 ALA A CA 1
ATOM 2933 C C . ALA A 1 379 ? 29.235 29.229 -26.150 1.00 62.50 379 ALA A C 1
ATOM 2935 O O . ALA A 1 379 ? 29.173 28.028 -25.899 1.00 62.50 379 ALA A O 1
ATOM 2936 N N . VAL A 1 380 ? 30.056 30.059 -25.495 1.00 60.91 380 VAL A N 1
ATOM 2937 C CA . VAL A 1 380 ? 30.956 29.609 -24.417 1.00 60.91 380 VAL A CA 1
ATOM 2938 C C . VAL A 1 380 ? 30.159 29.157 -23.191 1.00 60.91 380 VAL A C 1
ATOM 2940 O O . VAL A 1 380 ? 30.513 28.170 -22.561 1.00 60.91 380 VAL A O 1
ATOM 2943 N N . TRP A 1 381 ? 29.041 29.810 -22.866 1.00 56.69 381 TRP A N 1
ATOM 2944 C CA . TRP A 1 381 ? 28.234 29.393 -21.715 1.00 56.69 381 TRP A CA 1
ATOM 2945 C C . TRP A 1 381 ? 27.495 28.062 -21.937 1.00 56.69 381 TRP A C 1
ATOM 2947 O O . TRP A 1 381 ? 27.265 27.327 -20.985 1.00 56.69 381 TRP A O 1
ATOM 2957 N N . ARG A 1 382 ? 27.172 27.705 -23.191 1.00 45.25 382 ARG A N 1
ATOM 2958 C CA . ARG A 1 382 ? 26.594 26.388 -23.525 1.00 45.25 382 ARG A CA 1
ATOM 2959 C C . ARG A 1 382 ? 27.605 25.243 -23.551 1.00 45.25 382 ARG A C 1
ATOM 2961 O O . ARG A 1 382 ? 27.176 24.103 -23.587 1.00 45.25 382 ARG A O 1
ATOM 2968 N N . SER A 1 383 ? 28.909 25.519 -23.591 1.00 41.00 383 SER A N 1
ATOM 2969 C CA . SER A 1 383 ? 29.934 24.465 -23.597 1.00 41.00 383 SER A CA 1
ATOM 2970 C C . SER A 1 383 ? 30.418 24.074 -22.195 1.00 41.00 383 SER A C 1
ATOM 2972 O O . SER A 1 383 ? 31.267 23.196 -22.084 1.00 41.00 383 SER A O 1
ATOM 2974 N N . TRP A 1 384 ? 29.939 24.757 -21.147 1.00 38.31 384 TRP A N 1
ATOM 2975 C CA . TRP A 1 384 ? 30.325 24.546 -19.741 1.00 38.31 384 TRP A CA 1
ATOM 2976 C C . TRP A 1 384 ? 29.176 24.050 -18.842 1.00 38.31 384 TRP A C 1
ATOM 2978 O O . TRP A 1 384 ? 29.391 23.831 -17.649 1.00 38.31 384 TRP A O 1
ATOM 2988 N N . CYS A 1 385 ? 27.981 23.854 -19.401 1.00 36.72 385 CYS A N 1
ATOM 2989 C CA . CYS A 1 385 ? 26.918 23.026 -18.828 1.00 36.72 385 CYS A CA 1
ATOM 2990 C C . CYS A 1 385 ? 26.759 21.800 -19.719 1.00 36.72 385 CYS A C 1
ATOM 2992 O O . CYS A 1 385 ? 26.511 20.716 -19.152 1.00 36.72 385 CYS A O 1
#

Sequence (385 aa):
MPSASPSILVKNIPYRMATWTSINLNWFFFNDVYCMQLCNQSLIVNTTNDFRSAPPCVLSSTSDFAGLLGLNNFGTDYINQTGLVYYEIGPFLSIDALYIEIPSVVSAAHTAFQKYLFEQLADSHHWKTFLQLPTLTVNPTPPTWQGPGMLYYGGNLLCLYGAPQTYVQTMFSFYDNCDRQVPAELELSAPTLLFALAMTLAVAPAWNVSAICALQTSAFDCTAVLSSGISLLSKFLPMDTALLRAAHQSLLTLDLSLFQFATSGSQWTILTEALVNPASAHVFFGYGYVADWVIGSREAVSFEGDAGIFPLISSVYAPYAMSSAQSSLSTATSLILYSIYYSSAVFVAVALLCFGYGLVHWRHLDGATLWHFHRLVGAVWRSWC

pLDDT: mean 86.27, std 14.27, range [34.25, 97.44]

Radius of gyration: 29.69 Å; chains: 1; bounding box: 67×83×68 Å

Secondary structure (DSSP, 8-state):
---------TT---------GGGGS--HHHHHHHHHHHHT-BSSTTSTTBTTTSPPPTT-SSSSSGGGGT--SBTTB--HHHHHHHHHT--TT--EEEEPPPPHHHHHHHHHHHHHHHHHTTSHHHHHHHHTPPPEEE----GGG--TTEEEEEB-TT------BSSPBPBP-TT--S---PBP-EEE-HHHHHHHHHHHHHH-SS--HHHHHTT-SS-TTHHHHHHHHHHHHHHSPPPP-HHHHHHHHHHHHHT-EEEEEEEETTEEEEEEEETT-TTSTTHHHHHHHHHHHHHTSS-EEEEE-SS-EEEEEPPPPPP-------S---HHHHHHHHHHHHHHHHHHHHHHHHHHHHHHTGGG--HHHHHHHHHHHHHHHHT--